Protein AF-A0A978SK29-F1 (afdb_monomer_lite)

Sequence (725 aa):
MRLIASSNAENIRRWRQSWFFEWLSTNAAQYSYYQNTAIDKPWHWEYRGQATPSEQFEQFAADSMADRDRTLTEAFPIADERFDTQPTEFLSLQEDLPVHTVLDANARIRSGSPEWRSTGRRIPRHTRVRIQAVEGNYANVTGVDGTAYGWTARSNLGTFYKDSEVFAAMPLVPLLPLSIASEWSTLKRALVQTYNRLGGLMAAIATELGIELPAILAVWYVESAGRSHTPNQAIIRFENHLLYDKWGAENQTTYDQHFQHGSHNGIAGDRWENHKFREASTGSFQTSHGEQAREYQVLALASRLAGEEIALQCISIGGPQILIAGYRLLGYETPRDMYDAFQRDERPQVLGFFDFCQYKLGHGRNRGALLRHLAALNWESFTRGYNGAGQVATYSRKLREAYAAVRDLFPTGSSTAQSVESHPMNSSAAFRSFPAPIVPETAVITAGRDELANVPLLRGHRGTQPDLILRWNEMATSPTQIDVVIHLHGYSDDRDRMILSRTKEPNSGFLNPDNASDLSLGRNRPTLAVLPRGNYFGGKSGKGYNFPALITASGLQELINFSLQHFSNGFGLSNLQVDRLILTAHSGGGAPLMQILRHNNPHEVHVFDALYQDASSLIRWADRRIRQDITALQTSAIADPQAWMRAQGGALRVFYRGGTATQSYSVAVHRAIAPLMASLSGNSAIVSDWYRVQRSTVSHNDMPRRYGWQLLADVSTNLPGTFSP

Secondary structure (DSSP, 8-state):
------S-HHHHHHHHTSHHHHHHHHHGGGGTEEE-TTSS-TT-EEE--PPPTT--S------------------------------THHHHTTTTSPEEEE--TT-EEE--TTT--EEEEEPPTT-EEEEEEEETTEEEEEETTS-EEEEEEGGGEE--GGG-HHHHHS-SS-SSPPP--TTS-HHHHHHHHHHHHHHHHHHHHHHHHT--HHHHHHHHHHHHTTPPP-TT---EEE-HHHHIIIIITTSHHHHHHHEE-TTSTT--S-TTS--EE-SSTTSPPEES-S-HHHHHHHHHHHHHHH-HHHHHTTEEETTTTEEGGGGGGGT-SSHHHHHHHHHH-HHHHHHHHHHHHHHTT-SGGGTTHHHHHHHTT-HHHHHHHHT-STTHHHHHHHHHHHHHHHGGGS-SS----------------PPP-PPPP-PPP---B--EEEEES--GGGTTS-SPSPSEEEEE--BSS--SEEEEEEEE----TTGGG--IIIIIGGGTT-S-TT-TT--STT-SS-EEEEEEPPEEEETTTT-EEE-TTTSSTTHHHHHHHHHHHHHHHHHT--S-EEEEEEEEEEGGGHHHHHHHTTT---SEEEEES---S--HHHHHHHHHHHHHHHHHHHSTT-S-HHHHHHHT--EEEEEE-TTSTTHHHHHHHHHHHHHHHHT--GGGGGHHHHEEEEEE-S-TTTHHHHHHHHHHH-TTPPPTTEE--

Structure (mmCIF, N/CA/C/O backbone):
data_AF-A0A978SK29-F1
#
_entry.id   AF-A0A978SK29-F1
#
loop_
_atom_site.group_PDB
_atom_site.id
_atom_site.type_symbol
_atom_site.label_atom_id
_atom_site.label_alt_id
_atom_site.label_comp_id
_atom_site.label_asym_id
_atom_site.label_entity_id
_atom_site.label_seq_id
_atom_site.pdbx_PDB_ins_code
_atom_site.Cartn_x
_atom_site.Cartn_y
_atom_site.Cartn_z
_atom_site.occupancy
_atom_site.B_iso_or_equiv
_atom_site.auth_seq_id
_atom_site.auth_comp_id
_atom_site.auth_asym_id
_atom_site.auth_atom_id
_atom_site.pdbx_PDB_model_num
ATOM 1 N N . MET A 1 1 ? 13.725 42.165 2.593 1.00 54.47 1 MET A N 1
ATOM 2 C CA . MET A 1 1 ? 15.138 42.044 2.163 1.00 54.47 1 MET A CA 1
ATOM 3 C C . MET A 1 1 ? 15.518 40.565 2.185 1.00 54.47 1 MET A C 1
ATOM 5 O O . MET A 1 1 ? 15.238 39.914 3.182 1.00 54.47 1 MET A O 1
ATOM 9 N N . ARG A 1 2 ? 16.031 39.995 1.086 1.00 63.31 2 ARG A N 1
ATOM 10 C CA . ARG A 1 2 ? 16.306 38.548 0.975 1.00 63.31 2 ARG A CA 1
ATOM 11 C C . ARG A 1 2 ? 17.748 38.282 1.422 1.00 63.31 2 ARG A C 1
ATOM 13 O O . ARG A 1 2 ? 18.671 38.732 0.752 1.00 63.31 2 ARG A O 1
ATOM 20 N N . LEU A 1 3 ? 17.933 37.609 2.557 1.00 70.12 3 LEU A N 1
ATOM 21 C CA . LEU A 1 3 ? 19.254 37.206 3.047 1.00 70.12 3 LEU A CA 1
ATOM 22 C C . LEU A 1 3 ? 19.658 35.900 2.358 1.00 70.12 3 LEU A C 1
ATOM 24 O O . LEU A 1 3 ? 18.929 34.913 2.428 1.00 70.12 3 LEU A O 1
ATOM 28 N N . ILE A 1 4 ? 20.792 35.908 1.661 1.00 75.88 4 ILE A N 1
ATOM 29 C CA . ILE A 1 4 ? 21.309 34.756 0.914 1.00 75.88 4 ILE A CA 1
ATOM 30 C C . ILE A 1 4 ? 22.659 34.377 1.521 1.00 75.88 4 ILE A C 1
ATOM 32 O O . ILE A 1 4 ? 23.551 35.218 1.607 1.00 75.88 4 ILE A O 1
ATOM 36 N N . ALA A 1 5 ? 22.817 33.115 1.926 1.00 78.31 5 ALA A N 1
ATOM 37 C CA . ALA A 1 5 ? 24.093 32.581 2.395 1.00 78.31 5 ALA A CA 1
ATOM 38 C C . ALA A 1 5 ? 25.026 32.357 1.193 1.00 78.31 5 ALA A C 1
ATOM 40 O O . ALA A 1 5 ? 24.944 31.347 0.498 1.00 78.31 5 ALA A O 1
ATOM 41 N N . SER A 1 6 ? 25.872 33.344 0.906 1.00 83.00 6 SER A N 1
ATOM 42 C CA . SER A 1 6 ? 26.752 33.384 -0.264 1.00 83.00 6 SER A CA 1
ATOM 43 C C . SER A 1 6 ? 28.025 34.149 0.076 1.00 83.00 6 SER A C 1
ATOM 45 O O . SER A 1 6 ? 27.949 35.217 0.672 1.00 83.00 6 SER A O 1
ATOM 47 N N . SER A 1 7 ? 29.185 33.650 -0.357 1.00 80.62 7 SER A N 1
ATOM 48 C CA . SER A 1 7 ? 30.502 34.277 -0.151 1.00 80.62 7 SER A CA 1
ATOM 49 C C . SER A 1 7 ? 30.726 35.581 -0.935 1.00 80.62 7 SER A C 1
ATOM 51 O O . SER A 1 7 ? 31.835 36.104 -0.956 1.00 80.62 7 SER A O 1
ATOM 53 N N . ASN A 1 8 ? 29.700 36.118 -1.601 1.00 88.44 8 ASN A N 1
ATOM 54 C CA . ASN A 1 8 ? 29.768 37.417 -2.263 1.00 88.44 8 ASN A CA 1
ATOM 55 C C . ASN A 1 8 ? 29.853 38.550 -1.216 1.00 88.44 8 ASN A C 1
ATOM 57 O O . ASN A 1 8 ? 29.015 38.624 -0.317 1.00 88.44 8 ASN A O 1
ATOM 61 N N . ALA A 1 9 ? 30.817 39.464 -1.370 1.00 85.12 9 ALA A N 1
ATOM 62 C CA . ALA A 1 9 ? 31.080 40.561 -0.431 1.00 85.12 9 ALA A CA 1
ATOM 63 C C . ALA A 1 9 ? 29.861 41.464 -0.158 1.00 85.12 9 ALA A C 1
ATOM 65 O O . ALA A 1 9 ? 29.655 41.906 0.971 1.00 85.12 9 ALA A O 1
ATOM 66 N N . GLU A 1 10 ? 29.016 41.709 -1.162 1.00 83.25 10 GLU A N 1
ATOM 67 C CA . GLU A 1 10 ? 27.788 42.493 -1.002 1.00 83.25 10 GLU A CA 1
ATOM 68 C C . GLU A 1 10 ? 26.734 41.736 -0.182 1.00 83.25 10 GLU A C 1
ATOM 70 O O . GLU A 1 10 ? 26.058 42.322 0.663 1.00 83.25 10 GLU A O 1
ATOM 75 N N . ASN A 1 11 ? 26.638 40.414 -0.353 1.00 83.06 11 ASN A N 1
ATOM 76 C CA . ASN A 1 11 ? 25.754 39.578 0.462 1.00 83.06 11 ASN A CA 1
ATOM 77 C C . ASN A 1 11 ? 26.250 39.479 1.909 1.00 83.06 11 ASN A C 1
ATOM 79 O O . ASN A 1 11 ? 25.432 39.534 2.823 1.00 83.06 11 ASN A O 1
ATOM 83 N N . ILE A 1 12 ? 27.567 39.407 2.127 1.00 86.88 12 ILE A N 1
ATOM 84 C CA . ILE A 1 12 ? 28.179 39.432 3.465 1.00 86.88 12 ILE A CA 1
ATOM 85 C C . ILE A 1 12 ? 27.878 40.761 4.171 1.00 86.88 12 ILE A C 1
ATOM 87 O O . ILE A 1 12 ? 27.422 40.742 5.316 1.00 86.88 12 ILE A O 1
ATOM 91 N N . ARG A 1 13 ? 28.047 41.906 3.491 1.00 88.12 13 ARG A N 1
ATOM 92 C CA . ARG A 1 13 ? 27.688 43.229 4.038 1.00 88.12 13 ARG A CA 1
ATOM 93 C C . ARG A 1 13 ? 26.209 43.314 4.411 1.00 88.12 13 ARG A C 1
ATOM 95 O O . ARG A 1 13 ? 25.890 43.691 5.535 1.00 88.12 13 ARG A O 1
ATOM 102 N N . ARG A 1 14 ? 25.313 42.886 3.516 1.00 87.75 14 ARG A N 1
ATOM 103 C CA . ARG A 1 14 ? 23.861 42.861 3.776 1.00 87.75 14 ARG A CA 1
ATOM 104 C C . ARG A 1 14 ? 23.482 41.944 4.931 1.00 87.75 14 ARG A C 1
ATOM 106 O O . ARG A 1 14 ? 22.546 42.250 5.660 1.00 87.75 14 ARG A O 1
ATOM 113 N N . TRP A 1 15 ? 24.195 40.833 5.106 1.00 90.31 15 TRP A N 1
ATOM 114 C CA . TRP A 1 15 ? 23.982 39.942 6.242 1.00 90.31 15 TRP A CA 1
ATOM 115 C C . TRP A 1 15 ? 24.398 40.608 7.552 1.00 90.31 15 TRP A C 1
ATOM 117 O O . TRP A 1 15 ? 23.609 40.618 8.491 1.00 90.31 15 TRP A O 1
ATOM 127 N N . ARG A 1 16 ? 25.584 41.234 7.591 1.00 90.62 16 ARG A N 1
ATOM 128 C CA . ARG A 1 16 ? 26.103 41.949 8.771 1.00 90.62 16 ARG A CA 1
ATOM 129 C C . ARG A 1 16 ? 25.267 43.177 9.159 1.00 90.62 16 ARG A C 1
ATOM 131 O O . ARG A 1 16 ? 25.258 43.553 10.320 1.00 90.62 16 ARG A O 1
ATOM 138 N N . GLN A 1 17 ? 24.553 43.780 8.212 1.00 91.00 17 GLN A N 1
ATOM 139 C CA . GLN A 1 17 ? 23.632 44.903 8.450 1.00 91.00 17 GLN A CA 1
ATOM 140 C C . GLN A 1 17 ? 22.180 44.459 8.692 1.00 91.00 17 GLN A C 1
ATOM 142 O O . GLN A 1 17 ? 21.279 45.292 8.769 1.00 91.00 17 GLN A O 1
ATOM 147 N N . SER A 1 18 ? 21.914 43.151 8.744 1.00 90.75 18 SER A N 1
ATOM 148 C CA . SER A 1 18 ? 20.555 42.649 8.921 1.00 90.75 18 SER A CA 1
ATOM 149 C C . SER A 1 18 ? 20.140 42.641 10.387 1.00 90.75 18 SER A C 1
ATOM 151 O O . SER A 1 18 ? 20.934 42.294 11.261 1.00 90.75 18 SER A O 1
ATOM 153 N N . TRP A 1 19 ? 18.852 42.899 10.633 1.00 91.19 19 TRP A N 1
ATOM 154 C CA . TRP A 1 19 ? 18.255 42.784 11.968 1.00 91.19 19 TRP A CA 1
ATOM 155 C C . TRP A 1 19 ? 18.519 41.410 12.607 1.00 91.19 19 TRP A C 1
ATOM 157 O O . TRP A 1 19 ? 18.639 41.297 13.819 1.00 91.19 19 TRP A O 1
ATOM 167 N N . PHE A 1 20 ? 18.617 40.349 11.796 1.00 88.25 20 PHE A N 1
ATOM 168 C CA . PHE A 1 20 ? 18.836 38.991 12.285 1.00 88.25 20 PHE A CA 1
ATOM 169 C C . PHE A 1 20 ? 20.275 38.777 12.766 1.00 88.25 20 PHE A C 1
ATOM 171 O O . PHE A 1 20 ? 20.486 38.099 13.767 1.00 88.25 20 PHE A O 1
ATOM 178 N N . PHE A 1 21 ? 21.264 39.380 12.098 1.00 92.56 21 PHE A N 1
ATOM 179 C CA . PHE A 1 21 ? 22.653 39.358 12.566 1.00 92.56 21 PHE A CA 1
ATOM 180 C C . PHE A 1 21 ? 22.846 40.188 13.831 1.00 92.56 21 PHE A C 1
ATOM 182 O O . PHE A 1 21 ? 23.552 39.752 14.737 1.00 92.56 21 PHE A O 1
ATOM 189 N N . GLU A 1 22 ? 22.195 41.349 13.911 1.00 91.19 22 GLU A N 1
ATOM 190 C CA . GLU A 1 22 ? 22.163 42.171 15.123 1.00 91.19 22 GLU A CA 1
ATOM 191 C C . GLU A 1 22 ? 21.531 41.390 16.281 1.00 91.19 22 GLU A C 1
ATOM 193 O O . GLU A 1 22 ? 22.142 41.232 17.336 1.00 91.19 22 GLU A O 1
ATOM 198 N N . TRP A 1 23 ? 20.369 40.774 16.042 1.00 92.12 23 TRP A N 1
ATOM 199 C CA . TRP A 1 23 ? 19.702 39.936 17.031 1.00 92.12 23 TRP A CA 1
ATOM 200 C C . TRP A 1 23 ? 20.583 38.766 17.486 1.00 92.12 23 TRP A C 1
ATOM 202 O O . TRP A 1 23 ? 20.717 38.546 18.687 1.00 92.12 23 TRP A O 1
ATOM 212 N N . LEU A 1 24 ? 21.228 38.037 16.568 1.00 91.50 24 LEU A N 1
ATOM 213 C CA . LEU A 1 24 ? 22.140 36.947 16.930 1.00 91.50 24 LEU A CA 1
ATOM 214 C C . LEU A 1 24 ? 23.344 37.455 17.730 1.00 91.50 24 LEU A C 1
ATOM 216 O O . LEU A 1 24 ? 23.679 36.864 18.750 1.00 91.50 24 LEU A O 1
ATOM 220 N N . SER A 1 25 ? 23.944 38.576 17.336 1.00 90.81 25 SER A N 1
ATOM 221 C CA . SER A 1 25 ? 25.093 39.155 18.046 1.00 90.81 25 SER A CA 1
ATOM 222 C C . SER A 1 25 ? 24.758 39.566 19.477 1.00 90.81 25 SER A C 1
ATOM 224 O O . SER A 1 25 ? 25.596 39.418 20.361 1.00 90.81 25 SER A O 1
ATOM 226 N N . THR A 1 26 ? 23.528 40.015 19.727 1.00 91.12 26 THR A N 1
ATOM 227 C CA . THR A 1 26 ? 23.074 40.388 21.072 1.00 91.12 26 THR A CA 1
ATOM 228 C C . THR A 1 26 ? 22.587 39.193 21.898 1.00 91.12 26 THR A C 1
ATOM 230 O O . THR A 1 26 ? 22.768 39.183 23.113 1.00 91.12 26 THR A O 1
ATOM 233 N N . ASN A 1 27 ? 21.966 38.185 21.276 1.00 88.50 27 ASN A N 1
ATOM 234 C CA . ASN A 1 27 ? 21.194 37.169 22.004 1.00 88.50 27 ASN A CA 1
ATOM 235 C C . ASN A 1 27 ? 21.806 35.761 21.970 1.00 88.50 27 ASN A C 1
ATOM 237 O O . ASN A 1 27 ? 21.525 34.968 22.863 1.00 88.50 27 ASN A O 1
ATOM 241 N N . ALA A 1 28 ? 22.638 35.415 20.981 1.00 89.62 28 ALA A N 1
ATOM 242 C CA . ALA A 1 28 ? 23.081 34.033 20.752 1.00 89.62 28 ALA A CA 1
ATOM 243 C C . ALA A 1 28 ? 23.824 33.420 21.952 1.00 89.62 28 ALA A C 1
ATOM 245 O O . ALA A 1 28 ? 23.611 32.246 22.263 1.00 89.62 28 ALA A O 1
ATOM 246 N N . ALA A 1 29 ? 24.612 34.220 22.677 1.00 87.19 29 ALA A N 1
ATOM 247 C CA . ALA A 1 29 ? 25.347 33.761 23.854 1.00 87.19 29 ALA A CA 1
ATOM 248 C C . ALA A 1 29 ? 24.420 33.256 24.977 1.00 87.19 29 ALA A C 1
ATOM 250 O O . ALA A 1 29 ? 24.765 32.300 25.667 1.00 87.19 29 ALA A O 1
ATOM 251 N N . GLN A 1 30 ? 23.211 33.817 25.117 1.00 86.56 30 GLN A N 1
ATOM 252 C CA . GLN A 1 30 ? 22.211 33.349 26.093 1.00 86.56 30 GLN A CA 1
ATOM 253 C C . GLN A 1 30 ? 21.702 31.934 25.781 1.00 86.56 30 GLN A C 1
ATOM 255 O O . GLN A 1 30 ? 21.194 31.241 26.658 1.00 86.56 30 GLN A O 1
ATOM 260 N N . TYR A 1 31 ? 21.865 31.496 24.533 1.00 83.50 31 TYR A N 1
ATOM 261 C CA . TYR A 1 31 ? 21.488 30.172 24.050 1.00 83.50 31 TYR A CA 1
ATOM 262 C C . TYR A 1 31 ? 22.713 29.285 23.781 1.00 83.50 31 TYR A C 1
ATOM 264 O O . TYR A 1 31 ? 22.595 28.287 23.073 1.00 83.50 31 TYR A O 1
ATOM 272 N N . SER A 1 32 ? 23.884 29.641 24.324 1.00 91.38 32 SER A N 1
ATOM 273 C CA . SER A 1 32 ? 25.160 28.937 24.126 1.00 91.38 32 SER A CA 1
ATOM 274 C C . SER A 1 32 ? 25.647 28.882 22.673 1.00 91.38 32 SER A C 1
ATOM 276 O O . SER A 1 32 ? 26.383 27.966 22.303 1.00 91.38 32 SER A O 1
ATOM 278 N N . TYR A 1 33 ? 25.261 29.856 21.844 1.00 89.00 33 TYR A N 1
ATOM 279 C CA . TYR A 1 33 ? 25.764 30.020 20.481 1.00 89.00 33 TYR A CA 1
ATOM 280 C C . TYR A 1 33 ? 26.753 31.188 20.382 1.00 89.00 33 TYR A C 1
ATOM 282 O O . TYR A 1 33 ? 26.515 32.262 20.929 1.00 89.00 33 TYR A O 1
ATOM 290 N N . TYR A 1 34 ? 27.835 31.003 19.625 1.00 89.75 34 TYR A N 1
ATOM 291 C CA . TYR A 1 34 ? 28.891 32.000 19.429 1.00 89.75 34 TYR A CA 1
ATOM 292 C C . TYR A 1 34 ? 29.254 32.120 17.951 1.00 89.75 34 TYR A C 1
ATOM 294 O O . TYR A 1 34 ? 29.280 31.125 17.228 1.00 89.75 34 TYR A O 1
ATOM 302 N N . GLN A 1 35 ? 29.549 33.333 17.485 1.00 91.12 35 GLN A N 1
ATOM 303 C CA . GLN A 1 35 ? 30.008 33.522 16.113 1.00 91.12 35 GLN A CA 1
ATOM 304 C C . GLN A 1 35 ? 31.443 33.006 15.972 1.00 91.12 35 GLN A C 1
ATOM 306 O O . GLN A 1 35 ? 32.337 33.466 16.683 1.00 91.12 35 GLN A O 1
ATOM 311 N N . ASN A 1 36 ? 31.687 32.104 15.017 1.00 82.75 36 ASN A N 1
ATOM 312 C CA . ASN A 1 36 ? 33.055 31.741 14.658 1.00 82.75 36 ASN A CA 1
ATOM 313 C C . ASN A 1 36 ? 33.635 32.813 13.725 1.00 82.75 36 ASN A C 1
ATOM 315 O O . ASN A 1 36 ? 33.378 32.813 12.522 1.00 82.75 36 ASN A O 1
ATOM 319 N N . THR A 1 37 ? 34.417 33.735 14.284 1.00 81.56 37 THR A N 1
ATOM 320 C CA . THR A 1 37 ? 35.045 34.834 13.535 1.00 81.56 37 THR A CA 1
ATOM 321 C C . THR A 1 37 ? 36.245 34.398 12.690 1.00 81.56 37 THR A C 1
ATOM 323 O O . THR A 1 37 ? 36.675 35.170 11.836 1.00 81.56 37 THR A O 1
ATOM 326 N N . ALA A 1 38 ? 36.746 33.166 12.857 1.00 78.69 38 ALA A N 1
ATOM 327 C CA . ALA A 1 38 ? 37.787 32.595 11.998 1.00 78.69 38 ALA A CA 1
ATOM 328 C C . ALA A 1 38 ? 37.251 32.184 10.614 1.00 78.69 38 ALA A C 1
ATOM 330 O O . ALA A 1 38 ? 38.023 31.944 9.687 1.00 78.69 38 ALA A O 1
ATOM 331 N N . ILE A 1 39 ? 35.925 32.125 10.450 1.00 77.94 39 ILE A N 1
ATOM 332 C CA . ILE A 1 39 ? 35.260 31.890 9.170 1.00 77.94 39 ILE A CA 1
ATOM 333 C C . ILE A 1 39 ? 34.545 33.187 8.777 1.00 77.94 39 ILE A C 1
ATOM 335 O O . ILE A 1 39 ? 33.586 33.586 9.435 1.00 77.94 39 ILE A O 1
ATOM 339 N N . ASP A 1 40 ? 34.946 33.836 7.674 1.00 81.00 40 ASP A N 1
ATOM 340 C CA . ASP A 1 40 ? 34.284 35.061 7.178 1.00 81.00 40 ASP A CA 1
ATOM 341 C C . ASP A 1 40 ? 32.943 34.756 6.483 1.00 81.00 40 ASP A C 1
ATOM 343 O O . ASP A 1 40 ? 32.731 34.948 5.284 1.00 81.00 40 ASP A O 1
ATOM 347 N N . LYS A 1 41 ? 32.026 34.179 7.259 1.00 86.94 41 LYS A N 1
ATOM 348 C CA . LYS A 1 41 ? 30.657 33.836 6.885 1.00 86.94 41 LYS A CA 1
ATOM 349 C C . LYS A 1 41 ? 29.762 34.247 8.053 1.00 86.94 41 LYS A C 1
ATOM 351 O O . LYS A 1 41 ? 29.643 33.492 9.014 1.00 86.94 41 LYS A O 1
ATOM 356 N N . PRO A 1 42 ? 29.114 35.423 8.007 1.00 85.25 42 PRO A N 1
ATOM 357 C CA . PRO A 1 42 ? 28.420 35.997 9.165 1.00 85.25 42 PRO A CA 1
ATOM 358 C C . PRO A 1 42 ? 27.219 35.169 9.665 1.00 85.25 42 PRO A C 1
ATOM 360 O O . PRO A 1 42 ? 26.763 35.368 10.785 1.00 85.25 42 PRO A O 1
ATOM 363 N N . TRP A 1 43 ? 26.753 34.199 8.873 1.00 88.31 43 TRP A N 1
ATOM 364 C CA . TRP A 1 43 ? 25.739 33.205 9.244 1.00 88.31 43 TRP A CA 1
ATOM 365 C C . TRP A 1 43 ? 26.288 31.947 9.933 1.00 88.31 43 TRP A C 1
ATOM 367 O O . TRP A 1 43 ? 25.505 31.049 10.239 1.00 88.31 43 TRP A O 1
ATOM 377 N N . HIS A 1 44 ? 27.599 31.838 10.160 1.00 90.44 44 HIS A N 1
ATOM 378 C CA . HIS A 1 44 ? 28.206 30.688 10.831 1.00 90.44 44 HIS A CA 1
ATOM 379 C C . HIS A 1 44 ? 28.288 30.922 12.348 1.00 90.44 44 HIS A C 1
ATOM 381 O O . HIS A 1 44 ? 29.067 31.752 12.818 1.00 90.44 44 HIS A O 1
ATOM 387 N N . TRP A 1 45 ? 27.476 30.179 13.100 1.00 91.12 45 TRP A N 1
ATOM 388 C CA . TRP A 1 45 ? 27.384 30.244 14.559 1.00 91.12 45 TRP A CA 1
ATOM 389 C C . TRP A 1 45 ? 27.530 28.837 15.135 1.00 91.12 45 TRP A C 1
ATOM 391 O O . TRP A 1 45 ? 26.931 27.891 14.626 1.00 91.12 45 TRP A O 1
ATOM 401 N N . GLU A 1 46 ? 28.331 28.704 16.183 1.00 92.12 46 GLU A N 1
ATOM 402 C CA . GLU A 1 46 ? 28.680 27.438 16.822 1.00 92.12 46 GLU A CA 1
ATOM 403 C C . GLU A 1 46 ? 27.980 27.308 18.164 1.00 92.12 46 GLU A C 1
ATOM 405 O O . GLU A 1 46 ? 28.002 28.240 18.965 1.00 92.12 46 GLU A O 1
ATOM 410 N N . TYR A 1 47 ? 27.409 26.139 18.432 1.00 87.81 47 TYR A N 1
ATOM 411 C CA . TYR A 1 47 ? 26.889 25.801 19.749 1.00 87.81 47 TYR A CA 1
ATOM 412 C C . TYR A 1 47 ? 28.017 25.262 20.631 1.00 87.81 47 TYR A C 1
ATOM 414 O O . TYR A 1 47 ? 28.691 24.310 20.238 1.00 87.81 47 TYR A O 1
ATOM 422 N N . ARG A 1 48 ? 28.215 25.845 21.816 1.00 83.81 48 ARG A N 1
ATOM 423 C CA . ARG A 1 48 ? 29.277 25.451 22.763 1.00 83.81 48 ARG A CA 1
ATOM 424 C C . ARG A 1 48 ? 28.765 24.786 24.048 1.00 83.81 48 ARG A C 1
ATOM 426 O O . ARG A 1 48 ? 29.559 24.523 24.939 1.00 83.81 48 ARG A O 1
ATOM 433 N N . GLY A 1 49 ? 27.469 24.461 24.133 1.00 74.69 49 GLY A N 1
ATOM 434 C CA . GLY A 1 49 ? 26.871 23.820 25.315 1.00 74.69 49 GLY A CA 1
ATOM 435 C C . GLY A 1 49 ? 26.656 24.774 26.499 1.00 74.69 49 GLY A C 1
ATOM 436 O O . GLY A 1 49 ? 27.166 25.895 26.518 1.00 74.69 49 GLY A O 1
ATOM 437 N N . GLN A 1 50 ? 25.844 24.367 27.479 1.00 54.09 50 GLN A N 1
ATOM 438 C CA . GLN A 1 50 ? 25.758 25.061 28.770 1.00 54.09 50 GLN A CA 1
ATOM 439 C C . GLN A 1 50 ? 26.790 24.460 29.721 1.00 54.09 50 GLN A C 1
ATOM 441 O O . GLN A 1 50 ? 26.782 23.251 29.943 1.00 54.09 50 GLN A O 1
ATOM 446 N N . ALA A 1 51 ? 27.667 25.302 30.269 1.00 43.75 51 ALA A N 1
ATOM 447 C CA . ALA A 1 51 ? 28.581 24.887 31.321 1.00 43.75 51 ALA A CA 1
ATOM 448 C C . ALA A 1 51 ? 27.774 24.453 32.554 1.00 43.75 51 ALA A C 1
ATOM 450 O O . ALA A 1 51 ? 26.928 25.197 33.056 1.00 43.75 51 ALA A O 1
ATOM 451 N N . THR A 1 52 ? 28.027 23.241 33.036 1.00 38.31 52 THR A N 1
ATOM 452 C CA . THR A 1 52 ? 27.586 22.786 34.355 1.00 38.31 52 THR A CA 1
ATOM 453 C C . THR A 1 52 ? 28.289 23.599 35.457 1.00 38.31 52 THR A C 1
ATOM 455 O O . THR A 1 52 ? 29.457 23.946 35.279 1.00 38.31 52 THR A O 1
ATOM 458 N N . PRO A 1 53 ? 27.644 23.899 36.606 1.00 36.47 53 PRO A N 1
ATOM 459 C CA . PRO A 1 53 ? 28.223 24.710 37.693 1.00 36.47 53 PRO A CA 1
ATOM 460 C C . PRO A 1 53 ? 29.384 24.072 38.488 1.00 36.47 53 PRO A C 1
ATOM 462 O O . PRO A 1 53 ? 29.446 24.229 39.704 1.00 36.47 53 PRO A O 1
ATOM 465 N N . SER A 1 54 ? 30.305 23.349 37.850 1.00 37.81 54 SER A N 1
ATOM 466 C CA . SER A 1 54 ? 31.430 22.687 38.530 1.00 37.81 54 SER A CA 1
ATOM 467 C C . SER A 1 54 ? 32.800 22.908 37.883 1.00 37.81 54 SER A C 1
ATOM 469 O O . SER A 1 54 ? 33.740 22.207 38.227 1.00 37.81 54 SER A O 1
ATOM 471 N N . GLU A 1 55 ? 32.954 23.900 37.003 1.00 37.62 55 GLU A N 1
ATOM 472 C CA . GLU A 1 55 ? 34.261 24.280 36.429 1.00 37.62 55 GLU A CA 1
ATOM 473 C C . GLU A 1 55 ? 34.608 25.755 36.699 1.00 37.62 55 GLU A C 1
ATOM 475 O O . GLU A 1 55 ? 35.182 26.462 35.877 1.00 37.62 55 GLU A O 1
ATOM 480 N N . GLN A 1 56 ? 34.266 26.240 37.894 1.00 34.59 56 GLN A N 1
ATOM 481 C CA . GLN A 1 56 ? 34.943 27.383 38.507 1.00 34.59 56 GLN A CA 1
ATOM 482 C C . GLN A 1 56 ? 35.884 26.849 39.583 1.00 34.59 56 GLN A C 1
ATOM 484 O O . GLN A 1 56 ? 35.538 26.928 40.746 1.00 34.59 56 GLN A O 1
ATOM 489 N N . PHE A 1 57 ? 37.008 26.243 39.203 1.00 34.16 57 PHE A N 1
ATOM 490 C CA . PHE A 1 57 ? 38.252 26.149 39.986 1.00 34.16 57 PHE A CA 1
ATOM 491 C C . PHE A 1 57 ? 39.226 25.273 39.193 1.00 34.16 57 PHE A C 1
ATOM 493 O O . PHE A 1 57 ? 39.193 24.059 39.314 1.00 34.16 57 PHE A O 1
ATOM 500 N N . GLU A 1 58 ? 40.011 25.914 38.327 1.00 33.69 58 GLU A N 1
ATOM 501 C CA . GLU A 1 58 ? 41.400 25.586 37.947 1.00 33.69 58 GLU A CA 1
ATOM 502 C C . GLU A 1 58 ? 41.706 26.170 36.565 1.00 33.69 58 GLU A C 1
ATOM 504 O O . GLU A 1 58 ? 41.820 25.490 35.552 1.00 33.69 58 GLU A O 1
ATOM 509 N N . GLN A 1 59 ? 41.868 27.492 36.529 1.00 28.20 59 GLN A N 1
ATOM 510 C CA . GLN A 1 59 ? 42.711 28.110 35.512 1.00 28.20 59 GLN A CA 1
ATOM 511 C C . GLN A 1 59 ? 43.537 29.225 36.155 1.00 28.20 59 GLN A C 1
ATOM 513 O O . GLN A 1 59 ? 43.467 30.396 35.804 1.00 28.20 59 GLN A O 1
ATOM 518 N N . PHE A 1 60 ? 44.313 28.812 37.159 1.00 25.94 60 PHE A N 1
ATOM 519 C CA . PHE A 1 60 ? 45.549 29.462 37.575 1.00 25.94 60 PHE A CA 1
ATOM 520 C C . PHE A 1 60 ? 46.689 28.527 37.174 1.00 25.94 60 PHE A C 1
ATOM 522 O O . PHE A 1 60 ? 47.013 27.613 37.918 1.00 25.94 60 PHE A O 1
ATOM 529 N N . ALA A 1 61 ? 47.230 28.725 35.974 1.00 26.92 61 ALA A N 1
ATOM 530 C CA . ALA A 1 61 ? 48.645 28.551 35.635 1.00 26.92 61 ALA A CA 1
ATOM 531 C C . ALA A 1 61 ? 48.780 28.573 34.112 1.00 26.92 61 ALA A C 1
ATOM 533 O O . ALA A 1 61 ? 48.429 27.632 33.403 1.00 26.92 61 ALA A O 1
ATOM 534 N N . ALA A 1 62 ? 49.263 29.712 33.637 1.00 27.47 62 ALA A N 1
ATOM 535 C CA . ALA A 1 62 ? 49.854 29.867 32.329 1.00 27.47 62 ALA A CA 1
ATOM 536 C C . ALA A 1 62 ? 51.178 29.081 32.222 1.00 27.47 62 ALA A C 1
ATOM 538 O O . ALA A 1 62 ? 51.768 28.694 33.229 1.00 27.47 62 ALA A O 1
ATOM 539 N N . ASP A 1 63 ? 51.642 28.981 30.977 1.00 24.28 63 ASP A N 1
ATOM 540 C CA . ASP A 1 63 ? 53.029 28.775 30.552 1.00 24.28 63 ASP A CA 1
ATOM 541 C C . ASP A 1 63 ? 53.626 27.359 30.656 1.00 24.28 63 ASP A C 1
ATOM 543 O O . ASP A 1 63 ? 54.073 26.901 31.701 1.00 24.28 63 ASP A O 1
ATOM 547 N N . SER A 1 64 ? 53.826 26.705 29.504 1.00 25.64 64 SER A N 1
ATOM 548 C CA . SER A 1 64 ? 55.149 26.722 28.849 1.00 25.64 64 SER A CA 1
ATOM 549 C C . SER A 1 64 ? 55.298 25.693 27.708 1.00 25.64 64 SER A C 1
ATOM 551 O O . SER A 1 64 ? 54.849 24.557 27.784 1.00 25.64 64 SER A O 1
ATOM 553 N N . MET A 1 65 ? 56.025 26.139 26.675 1.00 26.47 65 MET A N 1
ATOM 554 C CA . MET A 1 65 ? 56.932 25.371 25.802 1.00 26.47 65 MET A CA 1
ATOM 555 C C . MET A 1 65 ? 56.412 24.558 24.597 1.00 26.47 65 MET A C 1
ATOM 557 O O . MET A 1 65 ? 56.160 23.362 24.630 1.00 26.47 65 MET A O 1
ATOM 561 N N . ALA A 1 66 ? 56.367 25.293 23.484 1.00 25.83 66 ALA A N 1
ATOM 562 C CA . ALA A 1 66 ? 57.013 25.074 22.182 1.00 25.83 66 ALA A CA 1
ATOM 563 C C . ALA A 1 66 ? 57.897 23.824 21.898 1.00 25.83 66 ALA A C 1
ATOM 565 O O . ALA A 1 66 ? 58.792 23.483 22.663 1.00 25.83 66 ALA A O 1
ATOM 566 N N . ASP A 1 67 ? 57.754 23.379 20.637 1.00 26.28 67 ASP A N 1
ATOM 567 C CA . ASP A 1 67 ? 58.788 22.916 19.681 1.00 26.28 67 ASP A CA 1
ATOM 568 C C . ASP A 1 67 ? 59.278 21.443 19.729 1.00 26.28 67 ASP A C 1
ATOM 570 O O . ASP A 1 67 ? 59.980 21.037 20.650 1.00 26.28 67 ASP A O 1
ATOM 574 N N . ARG A 1 68 ? 58.985 20.679 18.650 1.00 27.73 68 ARG A N 1
ATOM 575 C CA . ARG A 1 68 ? 59.941 20.016 17.711 1.00 27.73 68 ARG A CA 1
ATOM 576 C C . ARG A 1 68 ? 59.473 18.679 17.101 1.00 27.73 68 ARG A C 1
ATOM 578 O O . ARG A 1 68 ? 59.323 17.677 17.781 1.00 27.73 68 ARG A O 1
ATOM 585 N N . ASP A 1 69 ? 59.311 18.729 15.777 1.00 26.56 69 ASP A N 1
ATOM 586 C CA . ASP A 1 69 ? 60.017 17.997 14.701 1.00 26.56 69 ASP A CA 1
ATOM 587 C C . ASP A 1 69 ? 60.182 16.448 14.649 1.00 26.56 69 ASP A C 1
ATOM 589 O O . ASP A 1 69 ? 60.591 15.791 15.599 1.00 26.56 69 ASP A O 1
ATOM 593 N N . ARG A 1 70 ? 60.048 15.962 13.396 1.00 26.69 70 ARG A N 1
ATOM 594 C CA . ARG A 1 70 ? 60.620 14.764 12.719 1.00 26.69 70 ARG A CA 1
ATOM 595 C C . ARG A 1 70 ? 60.098 13.332 12.957 1.00 26.69 70 ARG A C 1
ATOM 597 O O . ARG A 1 70 ? 60.458 12.633 13.892 1.00 26.69 70 ARG A O 1
ATOM 604 N N . THR A 1 71 ? 59.368 12.878 11.929 1.00 28.84 71 THR A N 1
ATOM 605 C CA . THR A 1 71 ? 59.550 11.654 11.103 1.00 28.84 71 THR A CA 1
ATOM 606 C C . THR A 1 71 ? 60.564 10.591 11.547 1.00 28.84 71 THR A C 1
ATOM 608 O O . THR A 1 71 ? 61.725 10.946 11.707 1.00 28.84 71 THR A O 1
ATOM 611 N N . LEU A 1 72 ? 60.179 9.301 11.490 1.00 26.41 72 LEU A N 1
ATOM 612 C CA . LEU A 1 72 ? 61.001 8.160 11.018 1.00 26.41 72 LEU A CA 1
ATOM 613 C C . LEU A 1 72 ? 60.129 6.904 10.709 1.00 26.41 72 LEU A C 1
ATOM 615 O O . LEU A 1 72 ? 59.403 6.410 11.563 1.00 26.41 72 LEU A O 1
ATOM 619 N N . THR A 1 73 ? 60.183 6.479 9.440 1.00 24.52 73 THR A N 1
ATOM 620 C CA . THR A 1 73 ? 60.270 5.116 8.842 1.00 24.52 73 THR A CA 1
ATOM 621 C C . THR A 1 73 ? 59.707 3.838 9.512 1.00 24.52 73 THR A C 1
ATOM 623 O O . THR A 1 73 ? 60.176 3.414 10.558 1.00 24.52 73 THR A O 1
ATOM 626 N N . GLU A 1 74 ? 58.815 3.185 8.747 1.00 25.23 74 GLU A N 1
ATOM 627 C CA . GLU A 1 74 ? 58.752 1.773 8.271 1.00 25.23 74 GLU A CA 1
ATOM 628 C C . GLU A 1 74 ? 58.874 0.509 9.176 1.00 25.23 74 GLU A C 1
ATOM 630 O O . GLU A 1 74 ? 59.861 0.291 9.866 1.00 25.23 74 GLU A O 1
ATOM 635 N N . ALA A 1 75 ? 57.912 -0.405 8.906 1.00 22.58 75 ALA A N 1
ATOM 636 C CA . ALA A 1 75 ? 57.957 -1.887 8.818 1.00 22.58 75 ALA A CA 1
ATOM 637 C C . ALA A 1 75 ? 57.599 -2.801 10.033 1.00 22.58 75 ALA A C 1
ATOM 639 O O . ALA A 1 75 ? 58.389 -2.949 10.951 1.00 22.58 75 ALA A O 1
ATOM 640 N N . PHE A 1 76 ? 56.412 -3.452 9.908 1.00 24.30 76 PHE A N 1
ATOM 641 C CA . PHE A 1 76 ? 55.915 -4.831 10.237 1.00 24.30 76 PHE A CA 1
ATOM 642 C C . PHE A 1 76 ? 56.482 -5.665 11.430 1.00 24.30 76 PHE A C 1
ATOM 644 O O . PHE A 1 76 ? 57.602 -5.449 11.861 1.00 24.30 76 PHE A O 1
ATOM 651 N N . PRO A 1 77 ? 55.891 -6.833 11.791 1.00 39.81 77 PRO A N 1
ATOM 652 C CA . PRO A 1 77 ? 54.529 -7.184 12.237 1.00 39.81 77 PRO A CA 1
ATOM 653 C C . PRO A 1 77 ? 54.552 -7.909 13.615 1.00 39.81 77 PRO A C 1
ATOM 655 O O . PRO A 1 77 ? 55.475 -8.673 13.869 1.00 39.81 77 PRO A O 1
ATOM 658 N N . ILE A 1 78 ? 53.531 -7.800 14.478 1.00 26.14 78 ILE A N 1
ATOM 659 C CA . ILE A 1 78 ? 53.318 -8.784 15.568 1.00 26.14 78 ILE A CA 1
ATOM 660 C C . ILE A 1 78 ? 51.818 -9.039 15.752 1.00 26.14 78 ILE A C 1
ATOM 662 O O . ILE A 1 78 ? 51.030 -8.111 15.923 1.00 26.14 78 ILE A O 1
ATOM 666 N N . ALA A 1 79 ? 51.456 -10.319 15.671 1.00 26.94 79 ALA A N 1
ATOM 667 C CA . ALA A 1 79 ? 50.153 -10.869 16.004 1.00 26.94 79 ALA A CA 1
ATOM 668 C C . ALA A 1 79 ? 49.877 -10.747 17.512 1.00 26.94 79 ALA A C 1
ATOM 670 O O . ALA A 1 79 ? 50.742 -11.070 18.321 1.00 26.94 79 ALA A O 1
ATOM 671 N N . ASP A 1 80 ? 48.662 -10.342 17.881 1.00 26.11 80 ASP A N 1
ATOM 672 C CA . ASP A 1 80 ? 48.114 -10.572 19.221 1.00 26.11 80 ASP A CA 1
ATOM 673 C C . ASP A 1 80 ? 46.800 -11.345 19.054 1.00 26.11 80 ASP A C 1
ATOM 675 O O . ASP A 1 80 ? 45.792 -10.839 18.549 1.00 26.11 80 ASP A O 1
ATOM 679 N N . GLU A 1 81 ? 46.887 -12.628 19.388 1.00 32.19 81 GLU A N 1
ATOM 680 C CA . GLU A 1 81 ? 45.823 -13.620 19.438 1.00 32.19 81 GLU A CA 1
ATOM 681 C C . GLU A 1 81 ? 44.837 -13.298 20.560 1.00 32.19 81 GLU A C 1
ATOM 683 O O . GLU A 1 81 ? 44.924 -13.867 21.643 1.00 32.19 81 GLU A O 1
ATOM 688 N N . ARG A 1 82 ? 43.852 -12.429 20.322 1.00 28.98 82 ARG A N 1
ATOM 689 C CA . ARG A 1 82 ? 42.701 -12.302 21.231 1.00 28.98 82 ARG A CA 1
ATOM 690 C C . ARG A 1 82 ? 41.411 -12.007 20.482 1.00 28.98 82 ARG A C 1
ATOM 692 O O . ARG A 1 82 ? 40.894 -10.902 20.556 1.00 28.98 82 ARG A O 1
ATOM 699 N N . PHE A 1 83 ? 40.863 -13.017 19.813 1.00 29.22 83 PHE A N 1
ATOM 700 C CA . PHE A 1 83 ? 39.412 -13.180 19.758 1.00 29.22 83 PHE A CA 1
ATOM 701 C C . PHE A 1 83 ? 39.065 -14.650 19.947 1.00 29.22 83 PHE A C 1
ATOM 703 O O . PHE A 1 83 ? 39.268 -15.498 19.082 1.00 29.22 83 PHE A O 1
ATOM 710 N N . ASP A 1 84 ? 38.595 -14.875 21.164 1.00 28.48 84 ASP A N 1
ATOM 711 C CA . ASP A 1 84 ? 37.916 -16.038 21.692 1.00 28.48 84 ASP A CA 1
ATOM 712 C C . ASP A 1 84 ? 36.951 -16.656 20.670 1.00 28.48 84 ASP A C 1
ATOM 714 O O . ASP A 1 84 ? 36.203 -15.965 19.968 1.00 28.48 84 ASP A O 1
ATOM 718 N N . THR A 1 85 ? 37.010 -17.977 20.585 1.00 31.91 85 THR A N 1
ATOM 719 C CA . THR A 1 85 ? 36.188 -18.824 19.731 1.00 31.91 85 THR A CA 1
ATOM 720 C C . THR A 1 85 ? 34.711 -18.602 20.043 1.00 31.91 85 THR A C 1
ATOM 722 O O . THR A 1 85 ? 34.214 -19.035 21.081 1.00 31.91 85 THR A O 1
ATOM 725 N N . GLN A 1 86 ? 33.992 -17.941 19.135 1.00 31.20 86 GLN A N 1
ATOM 726 C CA . GLN A 1 86 ? 32.530 -17.910 19.162 1.00 31.20 86 GLN A CA 1
ATOM 727 C C . GLN A 1 86 ? 32.006 -19.353 19.047 1.00 31.20 86 GLN A C 1
ATOM 729 O O . GLN A 1 86 ? 32.453 -20.084 18.157 1.00 31.20 86 GLN A O 1
ATOM 734 N N . PRO A 1 87 ? 31.087 -19.789 19.925 1.00 30.97 87 PRO A N 1
ATOM 735 C CA . PRO A 1 87 ? 30.562 -21.143 19.884 1.00 30.97 87 PRO A CA 1
ATOM 736 C C . PRO A 1 87 ? 29.799 -21.372 18.576 1.00 30.97 87 PRO A C 1
ATOM 738 O O . PRO A 1 87 ? 29.062 -20.511 18.093 1.00 30.97 87 PRO A O 1
ATOM 741 N N . THR A 1 88 ? 29.966 -22.570 18.026 1.00 34.88 88 THR A N 1
ATOM 742 C CA . THR A 1 88 ? 29.419 -23.064 16.754 1.00 34.88 88 THR A CA 1
ATOM 743 C C . THR A 1 88 ? 27.891 -22.938 16.627 1.00 34.88 88 THR A C 1
ATOM 745 O O . THR A 1 88 ? 27.366 -23.036 15.522 1.00 34.88 88 THR A O 1
ATOM 748 N N . GLU A 1 89 ? 27.172 -22.655 17.718 1.00 34.69 89 GLU A N 1
ATOM 749 C CA . GLU A 1 89 ? 25.731 -22.371 17.717 1.00 34.69 89 GLU A CA 1
ATOM 750 C C . GLU A 1 89 ? 25.375 -20.993 17.114 1.00 34.69 89 GLU A C 1
ATOM 752 O O . GLU A 1 89 ? 24.321 -20.863 16.492 1.00 34.69 89 GLU A O 1
ATOM 757 N N . PHE A 1 90 ? 26.253 -19.978 17.181 1.00 33.78 90 PHE A N 1
ATOM 758 C CA . PHE A 1 90 ? 25.969 -18.627 16.649 1.00 33.78 90 PHE A CA 1
ATOM 759 C C . PHE A 1 90 ? 25.997 -18.538 15.112 1.00 33.78 90 PHE A C 1
ATOM 761 O O . PHE A 1 90 ? 25.321 -17.689 14.531 1.00 33.78 90 PHE A O 1
ATOM 768 N N . LEU A 1 91 ? 26.742 -19.426 14.444 1.00 37.31 91 LEU A N 1
ATOM 769 C CA . LEU A 1 91 ? 26.763 -19.516 12.978 1.00 37.31 91 LEU A CA 1
ATOM 770 C C . LEU A 1 91 ? 25.469 -20.132 12.427 1.00 37.31 91 LEU A C 1
ATOM 772 O O . LEU A 1 91 ? 25.022 -19.731 11.356 1.00 37.31 91 LEU A O 1
ATOM 776 N N . SER A 1 92 ? 24.825 -21.028 13.184 1.00 39.88 92 SER A N 1
ATOM 777 C CA . SER A 1 92 ? 23.570 -21.668 12.763 1.00 39.88 92 SER A CA 1
ATOM 778 C C . SER A 1 92 ? 22.362 -20.719 12.770 1.00 39.88 92 SER A C 1
ATOM 780 O O . SER A 1 92 ? 21.459 -20.880 11.962 1.00 39.88 92 SER A O 1
ATOM 782 N N . LEU A 1 93 ? 22.380 -19.665 13.600 1.00 42.62 93 LEU A N 1
ATOM 783 C CA . LEU A 1 93 ? 21.325 -18.637 13.657 1.00 42.62 93 LEU A CA 1
ATOM 784 C C . LEU A 1 93 ? 21.494 -17.512 12.617 1.00 42.62 93 LEU A C 1
ATOM 786 O O . LEU A 1 93 ? 20.574 -16.724 12.401 1.00 42.62 93 LEU A O 1
ATOM 790 N N . GLN A 1 94 ? 22.665 -17.398 11.976 1.00 45.84 94 GLN A N 1
ATOM 791 C CA . GLN A 1 94 ? 22.912 -16.399 10.928 1.00 45.84 94 GLN A CA 1
ATOM 792 C C . GLN A 1 94 ? 22.437 -16.847 9.540 1.00 45.84 94 GLN A C 1
ATOM 794 O O . GLN A 1 94 ? 22.267 -15.992 8.664 1.00 45.84 94 GLN A O 1
ATOM 799 N N . GLU A 1 95 ? 22.229 -18.147 9.315 1.00 50.50 95 GLU A N 1
ATOM 800 C CA . GLU A 1 95 ? 21.787 -18.661 8.013 1.00 50.50 95 GLU A CA 1
ATOM 801 C C . GLU A 1 95 ? 20.339 -18.267 7.683 1.00 50.50 95 GLU A C 1
ATOM 803 O O . GLU A 1 95 ? 20.060 -18.001 6.511 1.00 50.50 95 GLU A O 1
ATOM 808 N N . ASP A 1 96 ? 19.502 -18.064 8.707 1.00 56.62 96 ASP A N 1
ATOM 809 C CA . ASP A 1 96 ? 18.068 -17.744 8.598 1.00 56.62 96 ASP A CA 1
ATOM 810 C C . ASP A 1 96 ? 17.754 -16.246 8.403 1.00 56.62 96 ASP A C 1
ATOM 812 O O . ASP A 1 96 ? 16.596 -15.852 8.249 1.00 56.62 96 ASP A O 1
ATOM 816 N N . LEU A 1 97 ? 18.760 -15.361 8.405 1.00 67.50 97 LEU A N 1
ATOM 817 C CA . LEU A 1 97 ? 18.512 -13.934 8.169 1.00 67.50 97 LEU A CA 1
ATOM 818 C C . LEU A 1 97 ? 18.215 -13.660 6.682 1.00 67.50 97 LEU A C 1
ATOM 820 O O . LEU A 1 97 ? 19.007 -14.069 5.822 1.00 67.50 97 LEU A O 1
ATOM 824 N N . PRO A 1 98 ? 17.161 -12.877 6.360 1.00 77.25 98 PRO A N 1
ATOM 825 C CA . PRO A 1 98 ? 16.817 -12.537 4.985 1.00 77.25 98 PRO A CA 1
ATOM 826 C C . PRO A 1 98 ? 17.989 -11.934 4.209 1.00 77.25 98 PRO A C 1
ATOM 828 O O . PRO A 1 98 ? 18.698 -11.035 4.683 1.00 77.25 98 PRO A O 1
ATOM 831 N N . VAL A 1 99 ? 18.168 -12.400 2.974 1.00 86.88 99 VAL A N 1
ATOM 832 C CA . VAL A 1 99 ? 19.207 -11.884 2.083 1.00 86.88 99 VAL A CA 1
ATOM 833 C C . VAL A 1 99 ? 18.749 -10.570 1.454 1.00 86.88 99 VAL A C 1
ATOM 835 O O . VAL A 1 99 ? 17.720 -10.480 0.787 1.00 86.88 99 VAL A O 1
ATOM 838 N N . HIS A 1 100 ? 19.570 -9.542 1.625 1.00 90.94 100 HIS A N 1
ATOM 839 C CA . HIS A 1 100 ? 19.434 -8.248 0.977 1.00 90.94 100 HIS A CA 1
ATOM 840 C C . HIS A 1 100 ? 20.439 -8.098 -0.160 1.00 90.94 100 HIS A C 1
ATOM 842 O O . HIS A 1 100 ? 21.489 -8.733 -0.184 1.00 90.94 100 HIS A O 1
ATOM 848 N N . THR A 1 101 ? 20.151 -7.191 -1.087 1.00 91.56 101 THR A N 1
ATOM 849 C CA . THR A 1 101 ? 21.073 -6.823 -2.165 1.00 91.56 101 THR A CA 1
ATOM 850 C C . THR A 1 101 ? 21.404 -5.344 -2.113 1.00 91.56 101 THR A C 1
ATOM 852 O O . THR A 1 101 ? 20.528 -4.501 -1.919 1.00 91.56 101 THR A O 1
ATOM 855 N N . VAL A 1 102 ? 22.676 -5.010 -2.313 1.00 92.44 102 VAL A N 1
ATOM 856 C CA . VAL A 1 102 ? 23.131 -3.622 -2.424 1.00 92.44 102 VAL A CA 1
ATOM 857 C C . VAL A 1 102 ? 22.735 -3.062 -3.788 1.00 92.44 102 VAL A C 1
ATOM 859 O O . VAL A 1 102 ? 23.240 -3.486 -4.819 1.00 92.44 102 VAL A O 1
ATOM 862 N N . LEU A 1 103 ? 21.841 -2.083 -3.826 1.00 89.31 103 LEU A N 1
ATOM 863 C CA . LEU A 1 103 ? 21.290 -1.543 -5.071 1.00 89.31 103 LEU A CA 1
ATOM 864 C C . LEU A 1 103 ? 21.915 -0.214 -5.497 1.00 89.31 103 LEU A C 1
ATOM 866 O O . LEU A 1 103 ? 21.848 0.127 -6.681 1.00 89.31 103 LEU A O 1
ATOM 870 N N . ASP A 1 104 ? 22.535 0.517 -4.568 1.00 88.19 104 ASP A N 1
ATOM 871 C CA . ASP A 1 104 ? 23.206 1.788 -4.850 1.00 88.19 104 ASP A CA 1
ATOM 872 C C . ASP A 1 104 ? 24.706 1.577 -5.114 1.00 88.19 104 ASP A C 1
ATOM 874 O O . ASP A 1 104 ? 25.437 1.079 -4.261 1.00 88.19 104 ASP A O 1
ATOM 878 N N . ALA A 1 105 ? 25.199 2.028 -6.272 1.00 88.06 105 ALA A N 1
ATOM 879 C CA . ALA A 1 105 ? 26.635 2.039 -6.583 1.00 88.06 105 ALA A CA 1
ATOM 880 C C . ALA A 1 105 ? 27.458 2.957 -5.650 1.00 88.06 105 ALA A C 1
ATOM 882 O O . ALA A 1 105 ? 28.689 2.890 -5.602 1.00 88.06 105 ALA A O 1
ATOM 883 N N . ASN A 1 106 ? 26.792 3.841 -4.907 1.00 88.81 106 ASN A N 1
ATOM 884 C CA . ASN A 1 106 ? 27.364 4.717 -3.893 1.00 88.81 106 ASN A CA 1
ATOM 885 C C . ASN A 1 106 ? 27.105 4.218 -2.465 1.00 88.81 106 ASN A C 1
ATOM 887 O O . ASN A 1 106 ? 27.115 5.031 -1.538 1.00 88.81 106 ASN A O 1
ATOM 891 N N . ALA A 1 107 ? 26.900 2.912 -2.264 1.00 93.19 107 ALA A N 1
ATOM 892 C CA . ALA A 1 107 ? 26.705 2.323 -0.944 1.00 93.19 107 ALA A CA 1
ATOM 893 C C . ALA A 1 107 ? 27.953 2.449 -0.053 1.00 93.19 107 ALA A C 1
ATOM 895 O O . ALA A 1 107 ? 28.770 1.539 0.053 1.00 93.19 107 ALA A O 1
ATOM 896 N N . ARG A 1 108 ? 28.131 3.616 0.574 1.00 96.12 108 ARG A N 1
ATOM 897 C CA . ARG A 1 108 ? 29.285 3.927 1.429 1.00 96.12 108 ARG A CA 1
ATOM 898 C C . ARG A 1 108 ? 29.247 3.118 2.719 1.00 96.12 108 ARG A C 1
ATOM 900 O O . ARG A 1 108 ? 28.190 3.011 3.346 1.00 96.12 108 ARG A O 1
ATOM 907 N N . ILE A 1 109 ? 30.420 2.635 3.114 1.00 96.69 109 ILE A N 1
ATOM 908 C CA . ILE A 1 109 ? 30.673 2.062 4.434 1.00 96.69 109 ILE A CA 1
ATOM 909 C C . ILE A 1 109 ? 30.888 3.213 5.426 1.00 96.69 109 ILE A C 1
ATOM 911 O O . ILE A 1 109 ? 31.454 4.256 5.072 1.00 96.69 109 ILE A O 1
ATOM 915 N N . ARG A 1 110 ? 30.396 3.058 6.656 1.00 95.44 110 ARG A N 1
ATOM 916 C CA . ARG A 1 110 ? 30.384 4.092 7.695 1.00 95.44 110 ARG A CA 1
ATOM 917 C C . ARG A 1 110 ? 30.958 3.594 9.016 1.00 95.44 110 ARG A C 1
ATOM 919 O O . ARG A 1 110 ? 30.892 2.407 9.311 1.00 95.44 110 ARG A O 1
ATOM 926 N N . SER A 1 111 ? 31.488 4.530 9.802 1.00 89.62 111 SER A N 1
ATOM 927 C CA . SER A 1 111 ? 32.157 4.283 11.087 1.00 89.62 111 SER A CA 1
ATOM 928 C C . SER A 1 111 ? 31.248 3.745 12.199 1.00 89.62 111 SER A C 1
ATOM 930 O O . SER A 1 111 ? 31.762 3.268 13.201 1.00 89.62 111 SER A O 1
ATOM 932 N N . GLY A 1 112 ? 29.921 3.814 12.040 1.00 86.94 112 GLY A N 1
ATOM 933 C CA . GLY A 1 112 ? 28.960 3.494 13.101 1.00 86.94 112 GLY A CA 1
ATOM 934 C C . GLY A 1 112 ? 28.596 4.702 13.972 1.00 86.94 112 GLY A C 1
ATOM 935 O O . GLY A 1 112 ? 29.023 5.832 13.704 1.00 86.94 112 GLY A O 1
ATOM 936 N N . SER A 1 113 ? 27.769 4.455 14.984 1.00 82.38 113 SER A N 1
ATOM 937 C CA . SER A 1 113 ? 27.288 5.453 15.943 1.00 82.38 113 SER A CA 1
ATOM 938 C C . SER A 1 113 ? 28.414 6.027 16.814 1.00 82.38 113 SER A C 1
ATOM 940 O O . SER A 1 113 ? 29.358 5.301 17.128 1.00 82.38 113 SER A O 1
ATOM 942 N N . PRO A 1 114 ? 28.342 7.311 17.218 1.00 83.62 114 PRO A N 1
ATOM 943 C CA . PRO A 1 114 ? 27.311 8.295 16.861 1.00 83.62 114 PRO A CA 1
ATOM 944 C C . PRO A 1 114 ? 27.603 9.060 15.559 1.00 83.62 114 PRO A C 1
ATOM 946 O O . PRO A 1 114 ? 26.742 9.781 15.056 1.00 83.62 114 PRO A O 1
ATOM 949 N N . GLU A 1 115 ? 28.813 8.951 15.009 1.00 85.81 115 GLU A N 1
ATOM 950 C CA . GLU A 1 115 ? 29.298 9.913 14.012 1.00 85.81 115 GLU A CA 1
ATOM 951 C C . GLU A 1 115 ? 28.938 9.577 12.558 1.00 85.81 115 GLU A C 1
ATOM 953 O O . GLU A 1 115 ? 28.898 10.467 11.707 1.00 85.81 115 GLU A O 1
ATOM 958 N N . TRP A 1 116 ? 28.701 8.300 12.241 1.00 90.38 116 TRP A N 1
ATOM 959 C CA . TRP A 1 116 ? 28.298 7.816 10.911 1.00 90.38 116 TRP A CA 1
ATOM 960 C C . TRP A 1 116 ? 29.168 8.318 9.745 1.00 90.38 116 TRP A C 1
ATOM 962 O O . TRP A 1 116 ? 28.690 8.433 8.604 1.00 90.38 116 TRP A O 1
ATOM 972 N N . ARG A 1 117 ? 30.447 8.622 9.996 1.00 90.88 117 ARG A N 1
ATOM 973 C CA . ARG A 1 117 ? 31.363 9.161 8.985 1.00 90.88 117 ARG A CA 1
ATOM 974 C C . ARG A 1 117 ? 31.601 8.115 7.905 1.00 90.88 117 ARG A C 1
ATOM 976 O O . ARG A 1 117 ? 31.742 6.930 8.185 1.00 90.88 117 ARG A O 1
ATOM 983 N N . SER A 1 118 ? 31.639 8.554 6.649 1.00 92.56 118 SER A N 1
ATOM 984 C CA . SER A 1 118 ? 32.020 7.692 5.524 1.00 92.56 118 SER A CA 1
ATOM 985 C C . SER A 1 118 ? 33.474 7.255 5.689 1.00 92.56 118 SER A C 1
ATOM 987 O O . SER A 1 118 ? 34.342 8.113 5.807 1.00 92.56 118 SER A O 1
ATOM 989 N N . THR A 1 119 ? 33.757 5.958 5.575 1.00 92.38 119 THR A N 1
ATOM 990 C CA . THR A 1 119 ? 35.135 5.425 5.598 1.00 92.38 119 THR A CA 1
ATOM 991 C C . THR A 1 119 ? 35.867 5.609 4.264 1.00 92.38 119 THR A C 1
ATOM 993 O O . THR A 1 119 ? 37.022 5.231 4.120 1.00 92.38 119 THR A O 1
ATOM 996 N N . GLY A 1 120 ? 35.177 6.134 3.244 1.00 91.94 120 GLY A N 1
ATOM 997 C CA . GLY A 1 120 ? 35.695 6.271 1.878 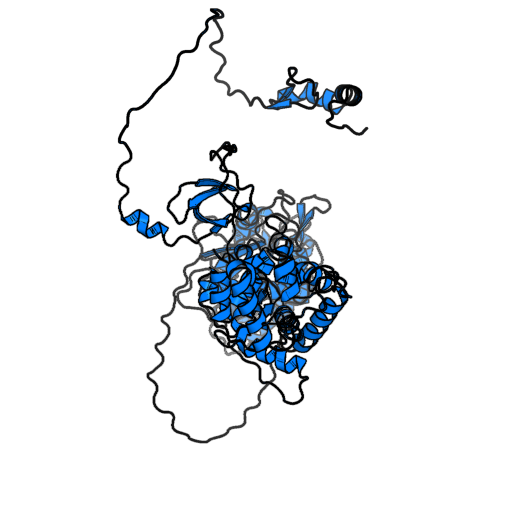1.00 91.94 120 GLY A CA 1
ATOM 998 C C . GLY A 1 120 ? 35.517 5.004 1.039 1.00 91.94 120 GLY A C 1
ATOM 999 O O . GLY A 1 120 ? 35.452 5.090 -0.186 1.00 91.94 120 GLY A O 1
ATOM 1000 N N . ARG A 1 121 ? 35.324 3.850 1.687 1.00 94.81 121 ARG A N 1
ATOM 1001 C CA . ARG A 1 121 ? 35.037 2.564 1.043 1.00 94.81 121 ARG A CA 1
ATOM 1002 C C . ARG A 1 121 ? 33.550 2.414 0.713 1.00 94.81 121 ARG A C 1
ATOM 1004 O O . ARG A 1 121 ? 32.686 3.097 1.275 1.00 94.81 121 ARG A O 1
ATOM 1011 N N . ARG A 1 122 ? 33.249 1.507 -0.217 1.00 96.31 122 ARG A N 1
ATOM 1012 C CA . ARG A 1 122 ? 31.891 1.198 -0.681 1.00 96.31 122 ARG A CA 1
ATOM 1013 C C . ARG A 1 122 ? 31.673 -0.302 -0.722 1.00 96.31 122 ARG A C 1
ATOM 1015 O O . ARG A 1 122 ? 32.613 -1.045 -0.987 1.00 96.31 122 ARG A O 1
ATOM 1022 N N . ILE A 1 123 ? 30.430 -0.709 -0.514 1.00 95.94 123 ILE A N 1
ATOM 1023 C CA . ILE A 1 123 ? 29.989 -2.068 -0.803 1.00 95.94 123 ILE A CA 1
ATOM 1024 C C . ILE A 1 123 ? 29.658 -2.129 -2.300 1.00 95.94 123 ILE A C 1
ATOM 1026 O O . ILE A 1 123 ? 28.936 -1.246 -2.781 1.00 95.94 123 ILE A O 1
ATOM 1030 N N . PRO A 1 124 ? 30.189 -3.103 -3.061 1.00 94.00 124 PRO A N 1
ATOM 1031 C CA . PRO A 1 124 ? 29.894 -3.211 -4.483 1.00 94.00 124 PRO A CA 1
ATOM 1032 C C . PRO A 1 124 ? 28.389 -3.341 -4.742 1.00 94.00 124 PRO A C 1
ATOM 1034 O O . PRO A 1 124 ? 27.658 -4.000 -3.997 1.00 94.00 124 PRO A O 1
ATOM 1037 N N . ARG A 1 125 ? 27.908 -2.715 -5.818 1.00 91.12 125 ARG A N 1
ATOM 1038 C CA . ARG A 1 125 ? 26.517 -2.879 -6.252 1.00 91.12 125 ARG A CA 1
ATOM 1039 C C . ARG A 1 125 ? 26.266 -4.347 -6.607 1.00 91.12 125 ARG A C 1
ATOM 1041 O O . ARG A 1 125 ? 27.116 -4.983 -7.215 1.00 91.12 125 ARG A O 1
ATOM 1048 N N . HIS A 1 126 ? 25.083 -4.835 -6.269 1.00 88.12 126 HIS A N 1
ATOM 1049 C CA . HIS A 1 126 ? 24.611 -6.214 -6.388 1.00 88.12 126 HIS A CA 1
ATOM 1050 C C . HIS A 1 126 ? 25.253 -7.220 -5.427 1.00 88.12 126 HIS A C 1
ATOM 1052 O O . HIS A 1 126 ? 24.948 -8.403 -5.507 1.00 88.12 126 HIS A O 1
ATOM 1058 N N . THR A 1 127 ? 26.060 -6.760 -4.465 1.00 91.88 127 THR A N 1
ATOM 1059 C CA . THR A 1 127 ? 26.522 -7.620 -3.368 1.00 91.88 127 THR A CA 1
ATOM 1060 C C . THR A 1 127 ? 25.326 -8.120 -2.564 1.00 91.88 127 THR A C 1
ATOM 1062 O O . THR A 1 127 ? 24.484 -7.311 -2.152 1.00 91.88 127 THR A O 1
ATOM 1065 N N . ARG A 1 128 ? 25.270 -9.434 -2.323 1.00 90.00 128 ARG A N 1
ATOM 1066 C CA . ARG A 1 128 ? 24.288 -10.057 -1.432 1.00 90.00 128 ARG A CA 1
ATOM 1067 C C . ARG A 1 128 ? 24.792 -10.007 0.006 1.00 90.00 128 ARG A C 1
ATOM 1069 O O . ARG A 1 128 ? 25.926 -10.395 0.282 1.00 90.00 128 ARG A O 1
ATOM 1076 N N . VAL A 1 129 ? 23.964 -9.506 0.913 1.00 93.69 129 VAL A N 1
ATOM 1077 C CA . VAL A 1 129 ? 24.332 -9.248 2.308 1.00 93.69 129 VAL A CA 1
ATOM 1078 C C . VAL A 1 129 ? 23.216 -9.653 3.268 1.00 93.69 129 VAL A C 1
ATOM 1080 O O . VAL A 1 129 ? 22.042 -9.597 2.916 1.00 93.69 129 VAL A O 1
ATOM 1083 N N . ARG A 1 130 ? 23.576 -9.994 4.503 1.00 93.12 130 ARG A N 1
ATOM 1084 C CA . ARG A 1 130 ? 22.675 -10.163 5.648 1.00 93.12 130 ARG A CA 1
ATOM 1085 C C . ARG A 1 130 ? 22.827 -8.977 6.595 1.00 93.12 130 ARG A C 1
ATOM 1087 O O . ARG A 1 130 ? 23.944 -8.502 6.827 1.00 93.12 130 ARG A O 1
ATOM 1094 N N . ILE A 1 131 ? 21.709 -8.481 7.121 1.00 92.94 131 ILE A N 1
ATOM 1095 C CA . ILE A 1 131 ? 21.699 -7.384 8.096 1.00 92.94 131 ILE A CA 1
ATOM 1096 C C . ILE A 1 131 ? 21.938 -7.964 9.488 1.00 92.94 131 ILE A C 1
ATOM 1098 O O . ILE A 1 131 ? 21.124 -8.734 9.974 1.00 92.94 131 ILE A O 1
ATOM 1102 N N . GLN A 1 132 ? 23.033 -7.558 10.126 1.00 93.19 132 GLN A N 1
ATOM 1103 C CA . GLN A 1 132 ? 23.417 -8.003 11.469 1.00 93.19 132 GLN A CA 1
ATOM 1104 C C . GLN A 1 132 ? 22.838 -7.105 12.566 1.00 93.19 132 GLN A C 1
ATOM 1106 O O . GLN A 1 132 ? 22.483 -7.567 13.642 1.00 93.19 132 GLN A O 1
ATOM 1111 N N . ALA A 1 133 ? 22.744 -5.801 12.298 1.00 91.06 133 ALA A N 1
ATOM 1112 C CA . ALA A 1 133 ? 22.199 -4.828 13.237 1.00 91.06 133 ALA A CA 1
ATOM 1113 C C . ALA A 1 133 ? 21.599 -3.633 12.495 1.00 91.06 133 ALA A C 1
ATOM 1115 O O . ALA A 1 133 ? 22.028 -3.293 11.388 1.00 91.06 133 ALA A O 1
ATOM 1116 N N . VAL A 1 134 ? 20.633 -2.964 13.123 1.00 90.31 134 VAL A N 1
ATOM 1117 C CA . VAL A 1 134 ? 20.000 -1.745 12.607 1.00 90.31 134 VAL A CA 1
ATOM 1118 C C . VAL A 1 134 ? 20.058 -0.654 13.662 1.00 90.31 134 VAL A C 1
ATOM 1120 O O . VAL A 1 134 ? 19.667 -0.865 14.803 1.00 90.31 134 VAL A O 1
ATOM 1123 N N . GLU A 1 135 ? 20.479 0.538 13.249 1.00 88.75 135 GLU A N 1
ATOM 1124 C CA . GLU A 1 135 ? 20.465 1.728 14.091 1.00 88.75 135 GLU A CA 1
ATOM 1125 C C . GLU A 1 135 ? 20.052 2.937 13.245 1.00 88.75 135 GLU A C 1
ATOM 1127 O O . GLU A 1 135 ? 20.735 3.358 12.304 1.00 88.75 135 GLU A O 1
ATOM 1132 N N . GLY A 1 136 ? 18.861 3.466 13.536 1.00 86.25 136 GLY A N 1
ATOM 1133 C CA . GLY A 1 136 ? 18.241 4.533 12.755 1.00 86.25 136 GLY A CA 1
ATOM 1134 C C . GLY A 1 136 ? 18.148 4.198 11.258 1.00 86.25 136 GLY A C 1
ATOM 1135 O O . GLY A 1 136 ? 17.481 3.247 10.842 1.00 86.25 136 GLY A O 1
ATOM 1136 N N . ASN A 1 137 ? 18.825 5.005 10.435 1.00 88.38 137 ASN A N 1
ATOM 1137 C CA . ASN A 1 137 ? 18.837 4.873 8.973 1.00 88.38 137 ASN A CA 1
ATOM 1138 C C . ASN A 1 137 ? 19.959 3.968 8.443 1.00 88.38 137 ASN A C 1
ATOM 1140 O O . ASN A 1 137 ? 20.131 3.870 7.224 1.00 88.38 137 ASN A O 1
ATOM 1144 N N . TYR A 1 138 ? 20.731 3.330 9.320 1.00 93.88 138 TYR A N 1
ATOM 1145 C CA . TYR A 1 138 ? 21.889 2.524 8.955 1.00 93.88 138 TYR A CA 1
ATOM 1146 C C . TYR A 1 138 ? 21.696 1.060 9.348 1.00 93.88 138 TYR A C 1
ATOM 1148 O O . TYR A 1 138 ? 20.958 0.738 10.277 1.00 93.88 138 TYR A O 1
ATOM 1156 N N . ALA A 1 139 ? 22.337 0.175 8.594 1.00 95.56 139 ALA A N 1
ATOM 1157 C CA . ALA A 1 139 ? 22.394 -1.253 8.857 1.00 95.56 139 ALA A CA 1
ATOM 1158 C C . ALA A 1 139 ? 23.849 -1.712 8.816 1.00 95.56 139 ALA A C 1
ATOM 1160 O O . ALA A 1 139 ? 24.577 -1.350 7.887 1.00 95.56 139 ALA A O 1
ATOM 1161 N N . ASN A 1 140 ? 24.262 -2.489 9.812 1.00 96.38 140 ASN A N 1
ATOM 1162 C CA . ASN A 1 140 ? 25.511 -3.228 9.770 1.00 96.38 140 ASN A CA 1
ATOM 1163 C C . ASN A 1 140 ? 25.278 -4.490 8.947 1.00 96.38 140 ASN A C 1
ATOM 1165 O O . ASN A 1 140 ? 24.325 -5.224 9.217 1.00 96.38 140 ASN A O 1
ATOM 1169 N N . VAL A 1 141 ? 26.094 -4.710 7.919 1.00 96.69 141 VAL A N 1
ATOM 1170 C CA . VAL A 1 141 ? 25.887 -5.811 6.983 1.00 96.69 141 VAL A CA 1
ATOM 1171 C C . VAL A 1 141 ? 27.132 -6.669 6.822 1.00 96.69 141 VAL A C 1
ATOM 1173 O O . VAL A 1 141 ? 28.264 -6.181 6.800 1.00 96.69 141 VAL A O 1
ATOM 1176 N N . THR A 1 142 ? 26.889 -7.965 6.670 1.00 96.12 142 THR A N 1
ATOM 1177 C CA . THR A 1 142 ? 27.895 -8.976 6.330 1.00 96.12 142 THR A CA 1
ATOM 1178 C C . THR A 1 142 ? 27.494 -9.605 5.006 1.00 96.12 142 THR A C 1
ATOM 1180 O O . THR A 1 142 ? 26.309 -9.825 4.768 1.00 96.12 142 THR A O 1
ATOM 1183 N N . GLY A 1 143 ? 28.446 -9.841 4.112 1.00 93.81 143 GLY A N 1
ATOM 1184 C CA . GLY A 1 143 ? 28.204 -10.570 2.878 1.00 93.81 143 GLY A CA 1
ATOM 1185 C C . GLY A 1 143 ? 27.697 -11.978 3.165 1.00 93.81 143 GLY A C 1
ATOM 1186 O O . GLY A 1 143 ? 27.961 -12.547 4.223 1.00 93.81 143 GLY A O 1
ATOM 1187 N N . VAL A 1 144 ? 26.949 -12.551 2.225 1.00 88.94 144 VAL A N 1
ATOM 1188 C CA . VAL A 1 144 ? 26.538 -13.964 2.327 1.00 88.94 144 VAL A CA 1
ATOM 1189 C C . VAL A 1 144 ? 27.736 -14.926 2.334 1.00 88.94 144 VAL A C 1
ATOM 1191 O O . VAL A 1 144 ? 27.598 -16.051 2.793 1.00 88.94 144 VAL A O 1
ATOM 1194 N N . ASP A 1 145 ? 28.897 -14.455 1.873 1.00 89.06 145 ASP A N 1
ATOM 1195 C CA . ASP A 1 145 ? 30.216 -15.097 1.906 1.00 89.06 145 ASP A CA 1
ATOM 1196 C C . ASP A 1 145 ? 30.959 -14.928 3.249 1.00 89.06 145 ASP A C 1
ATOM 1198 O O . ASP A 1 145 ? 32.104 -15.353 3.377 1.00 89.06 145 ASP A O 1
ATOM 1202 N N . GLY A 1 146 ? 30.345 -14.269 4.238 1.00 89.12 146 GLY A N 1
ATOM 1203 C CA . GLY A 1 146 ? 30.960 -13.965 5.533 1.00 89.12 146 GLY A CA 1
ATOM 1204 C C . GLY A 1 146 ? 31.775 -12.667 5.567 1.00 89.12 146 GLY A C 1
ATOM 1205 O O . GLY A 1 146 ? 32.269 -12.286 6.628 1.00 89.12 146 GLY A O 1
ATOM 1206 N N . THR A 1 147 ? 31.895 -11.931 4.455 1.00 93.31 147 THR A N 1
ATOM 1207 C CA . THR A 1 147 ? 32.673 -10.683 4.417 1.00 93.31 147 THR A CA 1
ATOM 1208 C C . THR A 1 147 ? 32.014 -9.591 5.269 1.00 93.31 147 THR A C 1
ATOM 1210 O O . THR A 1 147 ? 30.954 -9.068 4.924 1.00 93.31 147 THR A O 1
ATOM 1213 N N . ALA A 1 148 ? 32.648 -9.168 6.364 1.00 93.81 148 ALA A N 1
ATOM 1214 C CA . ALA A 1 148 ? 32.145 -8.072 7.195 1.00 93.81 148 ALA A CA 1
ATOM 1215 C C . ALA A 1 148 ? 32.340 -6.707 6.503 1.00 93.81 148 ALA A C 1
ATOM 1217 O O . ALA A 1 148 ? 33.444 -6.161 6.450 1.00 93.81 148 ALA A O 1
ATOM 1218 N N . TYR A 1 149 ? 31.257 -6.126 5.976 1.00 94.38 149 TYR A N 1
ATOM 1219 C CA . TYR A 1 149 ? 31.303 -4.823 5.300 1.00 94.38 149 TYR A CA 1
ATOM 1220 C C . TYR A 1 149 ? 31.112 -3.643 6.260 1.00 94.38 149 TYR A C 1
ATOM 1222 O O . TYR A 1 149 ? 31.595 -2.544 5.981 1.00 94.38 149 TYR A O 1
ATOM 1230 N N . GLY A 1 150 ? 30.417 -3.848 7.381 1.00 93.75 150 GLY A N 1
ATOM 1231 C CA . GLY A 1 150 ? 30.126 -2.809 8.370 1.00 93.75 150 GLY A CA 1
ATOM 1232 C C . GLY A 1 150 ? 28.868 -2.000 8.040 1.00 93.75 150 GLY A C 1
ATOM 1233 O O . GLY A 1 150 ? 27.949 -2.483 7.381 1.00 93.75 150 GLY A O 1
ATOM 1234 N N . TRP A 1 151 ? 28.787 -0.762 8.533 1.00 97.25 151 TRP A N 1
ATOM 1235 C CA . TRP A 1 151 ? 27.561 0.038 8.454 1.00 97.25 151 TRP A CA 1
ATOM 1236 C C . TRP A 1 151 ? 27.353 0.691 7.085 1.00 97.25 151 TRP A C 1
ATOM 1238 O O . TRP A 1 151 ? 28.227 1.393 6.583 1.00 97.25 151 TRP A O 1
ATOM 1248 N N . THR A 1 152 ? 26.161 0.564 6.506 1.00 96.75 152 THR A N 1
ATOM 1249 C CA . THR A 1 152 ? 25.734 1.321 5.320 1.00 96.75 152 THR A CA 1
ATOM 1250 C C . THR A 1 152 ? 24.321 1.877 5.491 1.00 96.75 152 THR A C 1
ATOM 1252 O O . THR A 1 152 ? 23.588 1.470 6.388 1.00 96.75 152 THR A O 1
ATOM 1255 N N . ALA A 1 153 ? 23.919 2.849 4.666 1.00 92.88 153 ALA A N 1
ATOM 1256 C CA . ALA A 1 153 ? 22.555 3.376 4.728 1.00 92.88 153 ALA A CA 1
ATOM 1257 C C . ALA A 1 153 ? 21.554 2.302 4.285 1.00 92.88 153 ALA A C 1
ATOM 1259 O O . ALA A 1 153 ? 21.735 1.683 3.239 1.00 92.88 153 ALA A O 1
ATOM 1260 N N . ARG A 1 154 ? 20.459 2.126 5.030 1.00 91.62 154 ARG A N 1
ATOM 1261 C CA . ARG A 1 154 ? 19.398 1.158 4.703 1.00 91.62 154 ARG A CA 1
ATOM 1262 C C . ARG A 1 154 ? 18.777 1.405 3.330 1.00 91.62 154 ARG A C 1
ATOM 1264 O O . ARG A 1 154 ? 18.371 0.463 2.666 1.00 91.62 154 ARG A O 1
ATOM 1271 N N . SER A 1 155 ? 18.767 2.655 2.864 1.00 87.88 155 SER A N 1
ATOM 1272 C CA . SER A 1 155 ? 18.316 3.023 1.515 1.00 87.88 155 SER A CA 1
ATOM 1273 C C . SER A 1 155 ? 19.157 2.419 0.385 1.00 87.88 155 SER A C 1
ATOM 1275 O O . SER A 1 155 ? 18.710 2.420 -0.760 1.00 87.88 155 SER A O 1
ATOM 1277 N N . ASN A 1 156 ? 20.366 1.933 0.688 1.00 90.81 156 ASN A N 1
ATOM 1278 C CA . ASN A 1 156 ? 21.229 1.250 -0.272 1.00 90.81 156 ASN A CA 1
ATOM 1279 C C . ASN A 1 156 ? 20.829 -0.216 -0.467 1.00 90.81 156 ASN A C 1
ATOM 1281 O O . ASN A 1 156 ? 21.307 -0.834 -1.413 1.00 90.81 156 ASN A O 1
ATOM 1285 N N . LEU A 1 157 ? 20.001 -0.771 0.421 1.00 91.38 157 LEU A N 1
ATOM 1286 C CA . LEU A 1 157 ? 19.650 -2.186 0.458 1.00 91.38 157 LEU A CA 1
ATOM 1287 C C . LEU A 1 157 ? 18.248 -2.413 -0.121 1.00 91.38 157 LEU A C 1
ATOM 1289 O O . LEU A 1 157 ? 17.324 -1.618 0.078 1.00 91.38 157 LEU A O 1
ATOM 1293 N N . GLY A 1 158 ? 18.084 -3.519 -0.837 1.00 88.81 158 GLY A N 1
ATOM 1294 C CA . GLY A 1 158 ? 16.809 -3.992 -1.363 1.00 88.81 158 GLY A CA 1
ATOM 1295 C C . GLY A 1 158 ? 16.589 -5.475 -1.112 1.00 88.81 158 GLY A C 1
ATOM 1296 O O . GLY A 1 158 ? 17.500 -6.179 -0.687 1.00 88.81 158 GLY A O 1
ATOM 1297 N N . THR A 1 159 ? 15.367 -5.911 -1.373 1.00 89.50 159 THR A N 1
ATOM 1298 C CA . THR A 1 159 ? 14.902 -7.300 -1.314 1.00 89.50 159 THR A CA 1
ATOM 1299 C C . THR A 1 159 ? 14.136 -7.578 -2.596 1.00 89.50 159 THR A C 1
ATOM 1301 O O . THR A 1 159 ? 13.625 -6.637 -3.212 1.00 89.50 159 THR A O 1
ATOM 1304 N N . PHE A 1 160 ? 14.051 -8.843 -2.987 1.00 91.38 160 PHE A N 1
ATOM 1305 C CA . PHE A 1 160 ? 13.355 -9.245 -4.200 1.00 91.38 160 PHE A CA 1
ATOM 1306 C C . PHE A 1 160 ? 12.172 -10.154 -3.874 1.00 91.38 160 PHE A C 1
ATOM 1308 O O . PHE A 1 160 ? 12.266 -10.995 -2.981 1.00 91.38 160 PHE A O 1
ATOM 1315 N N . TYR A 1 161 ? 11.072 -10.010 -4.611 1.00 92.62 161 TYR A N 1
ATOM 1316 C CA . TYR A 1 161 ? 9.906 -10.886 -4.509 1.00 92.62 161 TYR A CA 1
ATOM 1317 C C . TYR A 1 161 ? 10.284 -12.331 -4.831 1.00 92.62 161 TYR A C 1
ATOM 1319 O O . TYR A 1 161 ? 9.753 -13.239 -4.197 1.00 92.62 161 TYR A O 1
ATOM 1327 N N . LYS A 1 162 ? 11.239 -12.558 -5.749 1.00 91.56 162 LYS A N 1
ATOM 1328 C CA . LYS A 1 162 ? 11.742 -13.911 -6.045 1.00 91.56 162 LYS A CA 1
ATOM 1329 C C . LYS A 1 162 ? 12.396 -14.621 -4.854 1.00 91.56 162 LYS A C 1
ATOM 1331 O O . LYS A 1 162 ? 12.449 -15.845 -4.854 1.00 91.56 162 LYS A O 1
ATOM 1336 N N . ASP A 1 163 ? 12.888 -13.857 -3.878 1.00 87.62 163 ASP A N 1
ATOM 1337 C CA . ASP A 1 163 ? 13.577 -14.360 -2.684 1.00 87.62 163 ASP A CA 1
ATOM 1338 C C . ASP A 1 163 ? 12.647 -14.389 -1.457 1.00 87.62 163 ASP A C 1
ATOM 1340 O O . ASP A 1 163 ? 13.077 -14.723 -0.359 1.00 87.62 163 ASP A O 1
ATOM 1344 N N . SER A 1 164 ? 11.371 -14.022 -1.623 1.00 83.69 164 SER A N 1
ATOM 1345 C CA . SER A 1 164 ? 10.379 -14.074 -0.551 1.00 83.69 164 SER A CA 1
ATOM 1346 C C . SER A 1 164 ? 9.870 -15.498 -0.367 1.00 83.69 164 SER A C 1
ATOM 1348 O O . SER A 1 164 ? 9.206 -16.040 -1.251 1.00 83.69 164 SER A O 1
ATOM 1350 N N . GLU A 1 165 ? 10.105 -16.079 0.808 1.00 80.19 165 GLU A N 1
ATOM 1351 C CA . GLU A 1 165 ? 9.569 -17.396 1.178 1.00 80.19 165 GLU A CA 1
ATOM 1352 C C . GLU A 1 165 ? 8.037 -17.416 1.155 1.00 80.19 165 GLU A C 1
ATOM 1354 O O . GLU A 1 165 ? 7.428 -18.373 0.674 1.00 80.19 165 GLU A O 1
ATOM 1359 N N . VAL A 1 166 ? 7.411 -16.311 1.573 1.00 79.62 166 VAL A N 1
ATOM 1360 C CA . VAL A 1 166 ? 5.954 -16.140 1.527 1.00 79.62 166 VAL A CA 1
ATOM 1361 C C . VAL A 1 166 ? 5.459 -16.296 0.092 1.00 79.62 166 VAL A C 1
ATOM 1363 O O . VAL A 1 166 ? 4.585 -17.117 -0.178 1.00 79.62 166 VAL A O 1
ATOM 1366 N N . PHE A 1 167 ? 6.043 -15.566 -0.862 1.00 84.81 167 PHE A N 1
ATOM 1367 C CA . PHE A 1 167 ? 5.609 -15.638 -2.261 1.00 84.81 167 PHE A CA 1
ATOM 1368 C C . PHE A 1 167 ? 6.092 -16.889 -2.991 1.00 84.81 167 PHE A C 1
ATOM 1370 O O . PHE A 1 167 ? 5.465 -17.298 -3.971 1.00 84.81 167 PHE A O 1
ATOM 1377 N N . ALA A 1 168 ? 7.154 -17.536 -2.512 1.00 82.31 168 ALA A N 1
ATOM 1378 C CA . ALA A 1 168 ? 7.558 -18.851 -2.985 1.00 82.31 168 ALA A CA 1
ATOM 1379 C C . ALA A 1 168 ? 6.491 -19.911 -2.657 1.00 82.31 168 ALA A C 1
ATOM 1381 O O . ALA A 1 168 ? 6.177 -20.735 -3.517 1.00 82.31 168 ALA A O 1
ATOM 1382 N N . ALA A 1 169 ? 5.882 -19.836 -1.468 1.00 79.81 169 ALA A N 1
ATOM 1383 C CA . ALA A 1 169 ? 4.858 -20.773 -1.006 1.00 79.81 169 ALA A CA 1
ATOM 1384 C C . ALA A 1 169 ? 3.445 -20.507 -1.568 1.00 79.81 169 ALA A C 1
ATOM 1386 O O . ALA A 1 169 ? 2.627 -21.424 -1.636 1.00 79.81 169 ALA A O 1
ATOM 1387 N N . MET A 1 170 ? 3.134 -19.277 -1.998 1.00 79.44 170 MET A N 1
ATOM 1388 C CA . MET A 1 170 ? 1.789 -18.920 -2.486 1.00 79.44 170 MET A CA 1
ATOM 1389 C C . MET A 1 170 ? 1.381 -19.706 -3.743 1.00 79.44 170 MET A C 1
ATOM 1391 O O . MET A 1 170 ? 2.148 -19.719 -4.703 1.00 79.44 170 MET A O 1
ATOM 1395 N N . PRO A 1 171 ? 0.180 -20.301 -3.842 1.00 87.62 171 PRO A N 1
ATOM 1396 C CA . PRO A 1 171 ? -0.267 -20.983 -5.062 1.00 87.62 171 PRO A CA 1
ATOM 1397 C C . PRO A 1 171 ? -0.273 -20.068 -6.299 1.00 87.62 171 PRO A C 1
ATOM 1399 O O . PRO A 1 171 ? -0.654 -18.903 -6.216 1.00 87.62 171 PRO A O 1
ATOM 1402 N N . LEU A 1 172 ? 0.124 -20.596 -7.466 1.00 88.81 172 LEU A N 1
ATOM 1403 C CA . LEU A 1 172 ? 0.004 -19.867 -8.740 1.00 88.81 172 LEU A CA 1
ATOM 1404 C C . LEU A 1 172 ? -1.464 -19.658 -9.121 1.00 88.81 172 LEU A C 1
ATOM 1406 O O . LEU A 1 172 ? -1.884 -18.547 -9.441 1.00 88.81 172 LEU A O 1
ATOM 1410 N N . VAL A 1 173 ? -2.249 -20.727 -9.041 1.00 89.56 173 VAL A N 1
ATOM 1411 C CA . VAL A 1 173 ? -3.677 -20.718 -9.358 1.00 89.56 173 VAL A CA 1
ATOM 1412 C C . VAL A 1 173 ? -4.486 -20.043 -8.242 1.00 89.56 173 VAL A C 1
ATOM 1414 O O . VAL A 1 173 ? -4.127 -20.159 -7.068 1.00 89.56 173 VAL A O 1
ATOM 1417 N N . PRO A 1 174 ? -5.574 -19.327 -8.570 1.00 84.31 174 PRO A N 1
ATOM 1418 C CA . PRO A 1 174 ? -6.448 -18.730 -7.571 1.00 84.31 174 PRO A CA 1
ATOM 1419 C C . PRO A 1 174 ? -7.268 -19.803 -6.848 1.00 84.31 174 PRO A C 1
ATOM 1421 O O . PRO A 1 174 ? -7.607 -20.833 -7.428 1.00 84.31 174 PRO A O 1
ATOM 1424 N N . LEU A 1 175 ? -7.659 -19.519 -5.601 1.00 74.69 175 LEU A N 1
ATOM 1425 C CA . LEU A 1 175 ? -8.565 -20.385 -4.833 1.00 74.69 175 LEU A CA 1
ATOM 1426 C C . LEU A 1 175 ? -9.933 -20.553 -5.510 1.00 74.69 175 LEU A C 1
ATOM 1428 O O . LEU A 1 175 ? -10.549 -21.608 -5.400 1.00 74.69 175 LEU A O 1
ATOM 1432 N N . LEU A 1 176 ? -10.395 -19.518 -6.216 1.00 78.50 176 LEU A N 1
ATOM 1433 C CA . LEU A 1 176 ? -11.655 -19.515 -6.955 1.00 78.50 176 LEU A CA 1
ATOM 1434 C C . LEU A 1 176 ? -11.392 -19.183 -8.431 1.00 78.50 176 LEU A C 1
ATOM 1436 O O . LEU A 1 176 ? -11.459 -18.016 -8.819 1.00 78.50 176 LEU A O 1
ATOM 1440 N N . PRO A 1 177 ? -11.075 -20.184 -9.271 1.00 86.62 177 PRO A N 1
ATOM 1441 C CA . PRO A 1 177 ? -11.019 -19.993 -10.713 1.00 86.62 177 PRO A CA 1
ATOM 1442 C C . PRO A 1 177 ? -12.376 -19.533 -11.259 1.00 86.62 177 PRO A C 1
ATOM 1444 O O . PRO A 1 177 ? -13.432 -20.001 -10.832 1.00 86.62 177 PRO A O 1
ATOM 1447 N N . LEU A 1 178 ? -12.357 -18.637 -12.241 1.00 87.75 178 LEU A N 1
ATOM 1448 C CA . LEU A 1 178 ? -13.563 -18.155 -12.907 1.00 87.75 178 LEU A CA 1
ATOM 1449 C C . LEU A 1 178 ? -13.946 -19.083 -14.063 1.00 87.75 178 LEU A C 1
ATOM 1451 O O . LEU A 1 178 ? -13.104 -19.486 -14.869 1.00 87.75 178 LEU A O 1
ATOM 1455 N N . SER A 1 179 ? -15.240 -19.370 -14.193 1.00 92.19 179 SER A N 1
ATOM 1456 C CA . SER A 1 179 ? -15.768 -20.057 -15.376 1.00 92.19 179 SER A CA 1
ATOM 1457 C C . SER A 1 179 ? -15.667 -19.155 -16.607 1.00 92.19 179 SER A C 1
ATOM 1459 O O . SER A 1 179 ? -15.907 -17.951 -16.526 1.00 92.19 179 SER A O 1
ATOM 1461 N N . ILE A 1 180 ? -15.312 -19.734 -17.756 1.00 92.44 180 ILE A N 1
ATOM 1462 C CA . ILE A 1 180 ? -15.160 -18.996 -19.013 1.00 92.44 180 ILE A CA 1
ATOM 1463 C C . ILE A 1 180 ? -16.407 -19.206 -19.859 1.00 92.44 180 ILE A C 1
ATOM 1465 O O . ILE A 1 180 ? -16.663 -20.315 -20.326 1.00 92.44 180 ILE A O 1
ATOM 1469 N N . ALA A 1 181 ? -17.152 -18.130 -20.092 1.00 90.81 181 ALA A N 1
ATOM 1470 C CA . ALA A 1 181 ? -18.334 -18.184 -20.935 1.00 90.81 181 ALA A CA 1
ATOM 1471 C C . ALA A 1 181 ? -17.961 -18.135 -22.429 1.00 90.81 181 ALA A C 1
ATOM 1473 O O . ALA A 1 181 ? -17.041 -17.419 -22.846 1.00 90.81 181 ALA A O 1
ATOM 1474 N N . SER A 1 182 ? -18.660 -18.927 -23.244 1.00 90.69 182 SER A N 1
ATOM 1475 C CA . SER A 1 182 ? -18.343 -19.110 -24.669 1.00 90.69 182 SER A CA 1
ATOM 1476 C C . SER A 1 182 ? -18.520 -17.830 -25.496 1.00 90.69 182 SER A C 1
ATOM 1478 O O . SER A 1 182 ? -17.773 -17.595 -26.445 1.00 90.69 182 SER A O 1
ATOM 1480 N N . GLU A 1 183 ? -19.446 -16.968 -25.088 1.00 93.88 183 GLU A N 1
ATOM 1481 C CA . GLU A 1 183 ? -19.817 -15.708 -25.727 1.00 93.88 183 GLU A CA 1
ATOM 1482 C C . GLU A 1 183 ? -18.861 -14.549 -25.413 1.00 93.88 183 GLU A C 1
ATOM 1484 O O . GLU A 1 183 ? -18.922 -13.498 -26.052 1.00 93.88 183 GLU A O 1
ATOM 1489 N N . TRP A 1 184 ? -17.958 -14.713 -24.441 1.00 94.94 184 TRP A N 1
ATOM 1490 C CA . TRP A 1 184 ? -16.980 -13.678 -24.109 1.00 94.94 184 TRP A CA 1
ATOM 1491 C C . TRP A 1 184 ? -16.023 -13.410 -25.269 1.00 94.94 184 TRP A C 1
ATOM 1493 O O . TRP A 1 184 ? -15.650 -14.308 -26.018 1.00 94.94 184 TRP A O 1
ATOM 1503 N N . SER A 1 185 ? -15.554 -12.169 -25.396 1.00 94.88 185 SER A N 1
ATOM 1504 C CA . SER A 1 185 ? -14.545 -11.828 -26.402 1.00 94.88 185 SER A CA 1
ATOM 1505 C C . SER A 1 185 ? -13.249 -12.624 -26.195 1.00 94.88 185 SER A C 1
ATOM 1507 O O . SER A 1 185 ? -12.905 -12.998 -25.071 1.00 94.88 185 SER A O 1
ATOM 1509 N N . THR A 1 186 ? -12.480 -12.843 -27.268 1.00 93.44 186 THR A N 1
ATOM 1510 C CA . THR A 1 186 ? -11.171 -13.524 -27.193 1.00 93.44 186 THR A CA 1
ATOM 1511 C C . THR A 1 186 ? -10.246 -12.881 -26.158 1.00 93.44 186 THR A C 1
ATOM 1513 O O . THR A 1 186 ? -9.618 -13.598 -25.385 1.00 93.44 186 THR A O 1
ATOM 1516 N N . LEU A 1 187 ? -10.238 -11.545 -26.084 1.00 94.88 187 LEU A N 1
ATOM 1517 C CA . LEU A 1 187 ? -9.512 -10.774 -25.073 1.00 94.88 187 LEU A CA 1
ATOM 1518 C C . LEU A 1 187 ? -9.922 -11.168 -23.646 1.00 94.88 187 LEU A C 1
ATOM 1520 O O . LEU A 1 187 ? -9.073 -11.522 -22.831 1.00 94.88 187 LEU A O 1
ATOM 1524 N N . LYS A 1 188 ? -11.226 -11.133 -23.344 1.00 96.06 188 LYS A N 1
ATOM 1525 C CA . LYS A 1 188 ? -11.740 -11.423 -22.000 1.00 96.06 188 LYS A CA 1
ATOM 1526 C C . LYS A 1 188 ? -11.473 -12.875 -21.600 1.00 96.06 188 LYS A C 1
ATOM 1528 O O . LYS A 1 188 ? -11.042 -13.124 -20.478 1.00 96.06 188 LYS A O 1
ATOM 1533 N N . ARG A 1 189 ? -11.646 -13.824 -22.529 1.00 94.94 189 ARG A N 1
ATOM 1534 C CA . ARG A 1 189 ? -11.310 -15.238 -22.296 1.00 94.94 189 ARG A CA 1
ATOM 1535 C C . ARG A 1 189 ? -9.827 -15.422 -21.978 1.00 94.94 189 ARG A C 1
ATOM 1537 O O . ARG A 1 189 ? -9.518 -16.077 -20.993 1.00 94.94 189 ARG A O 1
ATOM 1544 N N . ALA A 1 190 ? -8.925 -14.811 -22.745 1.00 94.88 190 ALA A N 1
ATOM 1545 C CA . ALA A 1 190 ? -7.482 -14.923 -22.518 1.00 94.88 190 ALA A CA 1
ATOM 1546 C C . ALA A 1 190 ? -7.037 -14.315 -21.173 1.00 94.88 190 ALA A C 1
ATOM 1548 O O . ALA A 1 190 ? -6.218 -14.899 -20.459 1.00 94.88 190 ALA A O 1
ATOM 1549 N N . LEU A 1 191 ? -7.611 -13.173 -20.784 1.00 97.00 191 LEU A N 1
ATOM 1550 C CA . LEU A 1 191 ? -7.363 -12.566 -19.472 1.00 97.00 191 LEU A CA 1
ATOM 1551 C C . LEU A 1 191 ? -7.838 -13.471 -18.327 1.00 97.00 191 LEU A C 1
ATOM 1553 O O . LEU A 1 191 ? -7.109 -13.660 -17.356 1.00 97.00 191 LEU A O 1
ATOM 1557 N N . VAL A 1 192 ? -9.020 -14.082 -18.450 1.00 96.12 192 VAL A N 1
ATOM 1558 C CA . VAL A 1 192 ? -9.534 -15.007 -17.428 1.00 96.12 192 VAL A CA 1
ATOM 1559 C C . VAL A 1 192 ? -8.767 -16.333 -17.409 1.00 96.12 192 VAL A C 1
ATOM 1561 O O . VAL A 1 192 ? -8.523 -16.874 -16.337 1.00 96.12 192 VAL A O 1
ATOM 1564 N N . GLN A 1 193 ? -8.293 -16.831 -18.552 1.00 96.56 193 GLN A N 1
ATOM 1565 C CA . GLN A 1 193 ? -7.371 -17.975 -18.597 1.00 96.56 193 GLN A CA 1
ATOM 1566 C C . GLN A 1 193 ? -6.060 -17.664 -17.870 1.00 96.56 193 GLN A C 1
ATOM 1568 O O . GLN A 1 193 ? -5.567 -18.494 -17.110 1.00 96.56 193 GLN A O 1
ATOM 1573 N N . THR A 1 194 ? -5.528 -16.452 -18.056 1.00 96.88 194 THR A N 1
ATOM 1574 C CA . THR A 1 194 ? -4.344 -15.977 -17.326 1.00 96.88 194 THR A CA 1
ATOM 1575 C C . THR A 1 194 ? -4.627 -15.916 -15.826 1.00 96.88 194 THR A C 1
ATOM 1577 O O . THR A 1 194 ? -3.838 -16.432 -15.039 1.00 96.88 194 THR A O 1
ATOM 1580 N N . TYR A 1 195 ? -5.777 -15.367 -15.421 1.00 96.88 195 TYR A N 1
ATOM 1581 C CA . TYR A 1 195 ? -6.209 -15.361 -14.022 1.00 96.88 195 TYR A CA 1
ATOM 1582 C C . TYR A 1 195 ? -6.319 -16.775 -13.442 1.00 96.88 195 TYR A C 1
ATOM 1584 O O . TYR A 1 195 ? -5.762 -17.043 -12.388 1.00 96.88 195 TYR A O 1
ATOM 1592 N N . ASN A 1 196 ? -6.960 -17.713 -14.134 1.00 95.00 196 ASN A N 1
ATOM 1593 C CA . ASN A 1 196 ? -7.118 -19.082 -13.636 1.00 95.00 196 ASN A CA 1
ATOM 1594 C C . ASN A 1 196 ? -5.783 -19.826 -13.487 1.00 95.00 196 ASN A C 1
ATOM 1596 O O . ASN A 1 196 ? -5.709 -20.800 -12.744 1.00 95.00 196 ASN A O 1
ATOM 1600 N N . ARG A 1 197 ? -4.733 -19.373 -14.179 1.00 95.75 197 ARG A N 1
ATOM 1601 C CA . ARG A 1 197 ? -3.397 -19.970 -14.139 1.00 95.75 197 ARG A CA 1
ATOM 1602 C C . ARG A 1 197 ? -2.467 -19.300 -13.124 1.00 95.75 197 ARG A C 1
ATOM 1604 O O . ARG A 1 197 ? -1.743 -20.003 -12.431 1.00 95.75 197 ARG A O 1
ATOM 1611 N N . LEU A 1 198 ? -2.488 -17.967 -13.034 1.00 97.31 198 LEU A N 1
ATOM 1612 C CA . LEU A 1 198 ? -1.515 -17.158 -12.274 1.00 97.31 198 LEU A CA 1
ATOM 1613 C C . LEU A 1 198 ? -2.143 -16.223 -11.233 1.00 97.31 198 LEU A C 1
ATOM 1615 O O . LEU A 1 198 ? -1.439 -15.546 -10.481 1.00 97.31 198 LEU A O 1
ATOM 1619 N N . GLY A 1 199 ? -3.469 -16.144 -11.214 1.00 90.56 199 GLY A N 1
ATOM 1620 C CA . GLY A 1 199 ? -4.232 -15.180 -10.438 1.00 90.56 199 GLY A CA 1
ATOM 1621 C C . GLY A 1 199 ? -4.092 -15.340 -8.933 1.00 90.56 199 GLY A C 1
ATOM 1622 O O . GLY A 1 199 ? -4.295 -14.356 -8.239 1.00 90.56 199 GLY A O 1
ATOM 1623 N N . GLY A 1 200 ? -3.712 -16.515 -8.421 1.00 88.19 200 GLY A N 1
ATOM 1624 C CA . GLY A 1 200 ? -3.455 -16.715 -6.993 1.00 88.19 200 GLY A CA 1
ATOM 1625 C C . GLY A 1 200 ? -2.251 -15.903 -6.532 1.00 88.19 200 GLY A C 1
ATOM 1626 O O . GLY A 1 200 ? -2.379 -15.005 -5.698 1.00 88.19 200 GLY A O 1
ATOM 1627 N N . LEU A 1 201 ? -1.099 -16.145 -7.159 1.00 94.69 201 LEU A N 1
ATOM 1628 C CA . LEU A 1 201 ? 0.135 -15.430 -6.845 1.00 94.69 201 LEU A CA 1
ATOM 1629 C C . LEU A 1 201 ? 0.033 -13.945 -7.211 1.00 94.69 201 LEU A C 1
ATOM 1631 O O . LEU A 1 201 ? 0.422 -13.086 -6.420 1.00 94.69 201 LEU A O 1
ATOM 1635 N N . MET A 1 202 ? -0.523 -13.629 -8.386 1.00 96.31 202 MET A N 1
ATOM 1636 C CA . MET A 1 202 ? -0.718 -12.238 -8.796 1.00 96.31 202 MET A CA 1
ATOM 1637 C C . MET A 1 202 ? -1.632 -11.492 -7.829 1.00 96.31 202 MET A C 1
ATOM 1639 O O . MET A 1 202 ? -1.304 -10.366 -7.482 1.00 96.31 202 MET A O 1
ATOM 1643 N N . ALA A 1 203 ? -2.740 -12.088 -7.371 1.00 86.44 203 ALA A N 1
ATOM 1644 C CA . ALA A 1 203 ? -3.646 -11.438 -6.426 1.00 86.44 203 ALA A CA 1
ATOM 1645 C C . ALA A 1 203 ? -2.986 -11.207 -5.066 1.00 86.44 203 ALA A C 1
ATOM 1647 O O . ALA A 1 203 ? -3.181 -10.140 -4.487 1.00 86.44 203 ALA A O 1
ATOM 1648 N N . ALA A 1 204 ? -2.188 -12.161 -4.574 1.00 79.31 204 ALA A N 1
ATOM 1649 C CA . ALA A 1 204 ? -1.472 -12.013 -3.308 1.00 79.31 204 ALA A CA 1
ATOM 1650 C C . ALA A 1 204 ? -0.554 -10.778 -3.330 1.00 79.31 204 ALA A C 1
ATOM 1652 O O . ALA A 1 204 ? -0.654 -9.912 -2.462 1.00 79.31 204 ALA A O 1
ATOM 1653 N N . ILE A 1 205 ? 0.260 -10.642 -4.381 1.00 86.06 205 ILE A N 1
ATOM 1654 C CA . ILE A 1 205 ? 1.192 -9.514 -4.527 1.00 86.06 205 ILE A CA 1
ATOM 1655 C C . ILE A 1 205 ? 0.444 -8.216 -4.877 1.00 86.06 205 ILE A C 1
ATOM 1657 O O . ILE A 1 205 ? 0.743 -7.151 -4.340 1.00 86.06 205 ILE A O 1
ATOM 1661 N N . ALA A 1 206 ? -0.571 -8.287 -5.748 1.00 83.38 206 ALA A N 1
ATOM 1662 C CA . ALA A 1 206 ? -1.431 -7.151 -6.091 1.00 83.38 206 ALA A CA 1
ATOM 1663 C C . ALA A 1 206 ? -2.035 -6.520 -4.836 1.00 83.38 206 ALA A C 1
ATOM 1665 O O . ALA A 1 206 ? -2.043 -5.298 -4.683 1.00 83.38 206 ALA A O 1
ATOM 1666 N N . THR A 1 207 ? -2.488 -7.374 -3.923 1.00 78.56 207 THR A N 1
ATOM 1667 C CA . THR A 1 207 ? -3.096 -6.941 -2.679 1.00 78.56 207 THR A CA 1
ATOM 1668 C C . THR A 1 207 ? -2.086 -6.268 -1.755 1.00 78.56 207 THR A C 1
ATOM 1670 O O . THR A 1 207 ? -2.353 -5.160 -1.292 1.00 78.56 207 THR A O 1
ATOM 1673 N N . GLU A 1 208 ? -0.910 -6.871 -1.545 1.00 75.56 208 GLU A N 1
ATOM 1674 C CA . GLU A 1 208 ? 0.168 -6.259 -0.751 1.00 75.56 208 GLU A CA 1
ATOM 1675 C C . GLU A 1 208 ? 0.510 -4.845 -1.260 1.00 75.56 208 GLU A C 1
ATOM 1677 O O . GLU A 1 208 ? 0.739 -3.912 -0.487 1.00 75.56 208 GLU A O 1
ATOM 1682 N N . LEU A 1 209 ? 0.483 -4.658 -2.580 1.00 77.06 209 LEU A N 1
ATOM 1683 C CA . LEU A 1 209 ? 0.874 -3.410 -3.230 1.00 77.06 209 LEU A CA 1
ATOM 1684 C C . LEU A 1 209 ? -0.254 -2.382 -3.385 1.00 77.06 209 LEU A C 1
ATOM 1686 O O . LEU A 1 209 ? 0.019 -1.221 -3.730 1.00 77.06 209 LEU A O 1
ATOM 1690 N N . GLY A 1 210 ? -1.504 -2.777 -3.131 1.00 76.31 210 GLY A N 1
ATOM 1691 C CA . GLY A 1 210 ? -2.686 -1.975 -3.446 1.00 76.31 210 GLY A CA 1
ATOM 1692 C C . GLY A 1 210 ? -2.805 -1.689 -4.944 1.00 76.31 210 GLY A C 1
ATOM 1693 O O . GLY A 1 210 ? -3.052 -0.550 -5.339 1.00 76.31 210 GLY A O 1
ATOM 1694 N N . ILE A 1 211 ? -2.548 -2.697 -5.776 1.00 86.38 211 ILE A N 1
ATOM 1695 C CA . ILE A 1 211 ? -2.725 -2.659 -7.228 1.00 86.38 211 ILE A CA 1
ATOM 1696 C C . ILE A 1 211 ? -3.950 -3.503 -7.565 1.00 86.38 211 ILE A C 1
ATOM 1698 O O . ILE A 1 211 ? -4.111 -4.610 -7.062 1.00 86.38 211 ILE A O 1
ATOM 1702 N N . GLU A 1 212 ? -4.811 -3.010 -8.448 1.00 89.19 212 GLU A N 1
ATOM 1703 C CA . GLU A 1 212 ? -5.926 -3.812 -8.939 1.00 89.19 212 GLU A CA 1
ATOM 1704 C C . GLU A 1 212 ? -5.403 -5.003 -9.757 1.00 89.19 212 GLU A C 1
ATOM 1706 O O . GLU A 1 212 ? -4.668 -4.824 -10.730 1.00 89.19 212 GLU A O 1
ATOM 1711 N N . LEU A 1 213 ? -5.812 -6.227 -9.404 1.00 93.44 213 LEU A N 1
ATOM 1712 C CA . LEU A 1 213 ? -5.460 -7.434 -10.160 1.00 93.44 213 LEU A CA 1
ATOM 1713 C C . LEU A 1 213 ? -5.767 -7.317 -11.670 1.00 93.44 213 LEU A C 1
ATOM 1715 O O . LEU A 1 213 ? -4.898 -7.681 -12.468 1.00 93.44 213 LEU A O 1
ATOM 1719 N N . PRO A 1 214 ? -6.915 -6.747 -12.102 1.00 96.69 214 PRO A N 1
ATOM 1720 C CA . PRO A 1 214 ? -7.160 -6.419 -13.508 1.00 96.69 214 PRO A CA 1
ATOM 1721 C C . PRO A 1 214 ? -6.035 -5.633 -14.191 1.00 96.69 214 PRO A C 1
ATOM 1723 O O . PRO A 1 214 ? -5.776 -5.846 -15.373 1.00 96.69 214 PRO A O 1
ATOM 1726 N N . ALA A 1 215 ? -5.350 -4.737 -13.472 1.00 96.75 215 ALA A N 1
ATOM 1727 C CA . ALA A 1 215 ? -4.254 -3.939 -14.015 1.00 96.75 215 ALA A CA 1
ATOM 1728 C C . ALA A 1 215 ? -3.028 -4.809 -14.328 1.00 96.75 215 ALA A C 1
ATOM 1730 O O . ALA A 1 215 ? -2.399 -4.640 -15.369 1.00 96.75 215 ALA A O 1
ATOM 1731 N N . ILE A 1 216 ? -2.718 -5.775 -13.460 1.00 97.00 216 ILE A N 1
ATOM 1732 C CA . ILE A 1 216 ? -1.614 -6.726 -13.660 1.00 97.00 216 ILE A CA 1
ATOM 1733 C C . ILE A 1 216 ? -1.941 -7.697 -14.798 1.00 97.00 216 ILE A C 1
ATOM 1735 O O . ILE A 1 216 ? -1.108 -7.910 -15.679 1.00 97.00 216 ILE A O 1
ATOM 1739 N N . LEU A 1 217 ? -3.171 -8.223 -14.836 1.00 97.50 217 LEU A N 1
ATOM 1740 C CA . LEU A 1 217 ? -3.642 -9.078 -15.930 1.00 97.50 217 LEU A CA 1
ATOM 1741 C C . LEU A 1 217 ? -3.589 -8.349 -17.279 1.00 97.50 217 LEU A C 1
ATOM 1743 O O . LEU A 1 217 ? -3.192 -8.941 -18.281 1.00 97.50 217 LEU A O 1
ATOM 1747 N N . ALA A 1 218 ? -3.939 -7.058 -17.303 1.00 97.38 218 ALA A N 1
ATOM 1748 C CA . ALA A 1 218 ? -3.846 -6.230 -18.499 1.00 97.38 218 ALA A CA 1
ATOM 1749 C C . ALA A 1 218 ? -2.408 -6.132 -19.017 1.00 97.38 218 ALA A C 1
ATOM 1751 O O . ALA A 1 218 ? -2.193 -6.313 -20.214 1.00 97.38 218 ALA A O 1
ATOM 1752 N N . VAL A 1 219 ? -1.426 -5.903 -18.136 1.00 96.81 219 VAL A N 1
ATOM 1753 C CA . VAL A 1 219 ? -0.007 -5.901 -18.528 1.00 96.81 219 VAL A CA 1
ATOM 1754 C C . VAL A 1 219 ? 0.392 -7.264 -19.076 1.00 96.81 219 VAL A C 1
ATOM 1756 O O . VAL A 1 219 ? 0.863 -7.348 -20.206 1.00 96.81 219 VAL A O 1
ATOM 1759 N N . TRP A 1 220 ? 0.115 -8.338 -18.337 1.00 95.88 220 TRP A N 1
ATOM 1760 C CA . TRP A 1 220 ? 0.476 -9.693 -18.753 1.00 95.88 220 TRP A CA 1
ATOM 1761 C C . TRP A 1 220 ? -0.085 -10.053 -20.135 1.00 95.88 220 TRP A C 1
ATOM 1763 O O . TRP A 1 220 ? 0.608 -10.629 -20.977 1.00 95.88 220 TRP A O 1
ATOM 1773 N N . TYR A 1 221 ? -1.337 -9.671 -20.397 1.00 95.75 221 TYR A N 1
ATOM 1774 C CA . TYR A 1 221 ? -1.964 -9.865 -21.696 1.00 95.75 221 TYR A CA 1
ATOM 1775 C C . TYR A 1 221 ? -1.346 -8.988 -22.788 1.00 95.75 221 TYR A C 1
ATOM 1777 O O . TYR A 1 221 ? -1.130 -9.466 -23.895 1.00 95.75 221 TYR A O 1
ATOM 1785 N N . VAL A 1 222 ? -1.061 -7.713 -22.525 1.00 94.75 222 VAL A N 1
ATOM 1786 C CA . VAL A 1 222 ? -0.479 -6.832 -23.548 1.00 94.75 222 VAL A CA 1
ATOM 1787 C C . VAL A 1 222 ? 0.918 -7.293 -23.966 1.00 94.75 222 VAL A C 1
ATOM 1789 O O . VAL A 1 222 ? 1.239 -7.190 -25.150 1.00 94.75 222 VAL A O 1
ATOM 1792 N N . GLU A 1 223 ? 1.698 -7.852 -23.040 1.00 91.94 223 GLU A N 1
ATOM 1793 C CA . GLU A 1 223 ? 3.059 -8.325 -23.314 1.00 91.94 223 GLU A CA 1
ATOM 1794 C C . GLU A 1 223 ? 3.099 -9.694 -24.016 1.00 91.94 223 GLU A C 1
ATOM 1796 O O . GLU A 1 223 ? 3.918 -9.908 -24.908 1.00 91.94 223 GLU A O 1
ATOM 1801 N N . SER A 1 224 ? 2.203 -10.628 -23.674 1.00 90.31 224 SER A N 1
ATOM 1802 C CA . SER A 1 224 ? 2.286 -12.022 -24.165 1.00 90.31 224 SER A CA 1
ATOM 1803 C C . SER A 1 224 ? 1.000 -12.594 -24.765 1.00 90.31 224 SER A C 1
ATOM 1805 O O . SER A 1 224 ? 0.938 -13.781 -25.093 1.00 90.31 224 SER A O 1
ATOM 1807 N N . ALA A 1 225 ? -0.051 -11.783 -24.891 1.00 88.38 225 ALA A N 1
ATOM 1808 C CA . ALA A 1 225 ? -1.419 -12.216 -25.191 1.00 88.38 225 ALA A CA 1
ATOM 1809 C C . ALA A 1 225 ? -1.982 -13.247 -24.189 1.00 88.38 225 ALA A C 1
ATOM 1811 O O . ALA A 1 225 ? -2.917 -13.977 -24.513 1.00 88.38 225 ALA A O 1
ATOM 1812 N N . GLY A 1 226 ? -1.411 -13.334 -22.979 1.00 86.00 226 GLY A N 1
ATOM 1813 C CA . GLY A 1 226 ? -1.828 -14.294 -21.950 1.00 86.00 226 GLY A CA 1
ATOM 1814 C C . GLY A 1 226 ? -1.451 -15.748 -22.255 1.00 86.00 226 GLY A C 1
ATOM 1815 O O . GLY A 1 226 ? -1.956 -16.666 -21.604 1.00 86.00 226 GLY A O 1
ATOM 1816 N N . ARG A 1 227 ? -0.580 -15.978 -23.246 1.00 88.44 227 ARG A N 1
ATOM 1817 C CA . ARG A 1 227 ? -0.133 -17.320 -23.638 1.00 88.44 227 ARG A CA 1
ATOM 1818 C C . ARG A 1 227 ? 0.457 -18.067 -22.440 1.00 88.44 227 ARG A C 1
ATOM 1820 O O . ARG A 1 227 ? 1.230 -17.510 -21.664 1.00 88.44 227 ARG A O 1
ATOM 1827 N N . SER A 1 228 ? 0.073 -19.332 -22.306 1.00 88.25 228 SER A N 1
ATOM 1828 C CA . SER A 1 228 ? 0.577 -20.210 -21.252 1.00 88.25 228 SER A CA 1
ATOM 1829 C C . SER A 1 228 ? 2.036 -20.571 -21.492 1.00 88.25 228 SER A C 1
ATOM 1831 O O . SER A 1 228 ? 2.441 -20.829 -22.627 1.00 88.25 228 SER A O 1
ATOM 1833 N N . HIS A 1 229 ? 2.811 -20.621 -20.419 1.00 92.38 229 HIS A N 1
ATOM 1834 C CA . HIS A 1 229 ? 4.169 -21.133 -20.460 1.00 92.38 229 HIS A CA 1
ATOM 1835 C C . HIS A 1 229 ? 4.193 -22.653 -20.633 1.00 92.38 229 HIS A C 1
ATOM 1837 O O . HIS A 1 229 ? 3.389 -23.380 -20.051 1.00 92.38 229 HIS A O 1
ATOM 1843 N N . THR A 1 230 ? 5.158 -23.123 -21.416 1.00 89.38 230 THR A N 1
ATOM 1844 C CA . THR A 1 230 ? 5.586 -24.520 -21.439 1.00 89.38 230 THR A CA 1
ATOM 1845 C C . THR A 1 230 ? 7.039 -24.555 -20.966 1.00 89.38 230 THR A C 1
ATOM 1847 O O . THR A 1 230 ? 7.838 -23.774 -21.496 1.00 89.38 230 THR A O 1
ATOM 1850 N N . PRO A 1 231 ? 7.398 -25.409 -19.989 1.00 90.00 231 PRO A N 1
ATOM 1851 C CA . PRO A 1 231 ? 8.770 -25.502 -19.507 1.00 90.00 231 PRO A CA 1
ATOM 1852 C C . PRO A 1 231 ? 9.775 -25.709 -20.646 1.00 90.00 231 PRO A C 1
ATOM 1854 O O . PRO A 1 231 ? 9.536 -26.488 -21.570 1.00 90.00 231 PRO A O 1
ATOM 1857 N N . ASN A 1 232 ? 10.899 -24.998 -20.579 1.00 90.75 232 ASN A N 1
ATOM 1858 C CA . ASN A 1 232 ? 11.956 -24.896 -21.594 1.00 90.75 232 ASN A CA 1
ATOM 1859 C C . ASN A 1 232 ? 11.538 -24.245 -22.926 1.00 90.75 232 ASN A C 1
ATOM 1861 O O . ASN A 1 232 ? 12.341 -24.177 -23.859 1.00 90.75 232 ASN A O 1
ATOM 1865 N N . GLN A 1 233 ? 10.310 -23.736 -23.010 1.00 93.19 233 GLN A N 1
ATOM 1866 C CA . GLN A 1 233 ? 9.740 -23.058 -24.175 1.00 93.19 233 GLN A CA 1
ATOM 1867 C C . GLN A 1 233 ? 9.046 -21.750 -23.760 1.00 93.19 233 GLN A C 1
ATOM 1869 O O . GLN A 1 233 ? 7.951 -21.421 -24.226 1.00 93.19 233 GLN A O 1
ATOM 1874 N N . ALA A 1 234 ? 9.653 -21.009 -22.831 1.00 95.88 234 ALA A N 1
ATOM 1875 C CA . ALA A 1 234 ? 9.223 -19.665 -22.484 1.00 95.88 234 ALA A CA 1
ATOM 1876 C C . ALA A 1 234 ? 9.147 -18.781 -23.731 1.00 95.88 234 ALA A C 1
ATOM 1878 O O . ALA A 1 234 ? 9.949 -18.879 -24.653 1.00 95.88 234 ALA A O 1
ATOM 1879 N N . ILE A 1 235 ? 8.171 -17.878 -23.748 1.00 95.38 235 ILE A N 1
ATOM 1880 C CA . ILE A 1 235 ? 8.020 -16.963 -24.874 1.00 95.38 235 ILE A CA 1
ATOM 1881 C C . ILE A 1 235 ? 9.221 -16.030 -24.885 1.00 95.38 235 ILE A C 1
ATOM 1883 O O . ILE A 1 235 ? 9.431 -15.306 -23.913 1.00 95.38 235 ILE A O 1
ATOM 1887 N N . ILE A 1 236 ? 9.974 -16.026 -25.975 1.00 97.25 236 ILE A N 1
ATOM 1888 C CA . ILE A 1 236 ? 11.088 -15.112 -26.178 1.00 97.25 236 ILE A CA 1
ATOM 1889 C C . ILE A 1 236 ? 10.862 -14.225 -27.396 1.00 97.25 236 ILE A C 1
ATOM 1891 O O . ILE A 1 236 ? 10.094 -14.555 -28.307 1.00 97.25 236 ILE A O 1
ATOM 1895 N N . ARG A 1 237 ? 11.557 -13.093 -27.394 1.00 97.19 237 ARG A N 1
ATOM 1896 C CA . ARG A 1 237 ? 11.707 -12.216 -28.549 1.00 97.19 237 ARG A CA 1
ATOM 1897 C C . ARG A 1 237 ? 13.144 -11.717 -28.600 1.00 97.19 237 ARG A C 1
ATOM 1899 O O . ARG A 1 237 ? 13.616 -11.109 -27.643 1.00 97.19 237 ARG A O 1
ATOM 1906 N N . PHE A 1 238 ? 13.832 -12.002 -29.699 1.00 98.31 238 PHE A N 1
ATOM 1907 C CA . PHE A 1 238 ? 15.226 -11.646 -29.916 1.00 98.31 238 PHE A CA 1
ATOM 1908 C C . PHE A 1 238 ? 15.355 -10.282 -30.587 1.00 98.31 238 PHE A C 1
ATOM 1910 O O . PHE A 1 238 ? 14.848 -10.063 -31.680 1.00 98.31 238 PHE A O 1
ATOM 1917 N N . GLU A 1 239 ? 16.081 -9.367 -29.961 1.00 97.69 239 GLU A N 1
ATOM 1918 C CA . GLU A 1 239 ? 16.250 -8.000 -30.438 1.00 97.69 239 GLU A CA 1
ATOM 1919 C C . GLU A 1 239 ? 17.587 -7.855 -31.183 1.00 97.69 239 GLU A C 1
ATOM 1921 O O . GLU A 1 239 ? 18.631 -7.578 -30.585 1.00 97.69 239 GLU A O 1
ATOM 1926 N N . ASN A 1 240 ? 17.566 -8.005 -32.513 1.00 98.56 240 ASN A N 1
ATOM 1927 C CA . ASN A 1 240 ? 18.772 -7.964 -33.357 1.00 98.56 240 ASN A CA 1
ATOM 1928 C C . ASN A 1 240 ? 19.635 -6.718 -33.110 1.00 98.56 240 ASN A C 1
ATOM 1930 O O . ASN A 1 240 ? 20.863 -6.792 -33.071 1.00 98.56 240 ASN A O 1
ATOM 1934 N N . HIS A 1 241 ? 19.000 -5.564 -32.937 1.00 97.94 241 HIS A N 1
ATOM 1935 C CA . HIS A 1 241 ? 19.691 -4.298 -32.711 1.00 97.94 241 HIS A CA 1
ATOM 1936 C C . HIS A 1 241 ? 20.422 -4.225 -31.362 1.00 97.94 241 HIS A C 1
ATOM 1938 O O . HIS A 1 241 ? 21.398 -3.489 -31.251 1.00 97.94 241 HIS A O 1
ATOM 1944 N N . LEU A 1 242 ? 19.989 -4.985 -30.348 1.00 98.19 242 LEU A N 1
ATOM 1945 C CA . LEU A 1 242 ? 20.721 -5.108 -29.083 1.00 98.19 242 LEU A CA 1
ATOM 1946 C C . LEU A 1 242 ? 21.944 -6.013 -29.242 1.00 98.19 242 LEU A C 1
ATOM 1948 O O . LEU A 1 242 ? 22.984 -5.740 -28.644 1.00 98.19 242 LEU A O 1
ATOM 1952 N N . LEU A 1 243 ? 21.846 -7.049 -30.083 1.00 98.69 243 LEU A N 1
ATOM 1953 C CA . LEU A 1 243 ? 23.003 -7.863 -30.461 1.00 98.69 243 LEU A CA 1
ATOM 1954 C C . LEU A 1 243 ? 24.037 -7.018 -31.215 1.00 98.69 243 LEU A C 1
ATOM 1956 O O . LEU A 1 243 ? 25.237 -7.167 -30.984 1.00 98.69 243 LEU A O 1
ATOM 1960 N N . TYR A 1 244 ? 23.583 -6.099 -32.073 1.00 98.62 244 TYR A N 1
ATOM 1961 C CA . TYR A 1 244 ? 24.477 -5.147 -32.725 1.00 98.62 244 TYR A CA 1
ATOM 1962 C C . TYR A 1 244 ? 25.209 -4.276 -31.698 1.00 98.62 244 TYR A C 1
ATOM 1964 O O . TYR A 1 244 ? 26.435 -4.235 -31.702 1.00 98.62 244 TYR A O 1
ATOM 1972 N N . ASP A 1 245 ? 24.477 -3.663 -30.763 1.00 97.94 245 ASP A N 1
ATOM 1973 C CA . ASP A 1 245 ? 25.068 -2.808 -29.724 1.00 97.94 245 ASP A CA 1
ATOM 1974 C C . ASP A 1 245 ? 26.097 -3.530 -28.851 1.00 97.94 245 ASP A C 1
ATOM 1976 O O . ASP A 1 245 ? 27.073 -2.923 -28.418 1.00 97.94 245 ASP A O 1
ATOM 1980 N N . LYS A 1 246 ? 25.861 -4.810 -28.549 1.00 97.69 246 LYS A N 1
ATOM 1981 C CA . LYS A 1 246 ? 26.704 -5.588 -27.632 1.00 97.69 246 LYS A CA 1
ATOM 1982 C C . LYS A 1 246 ? 27.877 -6.295 -28.307 1.00 97.69 246 LYS A C 1
ATOM 1984 O O . LYS A 1 246 ? 28.828 -6.635 -27.614 1.00 97.69 246 LYS A O 1
ATOM 1989 N N . TRP A 1 247 ? 27.789 -6.574 -29.605 1.00 98.50 247 TRP A N 1
ATOM 1990 C CA . TRP A 1 247 ? 28.774 -7.393 -30.322 1.00 98.50 247 TRP A CA 1
ATOM 1991 C C . TRP A 1 247 ? 28.932 -6.990 -31.789 1.00 98.50 247 TRP A C 1
ATOM 1993 O O . TRP A 1 247 ? 30.054 -6.884 -32.285 1.00 98.50 247 TRP A O 1
ATOM 2003 N N . GLY A 1 248 ? 27.823 -6.752 -32.493 1.00 98.12 248 GLY A N 1
ATOM 2004 C CA . GLY A 1 248 ? 27.848 -6.507 -33.936 1.00 98.12 248 GLY A CA 1
ATOM 2005 C C . GLY A 1 248 ? 28.598 -5.241 -34.351 1.00 98.12 248 GLY A C 1
ATOM 2006 O O . GLY A 1 248 ? 29.248 -5.260 -35.387 1.00 98.12 248 GLY A O 1
ATOM 2007 N N . ALA A 1 249 ? 28.607 -4.182 -33.538 1.00 97.50 249 ALA A N 1
ATOM 2008 C CA . ALA A 1 249 ? 29.342 -2.949 -33.836 1.00 97.50 249 ALA A CA 1
ATOM 2009 C C . ALA A 1 249 ? 30.862 -3.167 -33.972 1.00 97.50 249 ALA A C 1
ATOM 2011 O O . ALA A 1 249 ? 31.513 -2.496 -34.775 1.00 97.50 249 ALA A O 1
ATOM 2012 N N . GLU A 1 250 ? 31.409 -4.133 -33.230 1.00 98.00 250 GLU A N 1
ATOM 2013 C CA . GLU A 1 250 ? 32.818 -4.548 -33.289 1.00 98.00 250 GLU A CA 1
ATOM 2014 C C . GLU A 1 250 ? 33.047 -5.708 -34.278 1.00 98.00 250 GLU A C 1
ATOM 2016 O O . GLU A 1 250 ? 34.181 -5.991 -34.654 1.00 98.00 250 GLU A O 1
ATOM 2021 N N . ASN A 1 251 ? 31.973 -6.360 -34.739 1.00 98.00 251 ASN A N 1
ATOM 2022 C CA . ASN A 1 251 ? 31.995 -7.552 -35.594 1.00 98.00 251 ASN A CA 1
ATOM 2023 C C . ASN A 1 251 ? 31.116 -7.374 -36.844 1.00 98.00 251 ASN A C 1
ATOM 2025 O O . ASN A 1 251 ? 30.442 -8.311 -37.277 1.00 98.00 251 ASN A O 1
ATOM 2029 N N . GLN A 1 252 ? 31.110 -6.168 -37.421 1.00 97.75 252 GLN A N 1
ATOM 2030 C CA . GLN A 1 252 ? 30.107 -5.739 -38.409 1.00 97.75 252 GLN A CA 1
ATOM 2031 C C . GLN A 1 252 ? 30.013 -6.674 -39.610 1.00 97.75 252 GLN A C 1
ATOM 2033 O O . GLN A 1 252 ? 28.916 -7.066 -39.989 1.00 97.75 252 GLN A O 1
ATOM 2038 N N . THR A 1 253 ? 31.150 -7.104 -40.163 1.00 97.25 253 THR A N 1
ATOM 2039 C CA . THR A 1 253 ? 31.172 -8.027 -41.307 1.00 97.25 253 THR A CA 1
ATOM 2040 C C . THR A 1 253 ? 30.424 -9.325 -41.005 1.00 97.25 253 THR A C 1
ATOM 2042 O O . THR A 1 253 ? 29.616 -9.771 -41.815 1.00 97.25 253 THR A O 1
ATOM 2045 N N . THR A 1 254 ? 30.664 -9.930 -39.840 1.00 97.88 254 THR A N 1
ATOM 2046 C CA . THR A 1 254 ? 29.992 -11.170 -39.427 1.00 97.88 254 THR A CA 1
ATOM 2047 C C . THR A 1 254 ? 28.535 -10.908 -39.056 1.00 97.88 254 THR A C 1
ATOM 2049 O O . THR A 1 254 ? 27.659 -11.702 -39.388 1.00 97.88 254 THR A O 1
ATOM 2052 N N . TYR A 1 255 ? 28.246 -9.783 -38.401 1.00 98.38 255 TYR A N 1
ATOM 2053 C CA . TYR A 1 255 ? 26.881 -9.399 -38.061 1.00 98.38 255 TYR A CA 1
ATOM 2054 C C . TYR A 1 255 ? 26.020 -9.234 -39.320 1.00 98.38 255 TYR A C 1
ATOM 2056 O O . TYR A 1 255 ? 24.988 -9.888 -39.440 1.00 98.38 255 TYR A O 1
ATOM 2064 N N . ASP A 1 256 ? 26.481 -8.452 -40.295 1.00 97.88 256 ASP A N 1
ATOM 2065 C CA . ASP A 1 256 ? 25.763 -8.149 -41.540 1.00 97.88 256 ASP A CA 1
ATOM 2066 C C . ASP A 1 256 ? 25.594 -9.378 -42.440 1.00 97.88 256 ASP A C 1
ATOM 2068 O O . ASP A 1 256 ? 24.670 -9.453 -43.256 1.00 97.88 256 ASP A O 1
ATOM 2072 N N . GLN A 1 257 ? 26.457 -10.387 -42.283 1.00 97.81 257 GLN A N 1
ATOM 2073 C CA . GLN A 1 257 ? 26.267 -11.679 -42.933 1.00 97.81 257 GLN A CA 1
ATOM 2074 C C . GLN A 1 257 ? 25.034 -12.418 -42.414 1.00 97.81 257 GLN A C 1
ATOM 2076 O O . GLN A 1 257 ? 24.445 -13.165 -43.193 1.00 97.81 257 GLN A O 1
ATOM 2081 N N . HIS A 1 258 ? 24.622 -12.214 -41.161 1.00 98.56 258 HIS A N 1
ATOM 2082 C CA . HIS A 1 258 ? 23.624 -13.053 -40.493 1.00 98.56 258 HIS A CA 1
ATOM 2083 C C . HIS A 1 258 ? 22.392 -12.312 -39.982 1.00 98.56 258 HIS A C 1
ATOM 2085 O O . HIS A 1 258 ? 21.349 -12.946 -39.853 1.00 98.56 258 HIS A O 1
ATOM 2091 N N . PHE A 1 259 ? 22.467 -11.005 -39.733 1.00 98.50 259 PHE A N 1
ATOM 2092 C CA . PHE A 1 259 ? 21.406 -10.216 -39.112 1.00 98.50 259 PHE A CA 1
ATOM 2093 C C . PHE A 1 259 ? 21.171 -8.893 -39.845 1.00 98.50 259 PHE A C 1
ATOM 2095 O O . PHE A 1 259 ? 22.075 -8.300 -40.422 1.00 98.50 259 PHE A O 1
ATOM 2102 N N . GLN A 1 260 ? 19.928 -8.419 -39.796 1.00 98.31 260 GLN A N 1
ATOM 2103 C CA . GLN A 1 260 ? 19.522 -7.088 -40.248 1.00 98.31 260 GLN A CA 1
ATOM 2104 C C . GLN A 1 260 ? 18.565 -6.463 -39.233 1.00 98.31 260 GLN A C 1
ATOM 2106 O O . GLN A 1 260 ? 17.835 -7.182 -38.542 1.00 98.31 260 GLN A O 1
ATOM 2111 N N . HIS A 1 261 ? 18.548 -5.133 -39.173 1.00 98.44 261 HIS A N 1
ATOM 2112 C CA . HIS A 1 261 ? 17.534 -4.329 -38.493 1.00 98.44 261 HIS A CA 1
ATOM 2113 C C . HIS A 1 261 ? 17.461 -2.933 -39.121 1.00 98.44 261 HIS A C 1
ATOM 2115 O O . HIS A 1 261 ? 18.387 -2.528 -39.819 1.00 98.44 261 HIS A O 1
ATOM 2121 N N . GLY A 1 262 ? 16.379 -2.194 -38.871 1.00 97.50 262 GLY A N 1
ATOM 2122 C CA . GLY A 1 262 ? 16.194 -0.836 -39.383 1.00 97.50 262 GLY A CA 1
ATOM 2123 C C . GLY A 1 262 ? 17.297 0.126 -38.943 1.00 97.50 262 GLY A C 1
ATOM 2124 O O . GLY A 1 262 ? 17.984 -0.101 -37.946 1.00 97.50 262 GLY A O 1
ATOM 2125 N N . SER A 1 263 ? 17.491 1.203 -39.699 1.00 95.12 263 SER A N 1
ATOM 2126 C CA . SER A 1 263 ? 18.544 2.225 -39.551 1.00 95.12 263 SER A CA 1
ATOM 2127 C C . SER A 1 263 ? 19.996 1.730 -39.643 1.00 95.12 263 SER A C 1
ATOM 2129 O O . SER A 1 263 ? 20.914 2.548 -39.623 1.00 95.12 263 SER A O 1
ATOM 2131 N N . HIS A 1 264 ? 20.222 0.422 -39.781 1.00 97.19 264 HIS A N 1
ATOM 2132 C CA . HIS A 1 264 ? 21.545 -0.171 -39.944 1.00 97.19 264 HIS A CA 1
ATOM 2133 C C . HIS A 1 264 ? 21.742 -0.647 -41.377 1.00 97.19 264 HIS A C 1
ATOM 2135 O O . HIS A 1 264 ? 20.827 -1.199 -41.985 1.00 97.19 264 HIS A O 1
ATOM 2141 N N . ASN A 1 265 ? 22.931 -0.390 -41.921 1.00 95.69 265 ASN A N 1
ATOM 2142 C CA . ASN A 1 265 ? 23.343 -0.784 -43.269 1.00 95.69 265 ASN A CA 1
ATOM 2143 C C . ASN A 1 265 ? 22.269 -0.537 -44.363 1.00 95.69 265 ASN A C 1
ATOM 2145 O O . ASN A 1 265 ? 21.966 -1.395 -45.190 1.00 95.69 265 ASN A O 1
ATOM 2149 N N . GLY A 1 266 ? 21.635 0.643 -44.324 1.00 94.50 266 GLY A N 1
ATOM 2150 C CA . GLY A 1 266 ? 20.650 1.078 -45.324 1.00 94.50 266 GLY A CA 1
ATOM 2151 C C . GLY A 1 266 ? 19.258 0.435 -45.229 1.00 94.50 266 GLY A C 1
ATOM 2152 O O . GLY A 1 266 ? 18.413 0.708 -46.082 1.00 94.50 266 GLY A O 1
ATOM 2153 N N . ILE A 1 267 ? 18.978 -0.388 -44.213 1.00 97.56 267 ILE A N 1
ATOM 2154 C CA . ILE A 1 267 ? 17.645 -0.964 -43.999 1.00 97.56 267 ILE A CA 1
ATOM 2155 C C . ILE A 1 267 ? 16.694 0.116 -43.462 1.00 97.56 267 ILE A C 1
ATOM 2157 O O . ILE A 1 267 ? 16.982 0.787 -42.471 1.00 97.56 267 ILE A O 1
ATOM 2161 N N . ALA A 1 268 ? 15.543 0.286 -44.114 1.00 96.06 268 ALA A N 1
ATOM 2162 C CA . ALA A 1 268 ? 14.533 1.266 -43.714 1.00 96.06 268 ALA A CA 1
ATOM 2163 C C . ALA A 1 268 ? 13.942 0.974 -42.319 1.00 96.06 268 ALA A C 1
ATOM 2165 O O . ALA A 1 268 ? 13.982 -0.161 -41.843 1.00 96.06 268 ALA A O 1
ATOM 2166 N N . GLY A 1 269 ? 13.330 1.987 -41.703 1.00 94.88 269 GLY A N 1
ATOM 2167 C CA . GLY A 1 269 ? 12.681 1.890 -40.391 1.00 94.88 269 GLY A CA 1
ATOM 2168 C C . GLY A 1 269 ? 13.604 2.219 -39.221 1.00 94.88 269 GLY A C 1
ATOM 2169 O O . GLY A 1 269 ? 14.799 2.471 -39.395 1.00 94.88 269 GLY A O 1
ATOM 2170 N N . ASP A 1 270 ? 13.031 2.221 -38.023 1.00 92.81 270 ASP A N 1
ATOM 2171 C CA . ASP A 1 270 ? 13.770 2.479 -36.791 1.00 92.81 270 ASP A CA 1
ATOM 2172 C C . ASP A 1 270 ? 14.619 1.271 -36.379 1.00 92.81 270 ASP A C 1
ATOM 2174 O O . ASP A 1 270 ? 14.400 0.134 -36.798 1.00 92.81 270 ASP A O 1
ATOM 2178 N N . ARG A 1 271 ? 15.592 1.493 -35.491 1.00 94.12 271 ARG A N 1
ATOM 2179 C CA . ARG A 1 271 ? 16.516 0.438 -35.051 1.00 94.12 271 ARG A CA 1
ATOM 2180 C C . ARG A 1 271 ? 15.853 -0.807 -34.451 1.00 94.12 271 ARG A C 1
ATOM 2182 O O . ARG A 1 271 ? 16.388 -1.903 -34.568 1.00 94.12 271 ARG A O 1
ATOM 2189 N N . TRP A 1 272 ? 14.686 -0.669 -33.833 1.00 90.25 272 TRP A N 1
ATOM 2190 C CA . TRP A 1 272 ? 13.921 -1.788 -33.266 1.00 90.25 272 TRP A CA 1
ATOM 2191 C C . TRP A 1 272 ? 12.989 -2.472 -34.283 1.00 90.25 272 TRP A C 1
ATOM 2193 O O . TRP A 1 272 ? 12.230 -3.363 -33.913 1.00 90.25 272 TRP A O 1
ATOM 2203 N N . GLU A 1 273 ? 13.029 -2.076 -35.555 1.00 93.44 273 GLU A N 1
ATOM 2204 C CA . GLU A 1 273 ? 12.166 -2.595 -36.615 1.00 93.44 273 GLU A CA 1
ATOM 2205 C C . GLU A 1 273 ? 12.943 -3.450 -37.622 1.00 93.44 273 GLU A C 1
ATOM 2207 O O . GLU A 1 273 ? 14.174 -3.465 -37.651 1.00 93.44 273 GLU A O 1
ATOM 2212 N N . ASN A 1 274 ? 12.206 -4.161 -38.482 1.00 96.31 274 ASN A N 1
ATOM 2213 C CA . ASN A 1 274 ? 12.748 -4.913 -39.618 1.00 96.31 274 ASN A CA 1
ATOM 2214 C C . ASN A 1 274 ? 13.847 -5.925 -39.251 1.00 96.31 274 ASN A C 1
ATOM 2216 O O . ASN A 1 274 ? 14.783 -6.139 -40.021 1.00 96.31 274 ASN A O 1
ATOM 2220 N N . HIS A 1 275 ? 13.718 -6.576 -38.089 1.00 98.12 275 HIS A N 1
ATOM 2221 C CA . HIS A 1 275 ? 14.650 -7.618 -37.659 1.00 98.12 275 HIS A CA 1
ATOM 2222 C C . HIS A 1 275 ? 14.538 -8.846 -38.555 1.00 98.12 275 HIS A C 1
ATOM 2224 O O . HIS A 1 275 ? 13.468 -9.455 -38.680 1.00 98.12 275 HIS A O 1
ATOM 2230 N N . LYS A 1 276 ? 15.655 -9.199 -39.188 1.00 98.44 276 LYS A N 1
ATOM 2231 C CA . LYS A 1 276 ? 15.785 -10.391 -40.025 1.00 98.44 276 LYS A CA 1
ATOM 2232 C C . LYS A 1 276 ? 17.066 -11.137 -39.702 1.00 98.44 276 LYS A C 1
ATOM 2234 O O . LYS A 1 276 ? 18.039 -10.530 -39.260 1.00 98.44 276 LYS A O 1
ATOM 2239 N N . PHE A 1 277 ? 17.083 -12.431 -39.975 1.00 98.38 277 PHE A N 1
ATOM 2240 C CA . PHE A 1 277 ? 18.269 -13.262 -39.828 1.00 98.38 277 PHE A CA 1
ATOM 2241 C C . PHE A 1 277 ? 18.387 -14.298 -40.952 1.00 98.38 277 PHE A C 1
ATOM 2243 O O . PHE A 1 277 ? 17.437 -14.522 -41.707 1.00 98.38 277 PHE A O 1
ATOM 2250 N N . ARG A 1 278 ? 19.556 -14.931 -41.060 1.00 97.69 278 ARG A N 1
ATOM 2251 C CA . ARG A 1 278 ? 19.785 -16.147 -41.852 1.00 97.69 278 ARG A CA 1
ATOM 2252 C C . ARG A 1 278 ? 20.921 -16.970 -41.253 1.00 97.69 278 ARG A C 1
ATOM 2254 O O . ARG A 1 278 ? 21.928 -16.417 -40.816 1.00 97.69 278 ARG A O 1
ATOM 2261 N N . GLU A 1 279 ? 20.786 -18.293 -41.267 1.00 93.19 279 GLU A N 1
ATOM 2262 C CA . GLU A 1 279 ? 21.816 -19.175 -40.702 1.00 93.19 279 GLU A CA 1
ATOM 2263 C C . GLU A 1 279 ? 23.069 -19.279 -41.576 1.00 93.19 279 GLU A C 1
ATOM 2265 O O . GLU A 1 279 ? 24.177 -19.237 -41.055 1.00 93.19 279 GLU A O 1
ATOM 2270 N N . ALA A 1 280 ? 22.909 -19.380 -42.897 1.00 93.00 280 ALA A N 1
ATOM 2271 C CA . ALA A 1 280 ? 24.019 -19.411 -43.846 1.00 93.00 280 ALA A CA 1
ATOM 2272 C C . ALA A 1 280 ? 24.177 -18.051 -44.534 1.00 93.00 280 ALA A C 1
ATOM 2274 O O . ALA A 1 280 ? 23.187 -17.442 -44.942 1.00 93.00 280 ALA A O 1
ATOM 2275 N N . SER A 1 281 ? 25.418 -17.607 -44.745 1.00 89.31 281 SER A N 1
ATOM 2276 C CA . SER A 1 281 ? 25.733 -16.336 -45.418 1.00 89.31 281 SER A CA 1
ATOM 2277 C C . SER A 1 281 ? 25.263 -16.275 -46.881 1.00 89.31 281 SER A C 1
ATOM 2279 O O . SER A 1 281 ? 25.099 -15.190 -47.436 1.00 89.31 281 SER A O 1
ATOM 2281 N N . THR A 1 282 ? 24.993 -17.427 -47.499 1.00 90.88 282 THR A N 1
ATOM 2282 C CA . THR A 1 282 ? 24.419 -17.562 -48.849 1.00 90.88 282 THR A CA 1
ATOM 2283 C C . THR A 1 282 ? 22.895 -17.721 -48.851 1.00 90.88 282 THR A C 1
ATOM 2285 O O . THR A 1 282 ? 22.276 -17.714 -49.913 1.00 90.88 282 THR A O 1
ATOM 2288 N N . GLY A 1 283 ? 22.273 -17.862 -47.677 1.00 92.12 283 GLY A N 1
ATOM 2289 C CA . GLY A 1 283 ? 20.830 -18.019 -47.534 1.00 92.12 283 GLY A CA 1
ATOM 2290 C C . GLY A 1 283 ? 20.053 -16.720 -47.762 1.00 92.12 283 GLY A C 1
ATOM 2291 O O . GLY A 1 283 ? 20.604 -15.613 -47.761 1.00 92.12 283 GLY A O 1
ATOM 2292 N N . SER A 1 284 ? 18.736 -16.856 -47.915 1.00 95.88 284 SER A N 1
ATOM 2293 C CA . SER A 1 284 ? 17.815 -15.714 -47.930 1.00 95.88 284 SER A CA 1
ATOM 2294 C C . SER A 1 284 ? 17.509 -15.248 -46.508 1.00 95.88 284 SER A C 1
ATOM 2296 O O . SER A 1 284 ? 17.286 -16.072 -45.624 1.00 95.88 284 SER A O 1
ATOM 2298 N N . PHE A 1 285 ? 17.461 -13.932 -46.297 1.00 97.62 285 PHE A N 1
ATOM 2299 C CA . PHE A 1 285 ? 17.030 -13.357 -45.023 1.00 97.62 285 PHE A CA 1
ATOM 2300 C C . PHE A 1 285 ? 15.552 -13.641 -44.753 1.00 97.62 285 PHE A C 1
ATOM 2302 O O . PHE A 1 285 ? 14.700 -13.466 -45.625 1.00 97.62 285 PHE A O 1
ATOM 2309 N N . GLN A 1 286 ? 15.253 -14.011 -43.514 1.00 96.81 286 GLN A N 1
ATOM 2310 C CA . GLN A 1 286 ? 13.909 -14.268 -43.012 1.00 96.81 286 GLN A CA 1
ATOM 2311 C C . GLN A 1 286 ? 13.616 -13.345 -41.832 1.00 96.81 286 GLN A C 1
ATOM 2313 O O . GLN A 1 286 ? 14.522 -12.994 -41.082 1.00 96.81 286 GLN A O 1
ATOM 2318 N N . THR A 1 287 ? 12.358 -12.946 -41.643 1.00 96.81 287 THR A N 1
ATOM 2319 C CA . THR A 1 287 ? 11.951 -12.146 -40.477 1.00 96.81 287 THR A CA 1
ATOM 2320 C C . THR A 1 287 ? 12.225 -12.909 -39.187 1.00 96.81 287 THR A C 1
ATOM 2322 O O . THR A 1 287 ? 11.731 -14.026 -39.054 1.00 96.81 287 THR A O 1
ATOM 2325 N N . SER A 1 288 ? 12.942 -12.301 -38.235 1.00 95.38 288 SER A N 1
ATOM 2326 C CA . SER A 1 288 ? 13.271 -12.921 -36.940 1.00 95.38 288 SER A CA 1
ATOM 2327 C C . SER A 1 288 ? 12.015 -13.263 -36.128 1.00 95.38 288 SER A C 1
ATOM 2329 O O . SER A 1 288 ? 11.958 -14.293 -35.464 1.00 95.38 288 SER A O 1
ATOM 2331 N N . HIS A 1 289 ? 10.981 -12.425 -36.234 1.00 93.12 289 HIS A N 1
ATOM 2332 C CA . HIS A 1 289 ? 9.773 -12.503 -35.414 1.00 93.12 289 HIS A CA 1
ATOM 2333 C C . HIS A 1 289 ? 8.595 -13.225 -36.072 1.00 93.12 289 HIS A C 1
ATOM 2335 O O . HIS A 1 289 ? 8.488 -13.319 -37.296 1.00 93.12 289 HIS A O 1
ATOM 2341 N N . GLY A 1 290 ? 7.653 -13.646 -35.225 1.00 84.88 290 GLY A N 1
ATOM 2342 C CA . GLY A 1 290 ? 6.337 -14.175 -35.605 1.00 84.88 290 GLY A CA 1
ATOM 2343 C C . GLY A 1 290 ? 6.074 -15.582 -35.070 1.00 84.88 290 GLY A C 1
ATOM 2344 O O . GLY A 1 290 ? 4.939 -15.907 -34.730 1.00 84.88 290 GLY A O 1
ATOM 2345 N N . GLU A 1 291 ? 7.126 -16.384 -34.905 1.00 91.81 291 GLU A N 1
ATOM 2346 C CA . GLU A 1 291 ? 7.056 -17.779 -34.461 1.00 91.81 291 GLU A CA 1
ATOM 2347 C C . GLU A 1 291 ? 8.125 -18.061 -33.406 1.00 91.81 291 GLU A C 1
ATOM 2349 O O . GLU A 1 291 ? 9.286 -17.704 -33.582 1.00 91.81 291 GLU A O 1
ATOM 2354 N N . GLN A 1 292 ? 7.757 -18.753 -32.327 1.00 94.25 292 GLN A N 1
ATOM 2355 C CA . GLN A 1 292 ? 8.683 -19.016 -31.220 1.00 94.25 292 GLN A CA 1
ATOM 2356 C C . GLN A 1 292 ? 9.853 -19.918 -31.620 1.00 94.25 292 GLN A C 1
ATOM 2358 O O . GLN A 1 292 ? 10.987 -19.629 -31.259 1.00 94.25 292 GLN A O 1
ATOM 2363 N N . ALA A 1 293 ? 9.615 -20.953 -32.431 1.00 94.38 293 ALA A N 1
ATOM 2364 C CA . ALA A 1 293 ? 10.695 -21.798 -32.946 1.00 94.38 293 ALA A CA 1
ATOM 2365 C C . ALA A 1 293 ? 11.762 -20.976 -33.688 1.00 94.38 293 ALA A C 1
ATOM 2367 O O . ALA A 1 293 ? 12.953 -21.248 -33.566 1.00 94.38 293 ALA A O 1
ATOM 2368 N N . ARG A 1 294 ? 11.334 -19.930 -34.404 1.00 96.19 294 ARG A N 1
ATOM 2369 C CA . ARG A 1 294 ? 12.232 -19.022 -35.110 1.00 96.19 294 ARG A CA 1
ATOM 2370 C C . ARG A 1 294 ? 13.008 -18.128 -34.153 1.00 96.19 294 ARG A C 1
ATOM 2372 O O . ARG A 1 294 ? 14.217 -18.030 -34.294 1.00 96.19 294 ARG A O 1
ATOM 2379 N N . GLU A 1 295 ? 12.357 -17.556 -33.143 1.00 97.88 295 GLU A N 1
ATOM 2380 C CA . GLU A 1 295 ? 13.036 -16.770 -32.100 1.00 97.88 295 GLU A CA 1
ATOM 2381 C C . GLU A 1 295 ? 14.150 -17.591 -31.416 1.00 97.88 295 GLU A C 1
ATOM 2383 O O . GLU A 1 295 ? 15.260 -17.097 -31.214 1.00 97.88 295 GLU A O 1
ATOM 2388 N N . TYR A 1 296 ? 13.905 -18.882 -31.152 1.00 97.75 296 TYR A N 1
ATOM 2389 C CA . TYR A 1 296 ? 14.921 -19.798 -30.622 1.00 97.75 296 TYR A CA 1
ATOM 2390 C C . TYR A 1 296 ? 16.044 -20.119 -31.618 1.00 97.75 296 TYR A C 1
ATOM 2392 O O . TYR A 1 296 ? 17.192 -20.265 -31.200 1.00 97.75 296 TYR A O 1
ATOM 2400 N N . GLN A 1 297 ? 15.760 -20.192 -32.923 1.00 97.94 297 GLN A N 1
ATOM 2401 C CA . GLN A 1 297 ? 16.801 -20.313 -33.954 1.00 97.94 297 GLN A CA 1
ATOM 2402 C C . GLN A 1 297 ? 17.690 -19.067 -34.000 1.00 97.94 297 GLN A C 1
ATOM 2404 O O . GLN A 1 297 ? 18.914 -19.196 -34.049 1.00 97.94 297 GLN A O 1
ATOM 2409 N N . VAL A 1 298 ? 17.096 -17.868 -33.927 1.00 98.50 298 VAL A N 1
ATOM 2410 C CA . VAL A 1 298 ? 17.847 -16.603 -33.877 1.00 98.50 298 VAL A CA 1
ATOM 2411 C C . VAL A 1 298 ? 18.743 -16.568 -32.640 1.00 98.50 298 VAL A C 1
ATOM 2413 O O . VAL A 1 298 ? 19.935 -16.285 -32.762 1.00 98.50 298 VAL A O 1
ATOM 2416 N N . LEU A 1 299 ? 18.205 -16.930 -31.470 1.00 98.56 299 LEU A N 1
ATOM 2417 C CA . LEU A 1 299 ? 18.975 -17.027 -30.231 1.00 98.56 299 LEU A CA 1
ATOM 2418 C C . LEU A 1 299 ? 20.130 -18.027 -30.358 1.00 98.56 299 LEU A C 1
ATOM 2420 O O . LEU A 1 299 ? 21.261 -17.693 -30.020 1.00 98.56 299 LEU A O 1
ATOM 2424 N N . ALA A 1 300 ? 19.876 -19.232 -30.875 1.00 98.31 300 ALA A N 1
ATOM 2425 C CA . ALA A 1 300 ? 20.909 -20.250 -31.048 1.00 98.31 300 ALA A CA 1
ATOM 2426 C C . ALA A 1 300 ? 22.023 -19.786 -31.999 1.00 98.31 300 ALA A C 1
ATOM 2428 O O . ALA A 1 300 ? 23.203 -19.992 -3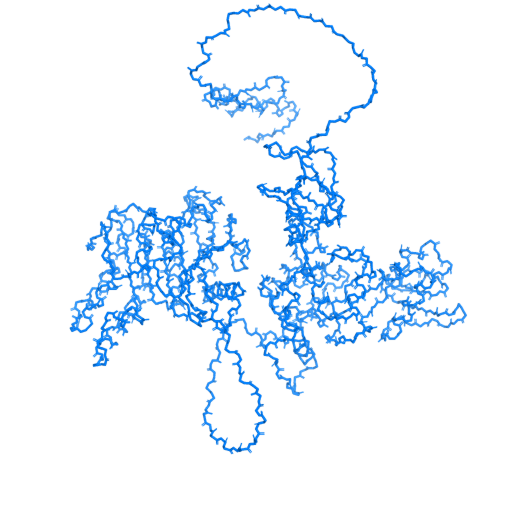1.711 1.00 98.31 300 ALA A O 1
ATOM 2429 N N . LEU A 1 301 ? 21.671 -19.130 -33.109 1.00 98.44 301 LEU A N 1
ATOM 2430 C CA . LEU A 1 301 ? 22.644 -18.546 -34.028 1.00 98.44 301 LEU A CA 1
ATOM 2431 C C . LEU A 1 301 ? 23.474 -17.454 -33.344 1.00 98.44 301 LEU A C 1
ATOM 2433 O O . LEU A 1 301 ? 24.700 -17.483 -33.424 1.00 98.44 301 LEU A O 1
ATOM 2437 N N . ALA A 1 302 ? 22.825 -16.526 -32.640 1.00 98.62 302 ALA A N 1
ATOM 2438 C CA . ALA A 1 302 ? 23.509 -15.463 -31.914 1.00 98.62 302 ALA A CA 1
ATOM 2439 C C . ALA A 1 302 ? 24.446 -16.018 -30.831 1.00 98.62 302 ALA A C 1
ATOM 2441 O O . ALA A 1 302 ? 25.581 -15.562 -30.732 1.00 98.62 302 ALA A O 1
ATOM 2442 N N . SER A 1 303 ? 24.028 -17.043 -30.082 1.00 98.44 303 SER A N 1
ATOM 2443 C CA . SER A 1 303 ? 24.871 -17.704 -29.078 1.00 98.44 303 SER A CA 1
ATOM 2444 C C . SER A 1 303 ? 26.121 -18.333 -29.692 1.00 98.44 303 SER A C 1
ATOM 2446 O O . SER A 1 303 ? 27.194 -18.244 -29.101 1.00 98.44 303 SER A O 1
ATOM 2448 N N . ARG A 1 304 ? 26.011 -18.936 -30.887 1.00 98.19 304 ARG A N 1
ATOM 2449 C CA . ARG A 1 304 ? 27.169 -19.495 -31.610 1.00 98.19 304 ARG A CA 1
ATOM 2450 C C . ARG A 1 304 ? 28.150 -18.417 -32.076 1.00 98.19 304 ARG A C 1
ATOM 2452 O O . ARG A 1 304 ? 29.347 -18.675 -32.093 1.00 98.19 304 ARG A O 1
ATOM 2459 N N . LEU A 1 305 ? 27.652 -17.247 -32.480 1.00 98.12 305 LEU A N 1
ATOM 2460 C CA . LEU A 1 305 ? 28.465 -16.183 -33.082 1.00 98.12 305 LEU A CA 1
ATOM 2461 C C . LEU A 1 305 ? 29.065 -15.217 -32.052 1.00 98.12 305 LEU A C 1
ATOM 2463 O O . LEU A 1 305 ? 30.244 -14.886 -32.129 1.00 98.12 305 LEU A O 1
ATOM 2467 N N . ALA A 1 306 ? 28.249 -14.757 -31.106 1.00 98.06 306 ALA A N 1
ATOM 2468 C CA . ALA A 1 306 ? 28.596 -13.718 -30.138 1.00 98.06 306 ALA A CA 1
ATOM 2469 C C . ALA A 1 306 ? 28.882 -14.270 -28.734 1.00 98.06 306 ALA A C 1
ATOM 2471 O O . ALA A 1 306 ? 29.274 -13.521 -27.842 1.00 98.06 306 ALA A O 1
ATOM 2472 N N . GLY A 1 307 ? 28.665 -15.567 -28.517 1.00 98.12 307 GLY A N 1
ATOM 2473 C CA . GLY A 1 307 ? 28.657 -16.159 -27.188 1.00 98.12 307 GLY A CA 1
ATOM 2474 C C . GLY A 1 307 ? 27.295 -16.025 -26.509 1.00 98.12 307 GLY A C 1
ATOM 2475 O O . GLY A 1 307 ? 26.534 -15.072 -26.698 1.00 98.12 307 GLY A O 1
ATOM 2476 N N . GLU A 1 308 ? 26.977 -17.020 -25.694 1.00 97.06 308 GLU A N 1
ATOM 2477 C CA . GLU A 1 308 ? 25.646 -17.182 -25.120 1.00 97.06 308 GLU A CA 1
ATOM 2478 C C . GLU A 1 308 ? 25.259 -16.081 -24.132 1.00 97.06 308 GLU A C 1
ATOM 2480 O O . GLU A 1 308 ? 24.124 -15.613 -24.155 1.00 97.06 308 GLU A O 1
ATOM 2485 N N . GLU A 1 309 ? 26.185 -15.625 -23.288 1.00 96.62 309 GLU A N 1
ATOM 2486 C CA . GLU A 1 309 ? 25.882 -14.583 -22.305 1.00 96.62 309 GLU A CA 1
ATOM 2487 C C . GLU A 1 309 ? 25.434 -13.276 -22.983 1.00 96.62 309 GLU A C 1
ATOM 2489 O O . GLU A 1 309 ? 24.494 -12.623 -22.522 1.00 96.62 309 GLU A O 1
ATOM 2494 N N . ILE A 1 310 ? 26.067 -12.915 -24.106 1.00 98.00 310 ILE A N 1
ATOM 2495 C CA . ILE A 1 310 ? 25.685 -11.751 -24.914 1.00 98.00 310 ILE A CA 1
ATOM 2496 C C . ILE A 1 310 ? 24.327 -11.993 -25.574 1.00 98.00 310 ILE A C 1
ATOM 2498 O O . ILE A 1 310 ? 23.442 -11.138 -25.486 1.00 98.00 310 ILE A O 1
ATOM 2502 N N . ALA A 1 311 ? 24.146 -13.157 -26.200 1.00 98.50 311 ALA A N 1
ATOM 2503 C CA . ALA A 1 311 ? 22.920 -13.503 -26.908 1.00 98.50 311 ALA A CA 1
ATOM 2504 C C . ALA A 1 311 ? 21.694 -13.525 -25.979 1.00 98.50 311 ALA A C 1
ATOM 2506 O O . ALA A 1 311 ? 20.662 -12.944 -26.314 1.00 98.50 311 ALA A O 1
ATOM 2507 N N . LEU A 1 312 ? 21.819 -14.100 -24.776 1.00 98.62 312 LEU A N 1
ATOM 2508 C CA . LEU A 1 312 ? 20.754 -14.107 -23.772 1.00 98.62 312 LEU A CA 1
ATOM 2509 C C . LEU A 1 312 ? 20.343 -12.689 -23.374 1.00 98.62 312 LEU A C 1
ATOM 2511 O O . LEU A 1 312 ? 19.160 -12.397 -23.277 1.00 98.62 312 LEU A O 1
ATOM 2515 N N . GLN A 1 313 ? 21.284 -11.760 -23.214 1.00 98.50 313 GLN A N 1
ATOM 2516 C CA . GLN A 1 313 ? 20.951 -10.369 -22.882 1.00 98.50 313 GLN A CA 1
ATOM 2517 C C . GLN A 1 313 ? 20.190 -9.623 -23.993 1.00 98.50 313 GLN A C 1
ATOM 2519 O O . GLN A 1 313 ? 19.720 -8.509 -23.753 1.00 98.50 313 GLN A O 1
ATOM 2524 N N . CYS A 1 314 ? 20.072 -10.210 -25.185 1.00 98.50 314 CYS A N 1
ATOM 2525 C CA . CYS A 1 314 ? 19.354 -9.646 -26.325 1.00 98.50 314 CYS A CA 1
ATOM 2526 C C . CYS A 1 314 ? 17.921 -10.179 -26.457 1.00 98.50 314 CYS A C 1
ATOM 2528 O O . CYS A 1 314 ? 17.247 -9.812 -27.415 1.00 98.50 314 CYS A O 1
ATOM 2530 N N . ILE A 1 315 ? 17.444 -11.016 -25.526 1.00 98.50 315 ILE A N 1
ATOM 2531 C CA . ILE A 1 315 ? 16.061 -11.507 -25.533 1.00 98.50 315 ILE A CA 1
ATOM 2532 C C . ILE A 1 315 ? 15.224 -10.913 -24.399 1.00 98.50 315 ILE A C 1
ATOM 2534 O O . ILE A 1 315 ? 15.680 -10.797 -23.256 1.00 98.50 315 ILE A O 1
ATOM 2538 N N . SER A 1 316 ? 13.973 -10.567 -24.702 1.00 97.81 316 SER A N 1
ATOM 2539 C CA . SER A 1 316 ? 12.909 -10.521 -23.695 1.00 97.81 316 SER A CA 1
ATOM 2540 C C . SER A 1 316 ? 12.328 -11.915 -23.499 1.00 97.81 316 SER A C 1
ATOM 2542 O O . SER A 1 316 ? 12.262 -12.689 -24.452 1.00 97.81 316 SER A O 1
ATOM 2544 N N . ILE A 1 317 ? 11.930 -12.254 -22.270 1.00 98.19 317 ILE A N 1
ATOM 2545 C CA . ILE A 1 317 ? 11.502 -13.614 -21.917 1.00 98.19 317 ILE A CA 1
ATOM 2546 C C . ILE A 1 317 ? 10.254 -13.642 -21.022 1.00 98.19 317 ILE A C 1
ATOM 2548 O O . ILE A 1 317 ? 10.038 -12.768 -20.177 1.00 98.19 317 ILE A O 1
ATOM 2552 N N . GLY A 1 318 ? 9.452 -14.694 -21.193 1.00 96.75 318 GLY A N 1
ATOM 2553 C CA . GLY A 1 318 ? 8.310 -15.051 -20.357 1.00 96.75 318 GLY A CA 1
ATOM 2554 C C . GLY A 1 318 ? 7.050 -14.232 -20.636 1.00 96.75 318 GLY A C 1
ATOM 2555 O O . GLY A 1 318 ? 7.015 -13.366 -21.511 1.00 96.75 318 GLY A O 1
ATOM 2556 N N . GLY A 1 319 ? 6.007 -14.494 -19.851 1.00 93.62 319 GLY A N 1
ATOM 2557 C CA . GLY A 1 319 ? 4.747 -13.752 -19.878 1.00 93.62 319 GLY A CA 1
ATOM 2558 C C . GLY A 1 319 ? 4.875 -12.223 -19.756 1.00 93.62 319 GLY A C 1
ATOM 2559 O O . GLY A 1 319 ? 4.151 -11.531 -20.470 1.00 93.62 319 GLY A O 1
ATOM 2560 N N . PRO A 1 320 ? 5.796 -11.665 -18.940 1.00 95.69 320 PRO A N 1
ATOM 2561 C CA . PRO A 1 320 ? 5.969 -10.218 -18.844 1.00 95.69 320 PRO A CA 1
ATOM 2562 C C . PRO A 1 320 ? 6.952 -9.638 -19.876 1.00 95.69 320 PRO A C 1
ATOM 2564 O O . PRO A 1 320 ? 7.168 -8.437 -19.873 1.00 95.69 320 PRO A O 1
ATOM 2567 N N . GLN A 1 321 ? 7.585 -10.451 -20.733 1.00 96.56 321 GLN A N 1
ATOM 2568 C CA . GLN A 1 321 ? 8.552 -9.981 -21.741 1.00 96.56 321 GLN A CA 1
ATOM 2569 C C . GLN A 1 321 ? 9.658 -9.063 -21.177 1.00 96.56 321 GLN A C 1
ATOM 2571 O O . GLN A 1 321 ? 9.982 -8.010 -21.726 1.00 96.56 321 GLN A O 1
ATOM 2576 N N . ILE A 1 322 ? 10.306 -9.481 -20.089 1.00 97.00 322 ILE A N 1
ATOM 2577 C CA . ILE A 1 322 ? 11.397 -8.704 -19.482 1.00 97.00 322 ILE A CA 1
ATOM 2578 C C . ILE A 1 322 ? 12.712 -9.030 -20.188 1.00 97.00 322 ILE A C 1
ATOM 2580 O O . ILE A 1 322 ? 13.057 -10.199 -20.349 1.00 97.00 322 ILE A O 1
ATOM 2584 N N . LEU A 1 323 ? 13.465 -7.998 -20.581 1.00 97.44 323 LEU A N 1
ATOM 2585 C CA . LEU A 1 323 ? 14.790 -8.145 -21.190 1.00 97.44 323 LEU A CA 1
ATOM 2586 C C . LEU A 1 323 ? 15.789 -8.756 -20.193 1.00 97.44 323 LEU A C 1
ATOM 2588 O O . LEU A 1 323 ? 16.032 -8.174 -19.130 1.00 97.44 323 LEU A O 1
ATOM 2592 N N . ILE A 1 324 ? 16.434 -9.867 -20.561 1.00 98.06 324 ILE A N 1
ATOM 2593 C CA . ILE A 1 324 ? 17.380 -10.586 -19.685 1.00 98.06 324 ILE A CA 1
ATOM 2594 C C . ILE A 1 324 ? 18.598 -9.738 -19.309 1.00 98.06 324 ILE A C 1
ATOM 2596 O O . ILE A 1 324 ? 19.166 -9.926 -18.237 1.00 98.06 324 ILE A O 1
ATOM 2600 N N . ALA A 1 325 ? 18.973 -8.726 -20.101 1.00 96.19 325 ALA A N 1
ATOM 2601 C CA . ALA A 1 325 ? 19.991 -7.749 -19.693 1.00 96.19 325 ALA A CA 1
ATOM 2602 C C . ALA A 1 325 ? 19.703 -7.098 -18.321 1.00 96.19 325 ALA A C 1
ATOM 2604 O O . ALA A 1 325 ? 20.613 -6.592 -17.668 1.00 96.19 325 ALA A O 1
ATOM 2605 N N . GLY A 1 326 ? 18.443 -7.117 -17.873 1.00 92.44 326 GLY A N 1
ATOM 2606 C CA . GLY A 1 326 ? 18.014 -6.678 -16.552 1.00 92.44 326 GLY A CA 1
ATOM 2607 C C . GLY A 1 326 ? 18.223 -7.681 -15.412 1.00 92.44 326 GLY A C 1
ATOM 2608 O O . GLY A 1 326 ? 17.786 -7.370 -14.313 1.00 92.44 326 GLY A O 1
ATOM 2609 N N . TYR A 1 327 ? 18.870 -8.835 -15.606 1.00 95.38 327 TYR A N 1
ATOM 2610 C CA . TYR A 1 327 ? 18.949 -9.923 -14.614 1.00 95.38 327 TYR A CA 1
ATOM 2611 C C . TYR A 1 327 ? 19.347 -9.464 -13.193 1.00 95.38 327 TYR A C 1
ATOM 2613 O O . TYR A 1 327 ? 18.694 -9.834 -12.216 1.00 95.38 327 TYR A O 1
ATOM 2621 N N . ARG A 1 328 ? 20.322 -8.550 -13.058 1.00 91.38 328 ARG A N 1
ATOM 2622 C CA . ARG A 1 328 ? 20.724 -7.997 -11.746 1.00 91.38 328 ARG A CA 1
ATOM 2623 C C . ARG A 1 328 ? 19.688 -7.076 -11.097 1.00 91.38 328 ARG A C 1
ATOM 2625 O O . ARG A 1 328 ? 19.714 -6.899 -9.880 1.00 91.38 328 ARG A O 1
ATOM 2632 N N . LEU A 1 329 ? 18.796 -6.458 -11.879 1.00 90.50 329 LEU A N 1
ATOM 2633 C CA . LEU A 1 329 ? 17.658 -5.682 -11.357 1.00 90.50 329 LEU A CA 1
ATOM 2634 C C . LEU A 1 329 ? 16.593 -6.582 -10.732 1.00 90.50 329 LEU A C 1
ATOM 2636 O O . LEU A 1 329 ? 15.794 -6.088 -9.946 1.00 90.50 329 LEU A O 1
ATOM 2640 N N . LEU A 1 330 ? 16.588 -7.865 -11.093 1.00 93.25 330 LEU A N 1
ATOM 2641 C CA . LEU A 1 330 ? 15.692 -8.885 -10.560 1.00 93.25 330 LEU A CA 1
ATOM 2642 C C . LEU A 1 330 ? 16.406 -9.787 -9.543 1.00 93.25 330 LEU A C 1
ATOM 2644 O O . LEU A 1 330 ? 15.820 -10.756 -9.086 1.00 93.25 330 LEU A O 1
ATOM 2648 N N . GLY A 1 331 ? 17.665 -9.494 -9.198 1.00 90.50 331 GLY A N 1
ATOM 2649 C CA . GLY A 1 331 ? 18.425 -10.226 -8.182 1.00 90.50 331 GLY A CA 1
ATOM 2650 C C . GLY A 1 331 ? 19.049 -11.545 -8.638 1.00 90.50 331 GLY A C 1
ATOM 2651 O O . GLY A 1 331 ? 19.394 -12.362 -7.786 1.00 90.50 331 GLY A O 1
ATOM 2652 N N . TYR A 1 332 ? 19.168 -11.781 -9.945 1.00 93.06 332 TYR A N 1
ATOM 2653 C CA . TYR A 1 332 ? 19.910 -12.922 -10.493 1.00 93.06 332 TYR A CA 1
ATOM 2654 C C . TYR A 1 332 ? 21.407 -12.600 -10.611 1.00 93.06 332 TYR A C 1
ATOM 2656 O O . TYR A 1 332 ? 21.780 -11.438 -10.811 1.00 93.06 332 TYR A O 1
ATOM 2664 N N . GLU A 1 333 ? 22.263 -13.618 -10.493 1.00 89.25 333 GLU A N 1
ATOM 2665 C CA . GLU A 1 333 ? 23.725 -13.457 -10.522 1.00 89.25 333 GLU A CA 1
ATOM 2666 C C . GLU A 1 333 ? 24.279 -13.389 -11.946 1.00 89.25 333 GLU A C 1
ATOM 2668 O O . GLU A 1 333 ? 25.217 -12.626 -12.199 1.00 89.25 333 GLU A O 1
ATOM 2673 N N . THR A 1 334 ? 23.654 -14.110 -12.881 1.00 94.06 334 THR A N 1
ATOM 2674 C CA . THR A 1 334 ? 24.009 -14.138 -14.303 1.00 94.06 334 THR A CA 1
ATOM 2675 C C . THR A 1 334 ? 22.771 -14.056 -15.216 1.00 94.06 334 THR A C 1
ATOM 2677 O O . THR A 1 334 ? 21.647 -14.341 -14.784 1.00 94.06 334 THR A O 1
ATOM 2680 N N . PRO A 1 335 ? 22.939 -13.696 -16.507 1.00 97.38 335 PRO A N 1
ATOM 2681 C CA . PRO A 1 335 ? 21.878 -13.818 -17.512 1.00 97.38 335 PRO A CA 1
ATOM 2682 C C . PRO A 1 335 ? 21.305 -15.235 -17.614 1.00 97.38 335 PRO A C 1
ATOM 2684 O O . PRO A 1 335 ? 20.104 -15.399 -17.837 1.00 97.38 335 PRO A O 1
ATOM 2687 N N . ARG A 1 336 ? 22.159 -16.252 -17.433 1.00 97.75 336 ARG A N 1
ATOM 2688 C CA . ARG A 1 336 ? 21.772 -17.663 -17.475 1.00 97.75 336 ARG A CA 1
ATOM 2689 C C . ARG A 1 336 ? 20.817 -18.017 -16.339 1.00 97.75 336 ARG A C 1
ATOM 2691 O O . ARG A 1 336 ? 19.788 -18.619 -16.614 1.00 97.75 336 ARG A O 1
ATOM 2698 N N . ASP A 1 337 ? 21.090 -17.577 -15.112 1.00 97.31 337 ASP A N 1
ATOM 2699 C CA . ASP A 1 337 ? 20.228 -17.898 -13.964 1.00 97.31 337 ASP A CA 1
ATOM 2700 C C . ASP A 1 337 ? 18.805 -17.364 -14.156 1.00 97.31 337 ASP A C 1
ATOM 2702 O O . ASP A 1 337 ? 17.824 -18.043 -13.850 1.00 97.31 337 ASP A O 1
ATOM 2706 N N . MET A 1 338 ? 18.683 -16.145 -14.694 1.00 98.19 338 MET A N 1
ATOM 2707 C CA . MET A 1 338 ? 17.378 -15.572 -15.027 1.00 98.19 338 MET A CA 1
ATOM 2708 C C . MET A 1 338 ? 16.697 -16.364 -16.148 1.00 98.19 338 MET A C 1
ATOM 2710 O O . MET A 1 338 ? 15.506 -16.660 -16.043 1.00 98.19 338 MET A O 1
ATOM 2714 N N . TYR A 1 339 ? 17.440 -16.700 -17.209 1.00 98.50 339 TYR A N 1
ATOM 2715 C CA . TYR A 1 339 ? 16.930 -17.488 -18.329 1.00 98.50 339 TYR A CA 1
ATOM 2716 C C . TYR A 1 339 ? 16.379 -18.836 -17.858 1.00 98.50 339 TYR A C 1
ATOM 2718 O O . TYR A 1 339 ? 15.225 -19.146 -18.140 1.00 98.50 339 TYR A O 1
ATOM 2726 N N . ASP A 1 340 ? 17.155 -19.598 -17.088 1.00 98.19 340 ASP A N 1
ATOM 2727 C CA . ASP A 1 340 ? 16.770 -20.923 -16.600 1.00 98.19 340 ASP A CA 1
ATOM 2728 C C . ASP A 1 340 ? 15.565 -20.844 -15.657 1.00 98.19 340 ASP A C 1
ATOM 2730 O O . ASP A 1 340 ? 14.629 -21.638 -15.765 1.00 98.19 340 ASP A O 1
ATOM 2734 N N . ALA A 1 341 ? 15.530 -19.844 -14.770 1.00 98.00 341 ALA A N 1
ATOM 2735 C CA . ALA A 1 341 ? 14.395 -19.642 -13.876 1.00 98.00 341 ALA A CA 1
ATOM 2736 C C . ALA A 1 341 ? 13.098 -19.362 -14.650 1.00 98.00 341 ALA A C 1
ATOM 2738 O O . ALA A 1 341 ? 12.062 -19.950 -14.339 1.00 98.00 341 ALA A O 1
ATOM 2739 N N . PHE A 1 342 ? 13.153 -18.495 -15.665 1.00 98.12 342 PHE A N 1
ATOM 2740 C CA . PHE A 1 342 ? 11.992 -18.152 -16.491 1.00 98.12 342 PHE A CA 1
ATOM 2741 C C . PHE A 1 342 ? 11.611 -19.279 -17.455 1.00 98.12 342 PHE A C 1
ATOM 2743 O O . PHE A 1 342 ? 10.440 -19.412 -17.801 1.00 98.12 342 PHE A O 1
ATOM 2750 N N . GLN A 1 343 ? 12.578 -20.091 -17.880 1.00 97.81 343 GLN A N 1
ATOM 2751 C CA . GLN A 1 343 ? 12.338 -21.285 -18.681 1.00 97.81 343 GLN A CA 1
ATOM 2752 C C . GLN A 1 343 ? 11.672 -22.402 -17.889 1.00 97.81 343 GLN A C 1
ATOM 2754 O O . GLN A 1 343 ? 10.949 -23.202 -18.470 1.00 97.81 343 GLN A O 1
ATOM 2759 N N . ARG A 1 344 ? 11.925 -22.487 -16.585 1.00 97.12 344 ARG A N 1
ATOM 2760 C CA . ARG A 1 344 ? 11.440 -23.588 -15.757 1.00 97.12 344 ARG A CA 1
ATOM 2761 C C . ARG A 1 344 ? 9.967 -23.453 -15.377 1.00 97.12 344 ARG A C 1
ATOM 2763 O O . ARG A 1 344 ? 9.268 -24.461 -15.362 1.00 97.12 344 ARG A O 1
ATOM 2770 N N . ASP A 1 345 ? 9.538 -22.255 -14.980 1.00 94.75 345 ASP A N 1
ATOM 2771 C CA . ASP A 1 345 ? 8.240 -22.050 -14.329 1.00 94.75 345 ASP A CA 1
ATOM 2772 C C . ASP A 1 345 ? 7.720 -20.608 -14.507 1.00 94.75 345 ASP A C 1
ATOM 2774 O O . ASP A 1 345 ? 8.480 -19.677 -14.781 1.00 94.75 345 ASP A O 1
ATOM 2778 N N . GLU A 1 346 ? 6.417 -20.396 -14.312 1.00 96.56 346 GLU A N 1
ATOM 2779 C CA . GLU A 1 346 ? 5.784 -19.073 -14.388 1.00 96.56 346 GLU A CA 1
ATOM 2780 C C . GLU A 1 346 ? 5.898 -18.260 -13.100 1.00 96.56 346 GLU A C 1
ATOM 2782 O O . GLU A 1 346 ? 5.852 -17.032 -13.153 1.00 96.56 346 GLU A O 1
ATOM 2787 N N . ARG A 1 347 ? 6.100 -18.893 -11.942 1.00 97.19 347 ARG A N 1
ATOM 2788 C CA . ARG A 1 347 ? 6.315 -18.198 -10.669 1.00 97.19 347 ARG A CA 1
ATOM 2789 C C . ARG A 1 347 ? 7.506 -17.239 -10.741 1.00 97.19 347 ARG A C 1
ATOM 2791 O O . ARG A 1 347 ? 7.300 -16.064 -10.440 1.00 97.19 347 ARG A O 1
ATOM 2798 N N . PRO A 1 348 ? 8.713 -17.645 -11.183 1.00 97.62 348 PRO A N 1
ATOM 2799 C CA . PRO A 1 348 ? 9.820 -16.711 -11.385 1.00 97.62 348 PRO A CA 1
ATOM 2800 C C . PRO A 1 348 ? 9.488 -15.573 -12.355 1.00 97.62 348 PRO A C 1
ATOM 2802 O O . PRO A 1 348 ? 9.949 -14.455 -12.148 1.00 97.62 348 PRO A O 1
ATOM 2805 N N . GLN A 1 349 ? 8.651 -15.821 -13.368 1.00 97.81 349 GLN A N 1
ATOM 2806 C CA . GLN A 1 349 ? 8.213 -14.779 -14.301 1.00 97.81 349 GLN A CA 1
ATOM 2807 C C . GLN A 1 349 ? 7.312 -13.749 -13.602 1.00 97.81 349 GLN A C 1
ATOM 2809 O O . GLN A 1 349 ? 7.504 -12.546 -13.774 1.00 97.81 349 GLN A O 1
ATOM 2814 N N . VAL A 1 350 ? 6.356 -14.203 -12.781 1.00 98.06 350 VAL A N 1
ATOM 2815 C CA . VAL A 1 350 ? 5.469 -13.325 -11.999 1.00 98.06 350 VAL A CA 1
ATOM 2816 C C . VAL A 1 350 ? 6.270 -12.524 -10.976 1.00 98.06 350 VAL A C 1
ATOM 2818 O O . VAL A 1 350 ? 6.143 -11.304 -10.924 1.00 98.06 350 VAL A O 1
ATOM 2821 N N . LEU A 1 351 ? 7.133 -13.174 -10.195 1.00 97.62 351 LEU A N 1
ATOM 2822 C CA . LEU A 1 351 ? 7.949 -12.497 -9.180 1.00 97.62 351 LEU A CA 1
ATOM 2823 C C . LEU A 1 351 ? 8.935 -11.515 -9.826 1.00 97.62 351 LEU A C 1
ATOM 2825 O O . LEU A 1 351 ? 9.009 -10.353 -9.426 1.00 97.62 351 LEU A O 1
ATOM 2829 N N . GLY A 1 352 ? 9.588 -11.938 -10.910 1.00 97.06 352 GLY A N 1
ATOM 2830 C CA . GLY A 1 352 ? 10.483 -11.101 -11.700 1.00 97.06 352 GLY A CA 1
ATOM 2831 C C . GLY A 1 352 ? 9.795 -9.876 -12.309 1.00 97.06 352 GLY A C 1
ATOM 2832 O O . GLY A 1 352 ? 10.417 -8.819 -12.408 1.00 97.06 352 GLY A O 1
ATOM 2833 N N . PHE A 1 353 ? 8.508 -9.963 -12.664 1.00 97.88 353 PHE A N 1
ATOM 2834 C CA . PHE A 1 353 ? 7.714 -8.801 -13.077 1.00 97.88 353 PHE A CA 1
ATOM 2835 C C . PHE A 1 353 ? 7.612 -7.745 -11.977 1.00 97.88 353 PHE A C 1
ATOM 2837 O O . PHE A 1 353 ? 7.899 -6.569 -12.227 1.00 97.88 353 PHE A O 1
ATOM 2844 N N . PHE A 1 354 ? 7.268 -8.148 -10.756 1.00 97.25 354 PHE A N 1
ATOM 2845 C CA . PHE A 1 354 ? 7.188 -7.210 -9.640 1.00 97.25 354 PHE A CA 1
ATOM 2846 C C . PHE A 1 354 ? 8.564 -6.659 -9.261 1.00 97.25 354 PHE A C 1
ATOM 2848 O O . PHE A 1 354 ? 8.681 -5.451 -9.056 1.00 97.25 354 PHE A O 1
ATOM 2855 N N . ASP A 1 355 ? 9.614 -7.484 -9.275 1.00 96.38 355 ASP A N 1
ATOM 2856 C CA . ASP A 1 355 ? 10.998 -7.047 -9.050 1.00 96.38 355 ASP A CA 1
ATOM 2857 C C . ASP A 1 355 ? 11.466 -6.027 -10.095 1.00 96.38 355 ASP A C 1
ATOM 2859 O O . ASP A 1 355 ? 12.024 -4.973 -9.765 1.00 96.38 355 ASP A O 1
ATOM 2863 N N . PHE A 1 356 ? 11.157 -6.267 -11.368 1.00 96.62 356 PHE A N 1
ATOM 2864 C CA . PHE A 1 356 ? 11.424 -5.304 -12.426 1.00 96.62 356 PHE A CA 1
ATOM 2865 C C . PHE A 1 356 ? 10.693 -3.984 -12.165 1.00 96.62 356 PHE A C 1
ATOM 2867 O O . PHE A 1 356 ? 11.313 -2.917 -12.154 1.00 96.62 356 PHE A O 1
ATOM 2874 N N . CYS A 1 357 ? 9.388 -4.026 -11.888 1.00 96.31 357 CYS A N 1
ATOM 2875 C CA . CYS A 1 357 ? 8.610 -2.825 -11.587 1.00 96.31 357 CYS A CA 1
ATOM 2876 C C . CYS A 1 357 ? 9.081 -2.105 -10.310 1.00 96.31 357 CYS A C 1
ATOM 2878 O O . CYS A 1 357 ? 8.969 -0.876 -10.201 1.00 96.31 357 CYS A O 1
ATOM 2880 N N . GLN A 1 358 ? 9.647 -2.846 -9.361 1.00 93.62 358 GLN A N 1
ATOM 2881 C CA . GLN A 1 358 ? 10.207 -2.329 -8.123 1.00 93.62 358 GLN A CA 1
ATOM 2882 C C . GLN A 1 358 ? 11.461 -1.478 -8.365 1.00 93.62 358 GLN A C 1
ATOM 2884 O O . GLN A 1 358 ? 11.655 -0.491 -7.647 1.00 93.62 358 GLN A O 1
ATOM 2889 N N . TYR A 1 359 ? 12.285 -1.811 -9.364 1.00 91.94 359 TYR A N 1
ATOM 2890 C CA . TYR A 1 359 ? 13.636 -1.247 -9.494 1.00 91.94 359 TYR A CA 1
ATOM 2891 C C . TYR A 1 359 ? 13.975 -0.592 -10.836 1.00 91.94 359 TYR A C 1
ATOM 2893 O O . TYR A 1 359 ? 14.936 0.177 -10.901 1.00 91.94 359 TYR A O 1
ATOM 2901 N N . LYS A 1 360 ? 13.187 -0.810 -11.895 1.00 93.25 360 LYS A N 1
ATOM 2902 C CA . LYS A 1 360 ? 13.471 -0.315 -13.257 1.00 93.25 360 LYS A CA 1
ATOM 2903 C C . LYS A 1 360 ? 13.724 1.192 -13.339 1.00 93.25 360 LYS A C 1
ATOM 2905 O O . LYS A 1 360 ? 14.601 1.621 -14.082 1.00 93.25 360 LYS A O 1
ATOM 2910 N N . LEU A 1 361 ? 12.978 1.998 -12.581 1.00 89.81 361 LEU A N 1
ATOM 2911 C CA . LEU A 1 361 ? 13.099 3.465 -12.593 1.00 89.81 361 LEU A CA 1
ATOM 2912 C C . LEU A 1 361 ? 14.066 4.015 -11.528 1.00 89.81 361 LEU A C 1
ATOM 2914 O O . LEU A 1 361 ? 14.163 5.229 -11.334 1.00 89.81 361 LEU A O 1
ATOM 2918 N N . GLY A 1 362 ? 14.810 3.132 -10.861 1.00 84.62 362 GLY A N 1
ATOM 2919 C CA . GLY A 1 362 ? 15.841 3.469 -9.887 1.00 84.62 362 GLY A CA 1
ATOM 2920 C C . GLY A 1 362 ? 15.499 3.047 -8.459 1.00 84.62 362 GLY A C 1
ATOM 2921 O O . GLY A 1 362 ? 14.471 2.434 -8.180 1.00 84.62 362 GLY A O 1
ATOM 2922 N N . HIS A 1 363 ? 16.397 3.389 -7.539 1.00 78.69 363 HIS A N 1
ATOM 2923 C CA . HIS A 1 363 ? 16.315 3.080 -6.111 1.00 78.69 363 HIS A CA 1
ATOM 2924 C C . HIS A 1 363 ? 15.972 4.327 -5.270 1.00 78.69 363 HIS A C 1
ATOM 2926 O O . HIS A 1 363 ? 15.641 5.393 -5.800 1.00 78.69 363 HIS A O 1
ATOM 2932 N N . GLY A 1 364 ? 15.987 4.198 -3.937 1.00 75.75 364 GLY A N 1
ATOM 2933 C CA . GLY A 1 364 ? 15.634 5.289 -3.020 1.00 75.75 364 GLY A CA 1
ATOM 2934 C C . GLY A 1 364 ? 14.207 5.798 -3.257 1.00 75.75 364 GLY A C 1
ATOM 2935 O O . GLY A 1 364 ? 13.267 5.011 -3.292 1.00 75.75 364 GLY A O 1
ATOM 2936 N N . ARG A 1 365 ? 14.033 7.108 -3.484 1.00 74.94 365 ARG A N 1
ATOM 2937 C CA . ARG A 1 365 ? 12.710 7.718 -3.749 1.00 74.94 365 ARG A CA 1
ATOM 2938 C C . ARG A 1 365 ? 12.029 7.217 -5.035 1.00 74.94 365 ARG A C 1
ATOM 2940 O O . ARG A 1 365 ? 10.806 7.277 -5.149 1.00 74.94 365 ARG A O 1
ATOM 2947 N N . ASN A 1 366 ? 12.808 6.735 -6.006 1.00 79.56 366 ASN A N 1
ATOM 2948 C CA . ASN A 1 366 ? 12.287 6.251 -7.288 1.00 79.56 366 ASN A CA 1
ATOM 2949 C C . ASN A 1 366 ? 11.922 4.758 -7.251 1.00 79.56 366 ASN A C 1
ATOM 2951 O O . ASN A 1 366 ? 11.204 4.291 -8.137 1.00 79.56 366 ASN A O 1
ATOM 2955 N N . ARG A 1 367 ? 12.350 4.030 -6.208 1.00 85.44 367 ARG A N 1
ATOM 2956 C CA . ARG A 1 367 ? 11.992 2.624 -5.984 1.00 85.44 367 ARG A CA 1
ATOM 2957 C C . ARG A 1 367 ? 10.469 2.470 -6.025 1.00 85.44 367 ARG A C 1
ATOM 2959 O O . ARG A 1 367 ? 9.753 3.228 -5.373 1.00 85.44 367 ARG A O 1
ATOM 2966 N N . GLY A 1 368 ? 9.972 1.507 -6.797 1.00 88.75 368 GLY A N 1
ATOM 2967 C CA . GLY A 1 368 ? 8.551 1.176 -6.936 1.00 88.75 368 GLY A CA 1
ATOM 2968 C C . GLY A 1 368 ? 7.736 2.160 -7.778 1.00 88.75 368 GLY A C 1
ATOM 2969 O O . GLY A 1 368 ? 6.512 2.155 -7.692 1.00 88.75 368 GLY A O 1
ATOM 2970 N N . ALA A 1 369 ? 8.369 3.036 -8.566 1.00 90.38 369 ALA A N 1
ATOM 2971 C CA . ALA A 1 369 ? 7.638 4.015 -9.373 1.00 90.38 369 ALA A CA 1
ATOM 2972 C C . ALA A 1 369 ? 6.679 3.370 -10.389 1.00 90.38 369 ALA A C 1
ATOM 2974 O O . ALA A 1 369 ? 5.549 3.835 -10.512 1.00 90.38 369 ALA A O 1
ATOM 2975 N N . LEU A 1 370 ? 7.069 2.272 -11.049 1.00 95.12 370 LEU A N 1
ATOM 2976 C CA . LEU A 1 370 ? 6.169 1.565 -11.971 1.00 95.12 370 LEU A CA 1
ATOM 2977 C C . LEU A 1 370 ? 4.978 0.938 -11.245 1.00 95.12 370 LEU A C 1
ATOM 2979 O O . LEU A 1 370 ? 3.850 1.081 -11.705 1.00 95.12 370 LEU A O 1
ATOM 2983 N N . LEU A 1 371 ? 5.208 0.335 -10.075 1.00 94.75 371 LEU A N 1
ATOM 2984 C CA . LEU A 1 371 ? 4.138 -0.199 -9.225 1.00 94.75 371 LEU A CA 1
ATOM 2985 C C . LEU A 1 371 ? 3.146 0.900 -8.819 1.00 94.75 371 LEU A C 1
ATOM 2987 O O . LEU A 1 371 ? 1.938 0.702 -8.879 1.00 94.75 371 LEU A O 1
ATOM 2991 N N . ARG A 1 372 ? 3.642 2.102 -8.489 1.00 92.19 372 ARG A N 1
ATOM 2992 C CA . ARG A 1 372 ? 2.782 3.265 -8.215 1.00 92.19 372 ARG A CA 1
ATOM 2993 C C . ARG A 1 372 ? 1.996 3.723 -9.441 1.00 92.19 372 ARG A C 1
ATOM 2995 O O . ARG A 1 372 ? 0.847 4.122 -9.288 1.00 92.19 372 ARG A O 1
ATOM 3002 N N . HIS A 1 373 ? 2.590 3.692 -10.634 1.00 91.44 373 HIS A N 1
ATOM 3003 C CA . HIS A 1 373 ? 1.868 4.023 -11.863 1.00 91.44 373 HIS A CA 1
ATOM 3004 C C . HIS A 1 373 ? 0.762 3.008 -12.162 1.00 91.44 373 HIS A C 1
ATOM 3006 O O . HIS A 1 373 ? -0.327 3.438 -12.527 1.00 91.44 373 HIS A O 1
ATOM 3012 N N . LEU A 1 374 ? 0.993 1.708 -11.937 1.00 91.56 374 LEU A N 1
ATOM 3013 C CA . LEU A 1 374 ? -0.058 0.688 -12.036 1.00 91.56 374 LEU A CA 1
ATOM 3014 C C . LEU A 1 374 ? -1.160 0.891 -11.000 1.00 91.56 374 LEU A C 1
ATOM 3016 O O . LEU A 1 374 ? -2.325 0.906 -11.374 1.00 91.56 374 LEU A O 1
ATOM 3020 N N . ALA A 1 375 ? -0.808 1.114 -9.730 1.00 86.38 375 ALA A N 1
ATOM 3021 C CA . ALA A 1 375 ? -1.788 1.364 -8.669 1.00 86.38 375 ALA A CA 1
ATOM 3022 C C . ALA A 1 375 ? -2.680 2.582 -8.970 1.00 86.38 375 ALA A C 1
ATOM 3024 O O . ALA A 1 375 ? -3.859 2.591 -8.646 1.00 86.38 375 ALA A O 1
ATOM 3025 N N . ALA A 1 376 ? -2.118 3.615 -9.603 1.00 86.56 376 ALA A N 1
ATOM 3026 C CA . ALA A 1 376 ? -2.848 4.817 -10.000 1.00 86.56 376 ALA A CA 1
ATOM 3027 C C . ALA A 1 376 ? -3.506 4.717 -11.391 1.00 86.56 376 ALA A C 1
ATOM 3029 O O . ALA A 1 376 ? -4.004 5.727 -11.886 1.00 86.56 376 ALA A O 1
ATOM 3030 N N . LEU A 1 377 ? -3.437 3.554 -12.056 1.00 92.56 377 LEU A N 1
ATOM 3031 C CA . LEU A 1 377 ? -3.869 3.339 -13.446 1.00 92.56 377 LEU A CA 1
ATOM 3032 C C . LEU A 1 377 ? -3.320 4.409 -14.415 1.00 92.56 377 LEU A C 1
ATOM 3034 O O . LEU A 1 377 ? -3.952 4.794 -15.400 1.00 92.56 377 LEU A O 1
ATOM 3038 N N . ASN A 1 378 ? -2.117 4.915 -14.136 1.00 94.69 378 ASN A N 1
ATOM 3039 C CA . ASN A 1 378 ? -1.428 5.907 -14.952 1.00 94.69 378 ASN A CA 1
ATOM 3040 C C . ASN A 1 378 ? -0.691 5.197 -16.094 1.00 94.69 378 ASN A C 1
ATOM 3042 O O . ASN A 1 378 ? 0.533 5.031 -16.076 1.00 94.69 378 ASN A O 1
ATOM 3046 N N . TRP A 1 379 ? -1.474 4.752 -17.076 1.00 95.06 379 TRP A N 1
ATOM 3047 C CA . TRP A 1 379 ? -1.025 3.901 -18.177 1.00 95.06 379 TRP A CA 1
ATOM 3048 C C . TRP A 1 379 ? 0.105 4.510 -18.999 1.00 95.06 379 TRP A C 1
ATOM 3050 O O . TRP A 1 379 ? 1.025 3.793 -19.381 1.00 95.06 379 TRP A O 1
ATOM 3060 N N . GLU A 1 380 ? 0.085 5.824 -19.222 1.00 94.88 380 GLU A N 1
ATOM 3061 C CA . GLU A 1 380 ? 1.126 6.508 -19.994 1.00 94.88 380 GLU A CA 1
ATOM 3062 C C . GLU A 1 380 ? 2.466 6.525 -19.266 1.00 94.88 380 GLU A C 1
ATOM 3064 O O . GLU A 1 380 ? 3.501 6.220 -19.863 1.00 94.88 380 GLU A O 1
ATOM 3069 N N . SER A 1 381 ? 2.458 6.838 -17.966 1.00 94.06 381 SER A N 1
ATOM 3070 C CA . SER A 1 381 ? 3.690 6.848 -17.169 1.00 94.06 381 SER A CA 1
ATOM 3071 C C . SER A 1 381 ? 4.222 5.434 -16.956 1.00 94.06 381 SER A C 1
ATOM 3073 O O . SER A 1 381 ? 5.434 5.225 -17.026 1.00 94.06 381 SER A O 1
ATOM 3075 N N . PHE A 1 382 ? 3.328 4.458 -16.756 1.00 96.25 382 PHE A N 1
ATOM 3076 C CA . PHE A 1 382 ? 3.707 3.050 -16.690 1.00 96.25 382 PHE A CA 1
ATOM 3077 C C . PHE A 1 382 ? 4.358 2.593 -17.998 1.00 96.25 382 PHE A C 1
ATOM 3079 O O . PHE A 1 382 ? 5.509 2.172 -17.981 1.00 96.25 382 PHE A O 1
ATOM 3086 N N . THR A 1 383 ? 3.675 2.767 -19.131 1.00 95.38 383 THR A N 1
ATOM 3087 C CA . THR A 1 383 ? 4.168 2.367 -20.457 1.00 95.38 383 THR A CA 1
ATOM 3088 C C . THR A 1 383 ? 5.507 3.021 -20.779 1.00 95.38 383 THR A C 1
ATOM 3090 O O . THR A 1 383 ? 6.438 2.358 -21.228 1.00 95.38 383 THR A O 1
ATOM 3093 N N . ARG A 1 384 ? 5.648 4.325 -20.506 1.00 94.25 384 ARG A N 1
ATOM 3094 C CA . ARG A 1 384 ? 6.901 5.047 -20.752 1.00 94.25 384 ARG A CA 1
ATOM 3095 C C . ARG A 1 384 ? 8.074 4.448 -19.979 1.00 94.25 384 ARG A C 1
ATOM 3097 O O . ARG A 1 384 ? 9.182 4.415 -20.505 1.00 94.25 384 ARG A O 1
ATOM 3104 N N . GLY A 1 385 ? 7.850 4.012 -18.741 1.00 92.31 385 GLY A N 1
ATOM 3105 C CA . GLY A 1 385 ? 8.902 3.420 -17.920 1.00 92.31 385 GLY A CA 1
ATOM 3106 C C . GLY A 1 385 ? 9.107 1.915 -18.137 1.00 92.31 385 GLY A C 1
ATOM 3107 O O . GLY A 1 385 ? 10.222 1.435 -17.938 1.00 92.31 385 GLY A O 1
ATOM 3108 N N . TYR A 1 386 ? 8.062 1.189 -18.543 1.00 94.75 386 TYR A N 1
ATOM 3109 C CA . TYR A 1 386 ? 8.087 -0.254 -18.779 1.00 94.75 386 TYR A CA 1
ATOM 3110 C C . TYR A 1 386 ? 8.573 -0.587 -20.200 1.00 94.75 386 TYR A C 1
ATOM 3112 O O . TYR A 1 386 ? 9.609 -1.232 -20.349 1.00 94.75 386 TYR A O 1
ATOM 3120 N N . ASN A 1 387 ? 7.896 -0.063 -21.230 1.00 88.56 387 ASN A N 1
ATOM 3121 C CA . ASN A 1 387 ? 8.163 -0.333 -22.651 1.00 88.56 387 ASN A CA 1
ATOM 3122 C C . ASN A 1 387 ? 9.069 0.722 -23.320 1.00 88.56 387 ASN A C 1
ATOM 3124 O O . ASN A 1 387 ? 9.639 0.468 -24.377 1.00 88.56 387 ASN A O 1
ATOM 3128 N N . GLY A 1 388 ? 9.199 1.916 -22.731 1.00 86.50 388 GLY A N 1
ATOM 3129 C CA . GLY A 1 388 ? 9.984 3.025 -23.285 1.00 86.50 388 GLY A CA 1
ATOM 3130 C C . GLY A 1 388 ? 9.143 4.105 -23.981 1.00 86.50 388 GLY A C 1
ATOM 3131 O O . GLY A 1 388 ? 7.916 4.052 -24.040 1.00 86.50 388 GLY A O 1
ATOM 3132 N N . ALA A 1 389 ? 9.809 5.144 -24.496 1.00 85.44 389 ALA A N 1
ATOM 3133 C CA . ALA A 1 389 ? 9.142 6.360 -24.976 1.00 85.44 389 ALA A CA 1
ATOM 3134 C C . ALA A 1 389 ? 8.517 6.257 -26.384 1.00 85.44 389 ALA A C 1
ATOM 3136 O O . ALA A 1 389 ? 7.700 7.109 -26.729 1.00 85.44 389 ALA A O 1
ATOM 3137 N N . GLY A 1 390 ? 8.878 5.248 -27.186 1.00 76.31 390 GLY A N 1
ATOM 3138 C CA . GLY A 1 390 ? 8.556 5.201 -28.620 1.00 76.31 390 GLY A CA 1
ATOM 3139 C C . GLY A 1 390 ? 7.094 4.897 -28.969 1.00 76.31 390 GLY A C 1
ATOM 3140 O O . GLY A 1 390 ? 6.620 5.332 -30.010 1.00 76.31 390 GLY A O 1
ATOM 3141 N N . GLN A 1 391 ? 6.354 4.177 -28.115 1.00 82.88 391 GLN A N 1
ATOM 3142 C CA . GLN A 1 391 ? 4.994 3.689 -28.425 1.00 82.88 391 GLN A CA 1
ATOM 3143 C C . GLN A 1 391 ? 3.992 3.907 -27.277 1.00 82.88 391 GLN A C 1
ATOM 3145 O O . GLN A 1 391 ? 3.040 3.142 -27.100 1.00 82.88 391 GLN A O 1
ATOM 3150 N N . VAL A 1 392 ? 4.185 4.972 -26.487 1.00 90.31 392 VAL A N 1
ATOM 3151 C CA . VAL A 1 392 ? 3.415 5.214 -25.253 1.00 90.31 392 VAL A CA 1
ATOM 3152 C C . VAL A 1 392 ? 1.905 5.211 -25.496 1.00 90.31 392 VAL A C 1
ATOM 3154 O O . VAL A 1 392 ? 1.181 4.507 -24.796 1.00 90.31 392 VAL A O 1
ATOM 3157 N N . ALA A 1 393 ? 1.420 5.940 -26.505 1.00 88.62 393 ALA A N 1
ATOM 3158 C CA . ALA A 1 393 ? -0.013 6.039 -26.788 1.00 88.62 393 ALA A CA 1
ATOM 3159 C C . ALA A 1 393 ? -0.632 4.679 -27.163 1.00 88.62 393 ALA A C 1
ATOM 3161 O O . ALA A 1 393 ? -1.690 4.310 -26.647 1.00 88.62 393 ALA A O 1
ATOM 3162 N N . THR A 1 394 ? 0.054 3.909 -28.014 1.00 90.56 394 THR A N 1
ATOM 3163 C CA . THR A 1 394 ? -0.397 2.595 -28.493 1.00 90.56 394 THR A CA 1
ATOM 3164 C C . THR A 1 394 ? -0.531 1.595 -27.349 1.00 90.56 394 THR A C 1
ATOM 3166 O O . THR A 1 394 ? -1.591 0.991 -27.181 1.00 90.56 394 THR A O 1
ATOM 3169 N N . TYR A 1 395 ? 0.516 1.433 -26.539 1.00 91.19 395 TYR A N 1
ATOM 3170 C CA . TYR A 1 395 ? 0.512 0.479 -25.425 1.00 91.19 395 TYR A CA 1
ATOM 3171 C C . TYR A 1 395 ? -0.418 0.928 -24.292 1.00 91.19 395 TYR A C 1
ATOM 3173 O O . TYR A 1 395 ? -1.195 0.120 -23.792 1.00 91.19 395 TYR A O 1
ATOM 3181 N N . SER A 1 396 ? -0.469 2.226 -23.974 1.00 92.81 396 SER A N 1
ATOM 3182 C CA . SER A 1 396 ? -1.401 2.754 -22.963 1.00 92.81 396 SER A CA 1
ATOM 3183 C C . SER A 1 396 ? -2.865 2.545 -23.350 1.00 92.81 396 SER A C 1
ATOM 3185 O O . SER A 1 396 ? -3.721 2.348 -22.489 1.00 92.81 396 SER A O 1
ATOM 3187 N N . ARG A 1 397 ? -3.190 2.604 -24.648 1.00 95.75 397 ARG A N 1
ATOM 3188 C CA . ARG A 1 397 ? -4.527 2.263 -25.148 1.00 95.75 397 ARG A CA 1
ATOM 3189 C C . ARG A 1 397 ? -4.819 0.771 -24.960 1.00 95.75 397 ARG A C 1
ATOM 3191 O O . ARG A 1 397 ? -5.852 0.445 -24.386 1.00 95.75 397 ARG A O 1
ATOM 3198 N N . LYS A 1 398 ? -3.904 -0.115 -25.371 1.00 95.31 398 LYS A N 1
ATOM 3199 C CA . LYS A 1 398 ? -4.065 -1.571 -25.203 1.00 95.31 398 LYS A CA 1
ATOM 3200 C C . LYS A 1 398 ? -4.239 -1.974 -23.733 1.00 95.31 398 LYS A C 1
ATOM 3202 O O . LYS A 1 398 ? -5.105 -2.787 -23.430 1.00 95.31 398 LYS A O 1
ATOM 3207 N N . LEU A 1 399 ? -3.464 -1.376 -22.823 1.00 97.38 399 LEU A N 1
ATOM 3208 C CA . LEU A 1 399 ? -3.577 -1.623 -21.381 1.00 97.38 399 LEU A CA 1
ATOM 3209 C C . LEU A 1 399 ? -4.951 -1.207 -20.842 1.00 97.38 399 LEU A C 1
ATOM 3211 O O . LEU A 1 399 ? -5.585 -1.983 -20.134 1.00 97.38 399 LEU A O 1
ATOM 3215 N N . ARG A 1 400 ? -5.452 -0.025 -21.233 1.00 97.81 400 ARG A N 1
ATOM 3216 C CA . ARG A 1 400 ? -6.804 0.435 -20.867 1.00 97.81 400 ARG A CA 1
ATOM 3217 C C . ARG A 1 400 ? -7.896 -0.508 -21.357 1.00 97.81 400 ARG A C 1
ATOM 3219 O O . ARG A 1 400 ? -8.807 -0.817 -20.596 1.00 97.81 400 ARG A O 1
ATOM 3226 N N . GLU A 1 401 ? -7.806 -0.947 -22.610 1.00 97.12 401 GLU A N 1
ATOM 3227 C CA . GLU A 1 401 ? -8.770 -1.873 -23.216 1.00 97.12 401 GLU A CA 1
ATOM 3228 C C . GLU A 1 401 ? -8.774 -3.229 -22.496 1.00 97.12 401 GLU A C 1
ATOM 3230 O O . GLU A 1 401 ? -9.838 -3.730 -22.135 1.00 97.12 401 GLU A O 1
ATOM 3235 N N . ALA A 1 402 ? -7.593 -3.796 -22.229 1.00 97.38 402 ALA A N 1
ATOM 3236 C CA . ALA A 1 402 ? -7.461 -5.060 -21.512 1.00 97.38 402 ALA A CA 1
ATOM 3237 C C . ALA A 1 402 ? -7.965 -4.959 -20.063 1.00 97.38 402 ALA A C 1
ATOM 3239 O O . ALA A 1 402 ? -8.731 -5.813 -19.624 1.00 97.38 402 ALA A O 1
ATOM 3240 N N . TYR A 1 403 ? -7.612 -3.889 -19.347 1.00 97.38 403 TYR A N 1
ATOM 3241 C CA . TYR A 1 403 ? -8.106 -3.622 -17.996 1.00 97.38 403 TYR A CA 1
ATOM 3242 C C . TYR A 1 403 ? -9.640 -3.528 -17.962 1.00 97.38 403 TYR A C 1
ATOM 3244 O O . TYR A 1 403 ? -10.296 -4.225 -17.184 1.00 97.38 403 TYR A O 1
ATOM 3252 N N . ALA A 1 404 ? -10.230 -2.719 -18.850 1.00 96.25 404 ALA A N 1
ATOM 3253 C CA . ALA A 1 404 ? -11.677 -2.523 -18.913 1.00 96.25 404 ALA A CA 1
ATOM 3254 C C . ALA A 1 404 ? -12.440 -3.822 -19.223 1.00 96.25 404 ALA A C 1
ATOM 3256 O O . ALA A 1 404 ? -13.547 -4.007 -18.727 1.00 96.25 404 ALA A O 1
ATOM 3257 N N . ALA A 1 405 ? -11.850 -4.739 -19.998 1.00 95.81 405 ALA A N 1
ATOM 3258 C CA . ALA A 1 405 ? -12.486 -6.002 -20.370 1.00 95.81 405 ALA A CA 1
ATOM 3259 C C . ALA A 1 405 ? -12.744 -6.949 -19.183 1.00 95.81 405 ALA A C 1
ATOM 3261 O O . ALA A 1 405 ? -13.627 -7.810 -19.274 1.00 95.81 405 ALA A O 1
ATOM 3262 N N . VAL A 1 406 ? -11.982 -6.817 -18.091 1.00 93.75 406 VAL A N 1
ATOM 3263 C CA . VAL A 1 406 ? -12.073 -7.722 -16.937 1.00 93.75 406 VAL A CA 1
ATOM 3264 C C . VAL A 1 406 ? -12.331 -7.050 -15.600 1.00 93.75 406 VAL A C 1
ATOM 3266 O O . VAL A 1 406 ? -12.711 -7.771 -14.686 1.00 93.75 406 VAL A O 1
ATOM 3269 N N . ARG A 1 407 ? -12.204 -5.724 -15.454 1.00 93.50 407 ARG A N 1
ATOM 3270 C CA . ARG A 1 407 ? -12.373 -5.077 -14.135 1.00 93.50 407 ARG A CA 1
ATOM 3271 C C . ARG A 1 407 ? -13.696 -5.440 -13.445 1.00 93.50 407 ARG A C 1
ATOM 3273 O O . ARG A 1 407 ? -13.706 -5.677 -12.247 1.00 93.50 407 ARG A O 1
ATOM 3280 N N . ASP A 1 408 ? -14.787 -5.560 -14.205 1.00 89.00 408 ASP A N 1
ATOM 3281 C CA . ASP A 1 408 ? -16.121 -5.819 -13.648 1.00 89.00 408 ASP A CA 1
ATOM 3282 C C . ASP A 1 408 ? -16.261 -7.262 -13.113 1.00 89.00 408 ASP A C 1
ATOM 3284 O O . ASP A 1 408 ? -17.179 -7.551 -12.352 1.00 89.00 408 ASP A O 1
ATOM 3288 N N . LEU A 1 409 ? -15.345 -8.171 -13.484 1.00 85.56 409 LEU A N 1
ATOM 3289 C CA . LEU A 1 409 ? -15.252 -9.524 -12.914 1.00 85.56 409 LEU A CA 1
ATOM 3290 C C . LEU A 1 409 ? -14.544 -9.546 -11.555 1.00 85.56 409 LEU A C 1
ATOM 3292 O O . LEU A 1 409 ? -14.632 -10.534 -10.831 1.00 85.56 409 LEU A O 1
ATOM 3296 N N . PHE A 1 410 ? -13.829 -8.474 -11.225 1.00 83.06 410 PHE A N 1
ATOM 3297 C CA . PHE A 1 410 ? -13.052 -8.336 -10.001 1.00 83.06 410 PHE A CA 1
ATOM 3298 C C . PHE A 1 410 ? -13.521 -7.082 -9.258 1.00 83.06 410 PHE A C 1
ATOM 3300 O O . PHE A 1 410 ? -12.744 -6.135 -9.115 1.00 83.06 410 PHE A O 1
ATOM 3307 N N . PRO A 1 411 ? -14.803 -7.028 -8.839 1.00 55.72 411 PRO A N 1
ATOM 3308 C CA . PRO A 1 411 ? -15.363 -5.834 -8.233 1.00 55.72 411 PRO A CA 1
ATOM 3309 C C . PRO A 1 411 ? -14.531 -5.425 -7.022 1.00 55.72 411 PRO A C 1
ATOM 3311 O O . PRO A 1 411 ? -14.289 -6.211 -6.103 1.00 55.72 411 PRO A O 1
ATOM 3314 N N . THR A 1 412 ? -14.114 -4.164 -7.017 1.00 48.84 412 THR A N 1
ATOM 3315 C CA . THR A 1 412 ? -13.507 -3.513 -5.862 1.00 48.84 412 THR A CA 1
ATOM 3316 C C . THR A 1 412 ? -14.587 -3.363 -4.794 1.00 48.84 412 THR A C 1
ATOM 3318 O O . THR A 1 412 ? -15.302 -2.369 -4.769 1.00 48.84 412 THR A O 1
ATOM 3321 N N . GLY A 1 413 ? -14.780 -4.400 -3.976 1.00 41.41 413 GLY A N 1
ATOM 3322 C CA . GLY A 1 413 ? -15.666 -4.391 -2.812 1.00 41.41 413 GLY A CA 1
ATOM 3323 C C . GLY A 1 413 ? -17.101 -3.913 -3.084 1.00 41.41 413 GLY A C 1
ATOM 3324 O O . GLY A 1 413 ? -17.468 -2.792 -2.742 1.00 41.41 413 GLY A O 1
ATOM 3325 N N . SER A 1 414 ? -17.959 -4.787 -3.610 1.00 26.83 414 SER A N 1
ATOM 3326 C CA . SER A 1 414 ? -19.402 -4.681 -3.366 1.00 26.83 414 SER A CA 1
ATOM 3327 C C . SER A 1 414 ? -20.052 -6.052 -3.360 1.00 26.83 414 SER A C 1
ATOM 3329 O O . SER A 1 414 ? -19.918 -6.833 -4.299 1.00 26.83 414 SER A O 1
ATOM 3331 N N . SER A 1 415 ? -20.755 -6.325 -2.263 1.00 30.48 415 SER A N 1
ATOM 3332 C CA . SER A 1 415 ? -21.601 -7.491 -2.079 1.00 30.48 415 SER A CA 1
ATOM 3333 C C . SER A 1 415 ? -22.660 -7.572 -3.174 1.00 30.48 415 SER A C 1
ATOM 3335 O O . SER A 1 415 ? -23.434 -6.634 -3.362 1.00 30.48 415 SER A O 1
ATOM 3337 N N . THR A 1 416 ? -22.800 -8.742 -3.778 1.00 25.42 416 THR A N 1
ATOM 3338 C CA . THR A 1 416 ? -24.125 -9.261 -4.109 1.00 25.42 416 THR A CA 1
ATOM 3339 C C . THR A 1 416 ? -24.227 -10.649 -3.500 1.00 25.42 416 THR A C 1
ATOM 3341 O O . THR A 1 416 ? -23.793 -11.646 -4.063 1.00 25.42 416 THR A O 1
ATOM 3344 N N . ALA A 1 417 ? -24.796 -10.695 -2.296 1.00 32.09 417 ALA A N 1
ATOM 3345 C CA . ALA A 1 417 ? -25.545 -11.864 -1.881 1.00 32.09 417 ALA A CA 1
ATOM 3346 C C . ALA A 1 417 ? -26.749 -11.951 -2.829 1.00 32.09 417 ALA A C 1
ATOM 3348 O O . ALA A 1 417 ? -27.712 -11.200 -2.683 1.00 32.09 417 ALA A O 1
ATOM 3349 N N . GLN A 1 418 ? -26.658 -12.804 -3.846 1.00 25.47 418 GLN A N 1
ATOM 3350 C CA . GLN A 1 418 ? -27.837 -13.297 -4.540 1.00 25.47 418 GLN A CA 1
ATOM 3351 C C . GLN A 1 418 ? -28.150 -14.690 -4.008 1.00 25.47 418 GLN A C 1
ATOM 3353 O O . GLN A 1 418 ? -27.355 -15.622 -4.096 1.00 25.47 418 GLN A O 1
ATOM 3358 N N . SER A 1 419 ? -29.326 -14.753 -3.396 1.00 28.19 419 SER A N 1
ATOM 3359 C CA . SER A 1 419 ? -30.095 -15.926 -3.019 1.00 28.19 419 SER A CA 1
ATOM 3360 C C . SER A 1 419 ? -30.028 -17.028 -4.075 1.00 28.19 419 SER A C 1
ATOM 3362 O O . SER A 1 419 ? -30.506 -16.839 -5.194 1.00 28.19 419 SER A O 1
ATOM 3364 N N . VAL A 1 420 ? -29.509 -18.194 -3.692 1.00 26.95 420 VAL A N 1
ATOM 3365 C CA . VAL A 1 420 ? -29.787 -19.442 -4.403 1.00 26.95 420 VAL A CA 1
ATOM 3366 C C . VAL A 1 420 ? -30.908 -20.137 -3.646 1.00 26.95 420 VAL A C 1
ATOM 3368 O O . VAL A 1 420 ? -30.733 -20.589 -2.515 1.00 26.95 420 VAL A O 1
ATOM 3371 N N . GLU A 1 421 ? -32.082 -20.149 -4.268 1.00 25.58 421 GLU A N 1
ATOM 3372 C CA . GLU A 1 421 ? -33.224 -20.950 -3.851 1.00 25.58 421 GLU A CA 1
ATOM 3373 C C . GLU A 1 421 ? -32.850 -22.434 -3.815 1.00 25.58 421 GLU A C 1
ATOM 3375 O O . GLU A 1 421 ? -32.261 -22.991 -4.743 1.00 25.58 421 GLU A O 1
ATOM 3380 N N . SER A 1 422 ? -33.235 -23.084 -2.724 1.00 27.28 422 SER A N 1
ATOM 3381 C CA . SER A 1 422 ? -33.165 -24.524 -2.536 1.00 27.28 422 SER A CA 1
ATOM 3382 C C . SER A 1 422 ? -34.132 -25.248 -3.478 1.00 27.28 422 SER A C 1
ATOM 3384 O O . SER A 1 422 ? -35.344 -25.083 -3.353 1.00 27.28 422 SER A O 1
ATOM 3386 N N . HIS A 1 423 ? -33.612 -26.121 -4.341 1.00 25.11 423 HIS A N 1
ATOM 3387 C CA . HIS A 1 423 ? -34.362 -27.255 -4.885 1.00 25.11 423 HIS A CA 1
ATOM 3388 C C . HIS A 1 423 ? -33.582 -28.552 -4.623 1.00 25.11 423 HIS A C 1
ATOM 3390 O O . HIS A 1 423 ? -32.369 -28.584 -4.841 1.00 25.11 423 HIS A O 1
ATOM 3396 N N . PRO A 1 424 ? -34.240 -29.619 -4.134 1.00 29.39 424 PRO A N 1
ATOM 3397 C CA . PRO A 1 424 ? -33.563 -30.844 -3.747 1.00 29.39 424 PRO A CA 1
ATOM 3398 C C . PRO A 1 424 ? -33.346 -31.725 -4.980 1.00 29.39 424 PRO A C 1
ATOM 3400 O O . PRO A 1 424 ? -34.295 -32.045 -5.694 1.00 29.39 424 PRO A O 1
ATOM 3403 N N . MET A 1 425 ? -32.115 -32.186 -5.201 1.00 26.09 425 MET A N 1
ATOM 3404 C CA . MET A 1 425 ? -31.881 -33.369 -6.027 1.00 26.09 425 MET A CA 1
ATOM 3405 C C . MET A 1 425 ? -31.120 -34.427 -5.245 1.00 26.09 425 MET A C 1
ATOM 3407 O O . MET A 1 425 ? -29.949 -34.309 -4.903 1.00 26.09 425 MET A O 1
ATOM 3411 N N . ASN A 1 426 ? -31.880 -35.479 -4.987 1.00 27.62 426 ASN A N 1
ATOM 3412 C CA . ASN A 1 426 ? -31.471 -36.797 -4.577 1.00 27.62 426 ASN A CA 1
ATOM 3413 C C . ASN A 1 426 ? -30.780 -37.474 -5.776 1.00 27.62 426 ASN A C 1
ATOM 3415 O O . ASN A 1 426 ? -31.403 -37.612 -6.825 1.00 27.62 426 ASN A O 1
ATOM 3419 N N . SER A 1 427 ? -29.526 -37.907 -5.655 1.00 26.42 427 SER A N 1
ATOM 3420 C CA . SER A 1 427 ? -29.072 -39.160 -6.279 1.00 26.42 427 SER A CA 1
ATOM 3421 C C . SER A 1 427 ? -27.681 -39.568 -5.794 1.00 26.42 427 SER A C 1
ATOM 3423 O O . SER A 1 427 ? -26.717 -38.810 -5.788 1.00 26.42 427 SER A O 1
ATOM 3425 N N . SER A 1 428 ? -27.653 -40.819 -5.356 1.00 28.61 428 SER A N 1
ATOM 3426 C CA . SER A 1 428 ? -26.523 -41.623 -4.919 1.00 28.61 428 SER A CA 1
ATOM 3427 C C . SER A 1 428 ? -25.463 -41.794 -6.012 1.00 28.61 428 SER A C 1
ATOM 3429 O O . SER A 1 428 ? -25.772 -42.260 -7.107 1.00 28.61 428 SER A O 1
ATOM 3431 N N . ALA A 1 429 ? -24.202 -41.519 -5.671 1.00 25.19 429 ALA A N 1
ATOM 3432 C CA . ALA A 1 429 ? -23.045 -42.165 -6.280 1.00 25.19 429 ALA A CA 1
ATOM 3433 C C . ALA A 1 429 ? -21.924 -42.279 -5.233 1.00 25.19 429 ALA A C 1
ATOM 3435 O O . ALA A 1 429 ? -21.497 -41.294 -4.633 1.00 25.19 429 ALA A O 1
ATOM 3436 N N . ALA A 1 430 ? -21.501 -43.516 -4.978 1.00 29.86 430 ALA A N 1
ATOM 3437 C CA . ALA A 1 430 ? -20.577 -43.908 -3.924 1.00 29.86 430 ALA A CA 1
ATOM 3438 C C . ALA A 1 430 ? -19.195 -43.243 -4.061 1.00 29.86 430 ALA A C 1
ATOM 3440 O O . ALA A 1 430 ? -18.444 -43.525 -4.997 1.00 29.86 430 ALA A O 1
ATOM 3441 N N . PHE A 1 431 ? -18.834 -42.416 -3.077 1.00 24.58 431 PHE A N 1
ATOM 3442 C CA . PHE A 1 431 ? -17.466 -41.948 -2.881 1.00 24.58 431 PHE A CA 1
ATOM 3443 C C . PHE A 1 431 ? -16.667 -42.986 -2.093 1.00 24.58 431 PHE A C 1
ATOM 3445 O O . PHE A 1 431 ? -17.053 -43.416 -1.006 1.00 24.58 431 PHE A O 1
ATOM 3452 N N . ARG A 1 432 ? -15.526 -43.375 -2.664 1.00 27.14 432 ARG A N 1
ATOM 3453 C CA . ARG A 1 432 ? -14.466 -44.107 -1.972 1.00 27.14 432 ARG A CA 1
ATOM 3454 C C . ARG A 1 432 ? -14.044 -43.313 -0.734 1.00 27.14 432 ARG A C 1
ATOM 3456 O O . ARG A 1 432 ? -13.828 -42.107 -0.823 1.00 27.14 432 ARG A O 1
ATOM 3463 N N . SER A 1 433 ? -13.932 -43.999 0.400 1.00 22.44 433 SER A N 1
ATOM 3464 C CA . SER A 1 433 ? -13.476 -43.431 1.666 1.00 22.44 433 SER A CA 1
ATOM 3465 C C . SER A 1 433 ? -12.054 -42.884 1.523 1.00 22.44 433 SER A C 1
ATOM 3467 O O . SER A 1 433 ? -11.093 -43.650 1.427 1.00 22.44 433 SER A O 1
ATOM 3469 N N . PHE A 1 434 ? -11.926 -41.562 1.520 1.00 26.94 434 PHE A N 1
ATOM 3470 C CA . PHE A 1 434 ? -10.671 -40.898 1.844 1.00 26.94 434 PHE A CA 1
ATOM 3471 C C . PHE A 1 434 ? -10.497 -40.901 3.370 1.00 26.94 434 PHE A C 1
ATOM 3473 O O . PHE A 1 434 ? -11.501 -40.840 4.088 1.00 26.94 434 PHE A O 1
ATOM 3480 N N . PRO A 1 435 ? -9.260 -41.012 3.884 1.00 25.36 435 PRO A N 1
ATOM 3481 C CA . PRO A 1 435 ? -9.005 -40.907 5.315 1.00 25.36 435 PRO A CA 1
ATOM 3482 C C . PRO A 1 435 ? -9.546 -39.571 5.836 1.00 25.36 435 PRO A C 1
ATOM 3484 O O . PRO A 1 435 ? -9.499 -38.560 5.134 1.00 25.36 435 PRO A O 1
ATOM 3487 N N . ALA A 1 436 ? -10.105 -39.599 7.047 1.00 25.89 436 ALA A N 1
ATOM 3488 C CA . ALA A 1 436 ? -10.695 -38.436 7.698 1.00 25.89 436 ALA A CA 1
ATOM 3489 C C . ALA A 1 436 ? -9.741 -37.224 7.646 1.00 25.89 436 ALA A C 1
ATOM 3491 O O . ALA A 1 436 ? -8.530 -37.412 7.805 1.00 25.89 436 ALA A O 1
ATOM 3492 N N . PRO A 1 437 ? -10.256 -35.995 7.444 1.00 29.11 437 PRO A N 1
ATOM 3493 C CA . PRO A 1 437 ? -9.440 -34.797 7.541 1.00 29.11 437 PRO A CA 1
ATOM 3494 C C . PRO A 1 437 ? -8.770 -34.776 8.911 1.00 29.11 437 PRO A C 1
ATOM 3496 O O . PRO A 1 437 ? -9.446 -34.850 9.939 1.00 29.11 437 PRO A O 1
ATOM 3499 N N . ILE A 1 438 ? -7.444 -34.676 8.920 1.00 29.34 438 ILE A N 1
ATOM 3500 C CA . ILE A 1 438 ? -6.715 -34.227 10.099 1.00 29.34 438 ILE A CA 1
ATOM 3501 C C . ILE A 1 438 ? -7.293 -32.845 10.413 1.00 29.34 438 ILE A C 1
ATOM 3503 O O . ILE A 1 438 ? -7.184 -31.925 9.601 1.00 29.34 438 ILE A O 1
ATOM 3507 N N . VAL A 1 439 ? -8.002 -32.736 11.536 1.00 27.52 439 VAL A N 1
ATOM 3508 C CA . VAL A 1 439 ? -8.485 -31.457 12.063 1.00 27.52 439 VAL A CA 1
ATOM 3509 C C . VAL A 1 439 ? -7.251 -30.563 12.213 1.00 27.52 439 VAL A C 1
ATOM 3511 O O . VAL A 1 439 ? -6.307 -31.004 12.871 1.00 27.52 439 VAL A O 1
ATOM 3514 N N . PRO A 1 440 ? -7.195 -29.365 11.5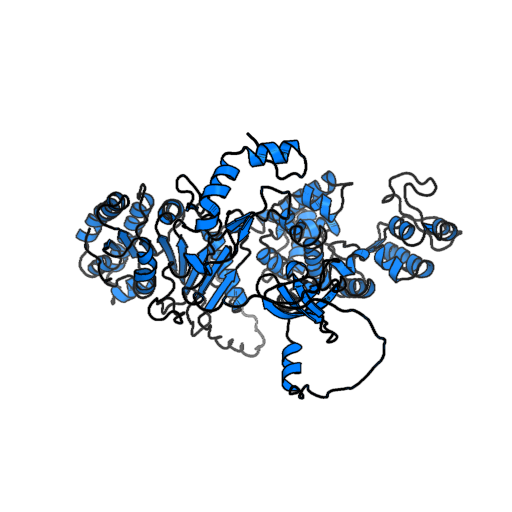95 1.00 38.97 440 PRO A N 1
ATOM 3515 C CA . PRO A 1 440 ? -6.084 -28.454 11.815 1.00 38.97 440 PRO A CA 1
ATOM 3516 C C . PRO A 1 440 ? -6.005 -28.171 13.309 1.00 38.97 440 PRO A C 1
ATOM 3518 O O . PRO A 1 440 ? -6.984 -27.737 13.918 1.00 38.97 440 PRO A O 1
ATOM 3521 N N . GLU A 1 441 ? -4.858 -28.480 13.897 1.00 41.38 441 GLU A N 1
ATOM 3522 C CA . GLU A 1 441 ? -4.549 -28.149 15.277 1.00 41.38 441 GLU A CA 1
ATOM 3523 C C . GLU A 1 441 ? -4.778 -26.642 15.464 1.00 41.38 441 GLU A C 1
ATOM 3525 O O . GLU A 1 441 ? -4.303 -25.823 14.674 1.00 41.38 441 GLU A O 1
ATOM 3530 N N . THR A 1 442 ? -5.611 -26.273 16.438 1.00 51.88 442 THR A N 1
ATOM 3531 C CA . THR A 1 442 ? -5.992 -24.883 16.699 1.00 51.88 442 THR A CA 1
ATOM 3532 C C . THR A 1 442 ? -4.746 -24.072 17.030 1.00 51.88 442 THR A C 1
ATOM 3534 O O . THR A 1 442 ? -4.191 -24.216 18.118 1.00 51.88 442 THR A O 1
ATOM 3537 N N . ALA A 1 443 ? -4.313 -23.209 16.111 1.00 61.81 443 ALA A N 1
ATOM 3538 C CA . ALA A 1 443 ? -3.206 -22.305 16.372 1.00 61.81 443 ALA A CA 1
ATOM 3539 C C . ALA A 1 443 ? -3.656 -21.257 17.399 1.00 61.81 443 ALA A C 1
ATOM 3541 O O . ALA A 1 443 ? -4.564 -20.462 17.135 1.00 61.81 443 ALA A O 1
ATOM 3542 N N . VAL A 1 444 ? -3.029 -21.281 18.577 1.00 81.81 444 VAL A N 1
ATOM 3543 C CA . VAL A 1 444 ? -3.141 -20.214 19.575 1.00 81.81 444 VAL A CA 1
ATOM 3544 C C . VAL A 1 444 ? -2.491 -18.962 18.991 1.00 81.81 444 VAL A C 1
ATOM 3546 O O . VAL A 1 444 ? -1.327 -18.992 18.593 1.00 81.81 444 VAL A O 1
ATOM 3549 N N . ILE A 1 445 ? -3.230 -17.855 18.942 1.00 88.06 445 ILE A N 1
ATOM 3550 C CA . ILE A 1 445 ? -2.699 -16.551 18.538 1.00 88.06 445 ILE A CA 1
ATOM 3551 C C . ILE A 1 445 ? -2.328 -15.793 19.804 1.00 88.06 445 ILE A C 1
ATOM 3553 O O . ILE A 1 445 ? -3.197 -15.389 20.574 1.00 88.06 445 ILE A O 1
ATOM 3557 N N . THR A 1 446 ? -1.037 -15.573 20.020 1.00 89.50 446 THR A N 1
ATOM 3558 C CA . THR A 1 446 ? -0.559 -14.724 21.115 1.00 89.50 446 THR A CA 1
ATOM 3559 C C . THR A 1 446 ? -0.923 -13.266 20.860 1.00 89.50 446 THR A C 1
ATOM 3561 O O . THR A 1 446 ? -0.861 -12.799 19.717 1.00 89.50 446 THR A O 1
ATOM 3564 N N . ALA A 1 447 ? -1.243 -12.529 21.925 1.00 89.94 447 ALA A N 1
ATOM 3565 C CA . ALA A 1 447 ? -1.461 -11.089 21.838 1.00 89.94 447 ALA A CA 1
ATOM 3566 C C . ALA A 1 447 ? -0.249 -10.388 21.203 1.00 89.94 447 ALA A C 1
ATOM 3568 O O . ALA A 1 447 ? 0.899 -10.767 21.445 1.00 89.94 447 ALA A O 1
ATOM 3569 N N . GLY A 1 448 ? -0.488 -9.363 20.390 1.00 90.75 448 GLY A N 1
ATOM 3570 C CA . GLY A 1 448 ? 0.574 -8.787 19.577 1.00 90.75 448 GLY A CA 1
ATOM 3571 C C . GLY A 1 448 ? 0.258 -7.425 18.986 1.00 90.75 448 GLY A C 1
ATOM 3572 O O . GLY A 1 448 ? -0.778 -6.807 19.247 1.00 90.75 448 GLY A O 1
ATOM 3573 N N . ARG A 1 449 ? 1.230 -6.928 18.224 1.00 92.12 449 ARG A N 1
ATOM 3574 C CA . ARG A 1 449 ? 1.236 -5.599 17.621 1.00 92.12 449 ARG A CA 1
ATOM 3575 C C . ARG A 1 449 ? 2.012 -5.633 16.315 1.00 92.12 449 ARG A C 1
ATOM 3577 O O . ARG A 1 449 ? 3.051 -6.281 16.247 1.00 92.12 449 ARG A O 1
ATOM 3584 N N . ASP A 1 450 ? 1.571 -4.842 15.345 1.00 91.19 450 ASP A N 1
ATOM 3585 C CA . ASP A 1 450 ? 2.327 -4.576 14.125 1.00 91.19 450 ASP A CA 1
ATOM 3586 C C . ASP A 1 450 ? 2.309 -3.087 13.740 1.00 91.19 450 ASP A C 1
ATOM 3588 O O . ASP A 1 450 ? 1.389 -2.342 14.090 1.00 91.19 450 ASP A O 1
ATOM 3592 N N . GLU A 1 451 ? 3.346 -2.646 13.030 1.00 94.31 451 GLU A N 1
ATOM 3593 C CA . GLU A 1 451 ? 3.546 -1.272 12.577 1.00 94.31 451 GLU A CA 1
ATOM 3594 C C . GLU A 1 451 ? 3.812 -1.222 11.073 1.00 94.31 451 GLU A C 1
ATOM 3596 O O . GLU A 1 451 ? 4.858 -1.626 10.568 1.00 94.31 451 GLU A O 1
ATOM 3601 N N . LEU A 1 452 ? 2.853 -0.658 10.346 1.00 87.06 452 LEU A N 1
ATOM 3602 C CA . LEU A 1 452 ? 2.791 -0.727 8.896 1.00 87.06 452 LEU A CA 1
ATOM 3603 C C . LEU A 1 452 ? 3.146 0.629 8.305 1.00 87.06 452 LEU A C 1
ATOM 3605 O O . LEU A 1 452 ? 2.400 1.603 8.413 1.00 87.06 452 LEU A O 1
ATOM 3609 N N . ALA A 1 453 ? 4.303 0.685 7.651 1.00 80.88 453 ALA A N 1
ATOM 3610 C CA . ALA A 1 453 ? 4.824 1.901 7.032 1.00 80.88 453 ALA A CA 1
ATOM 3611 C C . ALA A 1 453 ? 4.221 2.208 5.650 1.00 80.88 453 ALA A C 1
ATOM 3613 O O . ALA A 1 453 ? 4.560 3.223 5.052 1.00 80.88 453 ALA A O 1
ATOM 3614 N N . ASN A 1 454 ? 3.404 1.317 5.084 1.00 79.62 454 ASN A N 1
ATOM 3615 C CA . ASN A 1 454 ? 2.809 1.527 3.768 1.00 79.62 454 ASN A CA 1
ATOM 3616 C C . ASN A 1 454 ? 1.388 0.968 3.748 1.00 79.62 454 ASN A C 1
ATOM 3618 O O . ASN A 1 454 ? 1.197 -0.227 3.551 1.00 79.62 454 ASN A O 1
ATOM 3622 N N . VAL A 1 455 ? 0.394 1.841 3.901 1.00 84.50 455 VAL A N 1
ATOM 3623 C CA . VAL A 1 455 ? -1.017 1.474 3.716 1.00 84.50 455 VAL A CA 1
ATOM 3624 C C . VAL A 1 455 ? -1.559 2.207 2.492 1.00 84.50 455 VAL A C 1
ATOM 3626 O O . VAL A 1 455 ? -1.632 3.439 2.520 1.00 84.50 455 VAL A O 1
ATOM 3629 N N . PRO A 1 456 ? -1.945 1.502 1.407 1.00 80.06 456 PRO A N 1
ATOM 3630 C CA . PRO A 1 456 ? -2.346 2.130 0.146 1.00 80.06 456 PRO A CA 1
ATOM 3631 C C . PRO A 1 456 ? -3.394 3.235 0.314 1.00 80.06 456 PRO A C 1
ATOM 3633 O O . PRO A 1 456 ? -3.209 4.339 -0.200 1.00 80.06 456 PRO A O 1
ATOM 3636 N N . LEU A 1 457 ? -4.424 2.971 1.122 1.00 84.44 457 LEU A N 1
ATOM 3637 C CA . LEU A 1 457 ? -5.508 3.907 1.421 1.00 84.44 457 LEU A CA 1
ATOM 3638 C C . LEU A 1 457 ? -5.027 5.197 2.111 1.00 84.44 457 LEU A C 1
ATOM 3640 O O . LEU A 1 457 ? -5.585 6.270 1.892 1.00 84.44 457 LEU A O 1
ATOM 3644 N N . LEU A 1 458 ? -3.976 5.119 2.932 1.00 89.00 458 LEU A N 1
ATOM 3645 C CA . LEU A 1 458 ? -3.457 6.250 3.711 1.00 89.00 458 LEU A CA 1
ATOM 3646 C C . LEU A 1 458 ? -2.275 6.944 3.024 1.00 89.00 458 LEU A C 1
ATOM 3648 O O . LEU A 1 458 ? -1.818 7.985 3.492 1.00 89.00 458 LEU A O 1
ATOM 3652 N N . ARG A 1 459 ? -1.815 6.447 1.870 1.00 83.50 459 ARG A N 1
ATOM 3653 C CA . ARG A 1 459 ? -0.679 7.011 1.119 1.00 83.50 459 ARG A CA 1
ATOM 3654 C C . ARG A 1 459 ? -0.869 8.491 0.769 1.00 83.50 459 ARG A C 1
ATOM 3656 O O . ARG A 1 459 ? 0.100 9.245 0.737 1.00 83.50 459 ARG A O 1
ATOM 3663 N N . GLY A 1 460 ? -2.110 8.910 0.511 1.00 80.12 460 GLY A N 1
ATOM 3664 C CA . GLY A 1 460 ? -2.459 10.306 0.226 1.00 80.12 460 GLY A CA 1
ATOM 3665 C C . GLY A 1 460 ? -2.455 11.221 1.455 1.00 80.12 460 GLY A C 1
ATOM 3666 O O . GLY A 1 460 ? -2.498 12.441 1.311 1.00 80.12 460 GLY A O 1
ATOM 3667 N N . HIS A 1 461 ? -2.398 10.666 2.668 1.00 94.94 461 HIS A N 1
ATOM 3668 C CA . HIS A 1 461 ? -2.318 11.455 3.887 1.00 94.94 461 HIS A CA 1
ATOM 3669 C C . HIS A 1 461 ? -0.915 12.055 4.034 1.00 94.94 461 HIS A C 1
ATOM 3671 O O . HIS A 1 461 ? 0.084 11.338 4.022 1.00 94.94 461 HIS A O 1
ATOM 3677 N N . ARG A 1 462 ? -0.817 13.358 4.293 1.00 95.81 462 ARG A N 1
ATOM 3678 C CA . ARG A 1 462 ? 0.426 14.026 4.702 1.00 95.81 462 ARG A CA 1
ATOM 3679 C C . ARG A 1 462 ? 0.755 13.708 6.168 1.00 95.81 462 ARG A C 1
ATOM 3681 O O . ARG A 1 462 ? -0.145 13.692 7.001 1.00 95.81 462 ARG A O 1
ATOM 3688 N N . GLY A 1 463 ? 2.024 13.478 6.500 1.00 91.62 463 GLY A N 1
ATOM 3689 C CA . GLY A 1 463 ? 2.497 13.221 7.870 1.00 91.62 463 GLY A CA 1
ATOM 3690 C C . GLY A 1 463 ? 3.727 12.311 7.897 1.00 91.62 463 GLY A C 1
ATOM 3691 O O . GLY A 1 463 ? 4.235 11.940 6.837 1.00 91.62 463 GLY A O 1
ATOM 3692 N N . THR A 1 464 ? 4.196 11.952 9.094 1.00 92.31 464 THR A N 1
ATOM 3693 C CA . THR A 1 464 ? 5.320 11.020 9.285 1.00 92.31 464 THR A CA 1
ATOM 3694 C C . THR A 1 464 ? 4.823 9.586 9.434 1.00 92.31 464 THR A C 1
ATOM 3696 O O . THR A 1 464 ? 3.831 9.349 10.115 1.00 92.31 464 THR A O 1
ATOM 3699 N N . GLN A 1 465 ? 5.539 8.640 8.822 1.00 88.56 465 GLN A N 1
ATOM 3700 C CA . GLN A 1 465 ? 5.334 7.199 9.005 1.00 88.56 465 GLN A CA 1
ATOM 3701 C C . GLN A 1 465 ? 5.460 6.782 10.489 1.00 88.56 465 GLN A C 1
ATOM 3703 O O . GLN A 1 465 ? 6.159 7.465 11.246 1.00 88.56 465 GLN A O 1
ATOM 3708 N N . PRO A 1 466 ? 4.818 5.682 10.924 1.00 94.81 466 PRO A N 1
ATOM 3709 C CA . PRO A 1 466 ? 4.092 4.676 10.132 1.00 94.81 466 PRO A CA 1
ATOM 3710 C C . PRO A 1 466 ? 2.680 5.120 9.716 1.00 94.81 466 PRO A C 1
ATOM 3712 O O . PRO A 1 466 ? 2.125 6.061 10.283 1.00 94.81 466 PRO A O 1
ATOM 3715 N N . ASP A 1 467 ? 2.083 4.424 8.751 1.00 95.31 467 ASP A N 1
ATOM 3716 C CA . ASP A 1 467 ? 0.737 4.686 8.244 1.00 95.31 467 ASP A CA 1
ATOM 3717 C C . ASP A 1 467 ? -0.334 4.066 9.138 1.00 95.31 467 ASP A C 1
ATOM 3719 O O . ASP A 1 467 ? -1.427 4.618 9.255 1.00 95.31 467 ASP A O 1
ATOM 3723 N N . LEU A 1 468 ? -0.047 2.925 9.762 1.00 98.00 468 LEU A N 1
ATOM 3724 C CA . LEU A 1 468 ? -1.027 2.171 10.532 1.00 98.00 468 LEU A CA 1
ATOM 3725 C C . LEU A 1 468 ? -0.344 1.384 11.648 1.00 98.00 468 LEU A C 1
ATOM 3727 O O . LEU A 1 468 ? 0.732 0.828 11.453 1.00 98.00 468 LEU A O 1
ATOM 3731 N N . ILE A 1 469 ? -0.987 1.326 12.810 1.00 97.94 469 ILE A N 1
ATOM 3732 C CA . ILE A 1 469 ? -0.629 0.396 13.882 1.00 97.94 469 ILE A CA 1
ATOM 3733 C C . ILE A 1 469 ? -1.791 -0.564 14.083 1.00 97.94 469 ILE A C 1
ATOM 3735 O O . ILE A 1 469 ? -2.942 -0.131 14.185 1.00 97.94 469 ILE A O 1
ATOM 3739 N N . LEU A 1 470 ? -1.468 -1.851 14.152 1.00 97.69 470 LEU A N 1
ATOM 3740 C CA . LEU A 1 470 ? -2.390 -2.917 14.514 1.00 97.69 470 LEU A CA 1
ATOM 3741 C C . LEU A 1 470 ? -2.022 -3.461 15.890 1.00 97.69 470 LEU A C 1
ATOM 3743 O O . LEU A 1 470 ? -0.842 -3.572 16.217 1.00 97.69 470 LEU A O 1
ATOM 3747 N N . ARG A 1 471 ? -3.023 -3.816 16.691 1.00 94.69 471 ARG A N 1
ATOM 3748 C CA . ARG A 1 471 ? -2.856 -4.578 17.936 1.00 94.69 471 ARG A CA 1
ATOM 3749 C C . ARG A 1 471 ? -3.954 -5.616 18.048 1.00 94.69 471 ARG A C 1
ATOM 3751 O O . ARG A 1 471 ? -5.068 -5.367 17.600 1.00 94.69 471 ARG A O 1
ATOM 3758 N N . TRP A 1 472 ? -3.667 -6.734 18.687 1.00 94.06 472 TRP A N 1
ATOM 3759 C CA . TRP A 1 472 ? -4.649 -7.781 18.934 1.00 94.06 472 TRP A CA 1
ATOM 3760 C C . TRP A 1 472 ? -4.403 -8.439 20.285 1.00 94.06 472 TRP A C 1
ATOM 3762 O O . TRP A 1 472 ? -3.271 -8.482 20.772 1.00 94.06 472 TRP A O 1
ATOM 3772 N N . ASN A 1 473 ? -5.478 -8.929 20.891 1.00 91.88 473 ASN A N 1
ATOM 3773 C CA . ASN A 1 473 ? -5.417 -9.694 22.127 1.00 91.88 473 ASN A CA 1
ATOM 3774 C C . ASN A 1 473 ? -5.096 -11.170 21.855 1.00 91.88 473 ASN A C 1
ATOM 3776 O O . ASN A 1 473 ? -5.045 -11.612 20.708 1.00 91.88 473 ASN A O 1
ATOM 3780 N N . GLU A 1 474 ? -4.859 -11.926 22.923 1.00 89.94 474 GLU A N 1
ATOM 3781 C CA . GLU A 1 474 ? -4.631 -13.366 22.832 1.00 89.94 474 GLU A CA 1
ATOM 3782 C C . GLU A 1 474 ? -5.925 -14.090 22.448 1.00 89.94 474 GLU A C 1
ATOM 3784 O O . GLU A 1 474 ? -7.006 -13.767 22.945 1.00 89.94 474 GLU A O 1
ATOM 3789 N N . MET A 1 475 ? -5.813 -15.076 21.559 1.00 90.38 475 MET A N 1
ATOM 3790 C CA . MET A 1 475 ? -6.929 -15.879 21.075 1.00 90.38 475 MET A CA 1
ATOM 3791 C C . MET A 1 475 ? -6.542 -17.351 21.185 1.00 90.38 475 MET A C 1
ATOM 3793 O O . MET A 1 475 ? -5.683 -17.844 20.456 1.00 90.38 475 MET A O 1
ATOM 3797 N N . ALA A 1 476 ? -7.205 -18.063 22.096 1.00 83.62 476 ALA A N 1
ATOM 3798 C CA . ALA A 1 476 ? -6.933 -19.475 22.368 1.00 83.62 476 ALA A CA 1
ATOM 3799 C C . ALA A 1 476 ? -7.223 -20.399 21.171 1.00 83.62 476 ALA A C 1
ATOM 3801 O O . ALA A 1 476 ? -6.770 -21.538 21.140 1.00 83.62 476 ALA A O 1
ATOM 3802 N N . THR A 1 477 ? -7.996 -19.922 20.193 1.00 83.31 477 THR A N 1
ATOM 3803 C CA . THR A 1 477 ? -8.284 -20.632 18.945 1.00 83.31 477 THR A CA 1
ATOM 3804 C C . THR A 1 477 ? -8.279 -19.650 17.784 1.00 83.31 477 THR A C 1
ATOM 3806 O O . THR 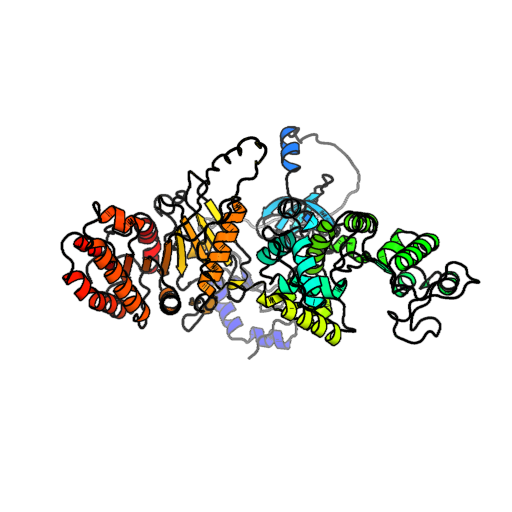A 1 477 ? -8.555 -18.462 17.969 1.00 83.31 477 THR A O 1
ATOM 3809 N N . SER A 1 478 ? -7.987 -20.154 16.587 1.00 83.25 478 SER A N 1
ATOM 3810 C CA . SER A 1 478 ? -8.049 -19.387 15.346 1.00 83.25 478 SER A CA 1
ATOM 3811 C C . SER A 1 478 ? -9.477 -18.862 15.117 1.00 83.25 478 SER A C 1
ATOM 3813 O O . SER A 1 478 ? -10.392 -19.666 14.919 1.00 83.25 478 SER A O 1
ATOM 3815 N N . PRO A 1 479 ? -9.709 -17.537 15.160 1.00 88.44 479 PRO A N 1
ATOM 3816 C CA . PRO A 1 479 ? -11.054 -16.994 15.044 1.00 88.44 479 PRO A CA 1
ATOM 3817 C C . PRO A 1 479 ? -11.559 -17.061 13.600 1.00 88.44 479 PRO A C 1
ATOM 3819 O O . PRO A 1 479 ? -10.809 -16.843 12.651 1.00 88.44 479 PRO A O 1
ATOM 3822 N N . THR A 1 480 ? -12.864 -17.274 13.429 1.00 86.44 480 THR A N 1
ATOM 3823 C CA . THR A 1 480 ? -13.574 -17.009 12.162 1.00 86.44 480 THR A CA 1
ATOM 3824 C C . THR A 1 480 ? -14.249 -15.636 12.158 1.00 86.44 480 THR A C 1
ATOM 3826 O O . THR A 1 480 ? -14.616 -15.122 11.102 1.00 86.44 480 THR A O 1
ATOM 3829 N N . GLN A 1 481 ? -14.386 -15.022 13.335 1.00 91.56 481 GLN A N 1
ATOM 3830 C CA . GLN A 1 481 ? -14.993 -13.716 13.557 1.00 91.56 481 GLN A CA 1
ATOM 3831 C C . GLN A 1 481 ? -14.156 -12.908 14.557 1.00 91.56 481 GLN A C 1
ATOM 3833 O O . GLN A 1 481 ? -13.642 -13.469 15.526 1.00 91.56 481 GLN A O 1
ATOM 3838 N N . ILE A 1 482 ? -14.004 -11.604 14.320 1.00 95.69 482 ILE A N 1
ATOM 3839 C CA . ILE A 1 482 ? -13.172 -10.719 15.145 1.00 95.69 482 ILE A CA 1
ATOM 3840 C C . ILE A 1 482 ? -13.796 -9.332 15.308 1.00 95.69 482 ILE A C 1
ATOM 3842 O O . ILE A 1 482 ? -14.303 -8.740 14.353 1.00 95.69 482 ILE A O 1
ATOM 3846 N N . ASP A 1 483 ? -13.728 -8.780 16.515 1.00 97.31 483 ASP A N 1
ATOM 3847 C CA . ASP A 1 483 ? -14.094 -7.392 16.771 1.00 97.31 483 ASP A CA 1
ATOM 3848 C C . ASP A 1 483 ? -13.027 -6.465 16.166 1.00 97.31 483 ASP A C 1
ATOM 3850 O O . ASP A 1 483 ? -11.837 -6.626 16.415 1.00 97.31 483 ASP A O 1
ATOM 3854 N N . VAL A 1 484 ? -13.429 -5.453 15.403 1.00 98.50 484 VAL A N 1
ATOM 3855 C CA . VAL A 1 484 ? -12.527 -4.444 14.838 1.00 98.50 484 VAL A CA 1
ATOM 3856 C C . VAL A 1 484 ? -12.749 -3.106 15.531 1.00 98.50 484 VAL A C 1
ATOM 3858 O O . VAL A 1 484 ? -13.844 -2.542 15.485 1.00 98.50 484 VAL A O 1
ATOM 3861 N N . VAL A 1 485 ? -11.693 -2.567 16.144 1.00 98.50 485 VAL A N 1
ATOM 3862 C CA . VAL A 1 485 ? -11.714 -1.276 16.846 1.00 98.50 485 VAL A CA 1
ATOM 3863 C C . VAL A 1 485 ? -10.894 -0.259 16.068 1.00 98.50 485 VAL A C 1
ATOM 3865 O O . VAL A 1 485 ? -9.687 -0.417 15.951 1.00 98.50 485 VAL A O 1
ATOM 3868 N N . ILE A 1 486 ? -11.500 0.825 15.583 1.00 98.75 486 ILE A N 1
ATOM 3869 C CA . ILE A 1 486 ? -10.776 1.893 14.873 1.00 98.75 486 ILE A CA 1
ATOM 3870 C C . ILE A 1 486 ? -10.703 3.141 15.749 1.00 98.75 486 ILE A C 1
ATOM 3872 O O . ILE A 1 486 ? -11.734 3.643 16.203 1.00 98.75 486 ILE A O 1
ATOM 3876 N N . HIS A 1 487 ? -9.495 3.672 15.962 1.00 98.69 487 HIS A N 1
ATOM 3877 C CA . HIS A 1 487 ? -9.286 4.911 16.718 1.00 98.69 487 HIS A CA 1
ATOM 3878 C C . HIS A 1 487 ? -8.935 6.105 15.825 1.00 98.69 487 HIS A C 1
ATOM 3880 O O . HIS A 1 487 ? -7.864 6.172 15.221 1.00 98.69 487 HIS A O 1
ATOM 3886 N N . LEU A 1 488 ? -9.822 7.100 15.792 1.00 98.75 488 LEU A N 1
ATOM 3887 C CA . LEU A 1 488 ? -9.628 8.372 15.099 1.00 98.75 488 LEU A CA 1
ATOM 3888 C C . LEU A 1 488 ? -8.971 9.378 16.046 1.00 98.75 488 LEU A C 1
ATOM 3890 O O . LEU A 1 488 ? -9.631 10.025 16.867 1.00 98.75 488 LEU A O 1
ATOM 3894 N N . HIS A 1 489 ? -7.652 9.510 15.926 1.00 98.50 489 HIS A N 1
ATOM 3895 C CA . HIS A 1 489 ? -6.872 10.363 16.812 1.00 98.50 489 HIS A CA 1
ATOM 3896 C C . HIS A 1 489 ? -7.100 11.869 16.577 1.00 98.50 489 HIS A C 1
ATOM 3898 O O . HIS A 1 489 ? -7.410 12.329 15.476 1.00 98.50 489 HIS A O 1
ATOM 3904 N N . GLY A 1 490 ? -6.848 12.664 17.619 1.00 96.56 490 GLY A N 1
ATOM 3905 C CA . GLY A 1 490 ? -6.912 14.124 17.573 1.00 96.56 490 GLY A CA 1
ATOM 3906 C C . GLY A 1 490 ? -5.695 14.817 16.952 1.00 96.56 490 GLY A C 1
ATOM 3907 O O . GLY A 1 490 ? -4.749 14.188 16.475 1.00 96.56 490 GLY A O 1
ATOM 3908 N N . TYR A 1 491 ? -5.690 16.147 17.027 1.00 97.25 491 TYR A N 1
ATOM 3909 C CA . TYR A 1 491 ? -4.592 17.013 16.572 1.00 97.25 491 TYR A CA 1
ATOM 3910 C C . TYR A 1 491 ? -3.281 16.725 17.317 1.00 97.25 491 TYR A C 1
ATOM 3912 O O . TYR A 1 491 ? -3.294 16.095 18.373 1.00 97.25 491 TYR A O 1
ATOM 3920 N N . SER A 1 492 ? -2.138 17.148 16.772 1.00 96.44 492 SER A N 1
ATOM 3921 C CA . SER A 1 492 ? -0.826 16.870 17.376 1.00 96.44 492 SER A CA 1
ATOM 3922 C C . SER A 1 492 ? 0.033 18.117 17.527 1.00 96.44 492 SER A C 1
ATOM 3924 O O . SER A 1 492 ? 0.212 18.870 16.566 1.00 96.44 492 SER A O 1
ATOM 3926 N N . ASP A 1 493 ? 0.624 18.289 18.711 1.00 95.12 493 ASP A N 1
ATOM 3927 C CA . ASP A 1 493 ? 1.640 19.314 18.975 1.00 95.12 493 ASP A CA 1
ATOM 3928 C C . ASP A 1 493 ? 2.909 19.099 18.142 1.00 95.12 493 ASP A C 1
ATOM 3930 O O . ASP A 1 493 ? 3.559 20.069 17.750 1.00 95.12 493 ASP A O 1
ATOM 3934 N N . ASP A 1 494 ? 3.179 17.850 17.753 1.00 94.12 494 ASP A N 1
ATOM 3935 C CA . ASP A 1 494 ? 4.285 17.481 16.865 1.00 94.12 494 ASP A CA 1
ATOM 3936 C C . ASP A 1 494 ? 4.073 17.928 15.406 1.00 94.12 494 ASP A C 1
ATOM 3938 O O . ASP A 1 494 ? 4.972 17.780 14.575 1.00 94.12 494 ASP A O 1
ATOM 3942 N N . ARG A 1 495 ? 2.912 18.515 15.076 1.00 95.62 495 ARG A N 1
ATOM 3943 C CA . ARG A 1 495 ? 2.556 18.983 13.723 1.00 95.62 495 ARG A CA 1
ATOM 3944 C C . ARG A 1 495 ? 2.723 17.864 12.694 1.00 95.62 495 ARG A C 1
ATOM 3946 O O . ARG A 1 495 ? 2.304 16.748 12.984 1.00 95.62 495 ARG A O 1
ATOM 3953 N N . ASP A 1 496 ? 3.310 18.121 11.524 1.00 93.75 496 ASP A N 1
ATOM 3954 C CA . ASP A 1 496 ? 3.579 17.100 10.502 1.00 93.75 496 ASP A CA 1
ATOM 3955 C C . ASP A 1 496 ? 4.634 16.070 10.910 1.00 93.75 496 ASP A C 1
ATOM 3957 O O . ASP A 1 496 ? 4.785 15.085 10.198 1.00 93.75 496 ASP A O 1
ATOM 3961 N N . ARG A 1 497 ? 5.312 16.253 12.054 1.00 93.69 497 ARG A N 1
ATOM 3962 C CA . ARG A 1 497 ? 6.312 15.318 12.590 1.00 93.69 497 ARG A CA 1
ATOM 3963 C C . ARG A 1 497 ? 5.734 14.267 13.545 1.00 93.69 497 ARG A C 1
ATOM 3965 O O . ARG A 1 497 ? 6.507 13.495 14.100 1.00 93.69 497 ARG A O 1
ATOM 3972 N N . MET A 1 498 ? 4.417 14.241 13.761 1.00 96.38 498 MET A N 1
ATOM 3973 C CA . MET A 1 498 ? 3.758 13.249 14.621 1.00 96.38 498 MET A CA 1
ATOM 3974 C C . MET A 1 498 ? 4.048 11.828 14.131 1.00 96.38 498 MET A C 1
ATOM 3976 O O . MET A 1 498 ? 3.800 11.526 12.968 1.00 96.38 498 MET A O 1
ATOM 3980 N N . ILE A 1 499 ? 4.531 10.974 15.033 1.00 93.81 499 ILE A N 1
ATOM 3981 C CA . ILE A 1 499 ? 4.752 9.546 14.788 1.00 93.81 499 ILE A CA 1
ATOM 3982 C C . ILE A 1 499 ? 3.700 8.780 15.587 1.00 93.81 499 ILE A C 1
ATOM 3984 O O . ILE A 1 499 ? 3.587 8.982 16.800 1.00 93.81 499 ILE A O 1
ATOM 3988 N N . LEU A 1 500 ? 2.934 7.907 14.926 1.00 95.19 500 LEU A N 1
ATOM 3989 C CA . LEU A 1 500 ? 1.814 7.197 15.554 1.00 95.19 500 LEU A CA 1
ATOM 3990 C C . LEU A 1 500 ? 2.229 6.448 16.825 1.00 95.19 500 LEU A C 1
ATOM 3992 O O . LEU A 1 500 ? 1.607 6.649 17.868 1.00 95.19 500 LEU A O 1
ATOM 3996 N N . SER A 1 501 ? 3.287 5.639 16.747 1.00 92.69 501 SER A N 1
ATOM 3997 C CA . SER A 1 501 ? 3.750 4.763 17.833 1.00 92.69 501 SER A CA 1
ATOM 3998 C C . SER A 1 501 ? 4.233 5.538 19.054 1.00 92.69 501 SER A C 1
ATOM 4000 O O . SER A 1 501 ? 4.040 5.118 20.191 1.00 92.69 501 SER A O 1
ATOM 4002 N N . ARG A 1 502 ? 4.796 6.729 18.836 1.00 91.75 502 ARG A N 1
ATOM 4003 C CA . ARG A 1 502 ? 5.282 7.599 19.909 1.00 91.75 502 ARG A CA 1
ATOM 4004 C C . ARG A 1 502 ? 4.180 8.461 20.518 1.00 91.75 502 ARG A C 1
ATOM 4006 O O . ARG A 1 502 ? 4.137 8.636 21.732 1.00 91.75 502 ARG A O 1
ATOM 4013 N N . THR A 1 503 ? 3.333 9.056 19.683 1.00 90.56 503 THR A N 1
ATOM 4014 C CA . THR A 1 503 ? 2.484 10.180 20.106 1.00 90.56 503 THR A CA 1
ATOM 4015 C C . THR A 1 503 ? 1.017 9.783 20.265 1.00 90.56 503 THR A C 1
ATOM 4017 O O . THR A 1 503 ? 0.319 10.327 21.127 1.00 90.56 503 THR A O 1
ATOM 4020 N N . LYS A 1 504 ? 0.512 8.865 19.431 1.00 95.62 504 LYS A N 1
ATOM 4021 C CA . LYS A 1 504 ? -0.927 8.557 19.349 1.00 95.62 504 LYS A CA 1
ATOM 4022 C C . LYS A 1 504 ? -1.293 7.219 19.950 1.00 95.62 504 LYS A C 1
ATOM 4024 O O . LYS A 1 504 ? -2.278 7.160 20.674 1.00 95.62 504 LYS A O 1
ATOM 4029 N N . GLU A 1 505 ? -0.495 6.186 19.728 1.00 93.62 505 GLU A N 1
ATOM 4030 C CA . GLU A 1 505 ? -0.750 4.863 20.289 1.00 93.62 505 GLU A CA 1
ATOM 4031 C C . GLU A 1 505 ? -0.846 4.882 21.826 1.00 93.62 505 GLU A C 1
ATOM 4033 O O . GLU A 1 505 ? -1.888 4.448 22.326 1.00 93.62 505 GLU A O 1
ATOM 4038 N N . PRO A 1 506 ? 0.094 5.489 22.586 1.00 90.81 506 PRO A N 1
ATOM 4039 C CA . PRO A 1 506 ? 0.010 5.537 24.053 1.00 90.81 506 PRO A CA 1
ATOM 4040 C C . PRO A 1 506 ? -1.228 6.267 24.591 1.00 90.81 506 PRO A C 1
ATOM 4042 O O . PRO A 1 506 ? -1.595 6.103 25.753 1.00 90.81 506 PRO A O 1
ATOM 4045 N N . ASN A 1 507 ? -1.869 7.083 23.749 1.00 90.88 507 ASN A N 1
ATOM 4046 C CA . ASN A 1 507 ? -3.025 7.904 24.092 1.00 90.88 507 ASN A CA 1
ATOM 4047 C C . ASN A 1 507 ? -4.306 7.473 23.364 1.00 90.88 507 ASN A C 1
ATOM 4049 O O . ASN A 1 507 ? -5.289 8.201 23.416 1.00 90.88 507 ASN A O 1
ATOM 4053 N N . SER A 1 508 ? -4.304 6.327 22.676 1.00 92.00 508 SER A N 1
ATOM 4054 C CA . SER A 1 508 ? -5.442 5.833 21.880 1.00 92.00 508 SER A CA 1
ATOM 4055 C C . SER A 1 508 ? -6.518 5.141 22.720 1.00 92.00 508 SER A C 1
ATOM 4057 O O . SER A 1 508 ? -7.664 5.019 22.292 1.00 92.00 508 SER A O 1
ATOM 4059 N N . GLY A 1 509 ? -6.145 4.689 23.922 1.00 91.19 509 GLY A N 1
ATOM 4060 C CA . GLY A 1 509 ? -6.965 3.808 24.750 1.00 91.19 509 GLY A CA 1
ATOM 4061 C C . GLY A 1 509 ? -6.771 2.319 24.465 1.00 91.19 509 GLY A C 1
ATOM 4062 O O . GLY A 1 509 ? -7.482 1.512 25.045 1.00 91.19 509 GLY A O 1
ATOM 4063 N N . PHE A 1 510 ? -5.810 1.936 23.618 1.00 92.06 510 PHE A N 1
ATOM 4064 C CA . PHE A 1 510 ? -5.465 0.528 23.367 1.00 92.06 510 PHE A CA 1
ATOM 4065 C C . PHE A 1 510 ? -4.486 -0.065 24.389 1.00 92.06 510 PHE A C 1
ATOM 4067 O O . PHE A 1 510 ? -4.146 -1.241 24.303 1.00 92.06 510 PHE A O 1
ATOM 4074 N N . LEU A 1 511 ? -3.996 0.745 25.330 1.00 87.06 511 LEU A N 1
ATOM 4075 C CA . LEU A 1 511 ? -3.041 0.325 26.347 1.00 87.06 511 LEU A CA 1
ATOM 4076 C C . LEU A 1 511 ? -3.610 0.577 27.732 1.00 87.06 511 LEU A C 1
ATOM 4078 O O . LEU A 1 511 ? -4.147 1.656 28.002 1.00 87.06 511 LEU A O 1
ATOM 4082 N N . ASN A 1 512 ? -3.404 -0.397 28.612 1.00 83.38 512 ASN A N 1
ATOM 4083 C CA . ASN A 1 512 ? -3.546 -0.199 30.039 1.00 83.38 512 ASN A CA 1
ATOM 4084 C C . ASN A 1 512 ? -2.335 0.619 30.538 1.00 83.38 512 ASN A C 1
ATOM 4086 O O . ASN A 1 512 ? -1.198 0.152 30.447 1.00 83.38 512 ASN A O 1
ATOM 4090 N N . PRO A 1 513 ? -2.525 1.853 31.040 1.00 78.94 513 PRO A N 1
ATOM 4091 C CA . PRO A 1 513 ? -1.415 2.686 31.486 1.00 78.94 513 PRO A CA 1
ATOM 4092 C C . PRO A 1 513 ? -0.742 2.169 32.763 1.00 78.94 513 PRO A C 1
ATOM 4094 O O . PRO A 1 513 ? 0.395 2.562 33.018 1.00 78.94 513 PRO A O 1
ATOM 4097 N N . ASP A 1 514 ? -1.425 1.320 33.531 1.00 76.44 514 ASP A N 1
ATOM 4098 C CA . ASP A 1 514 ? -0.920 0.744 34.779 1.00 76.44 514 ASP A CA 1
ATOM 4099 C C . ASP A 1 514 ? -0.134 -0.554 34.520 1.00 76.44 514 ASP A C 1
ATOM 4101 O O . ASP A 1 514 ? 0.638 -1.002 35.364 1.00 76.44 514 ASP A O 1
ATOM 4105 N N . ASN A 1 515 ? -0.271 -1.128 33.319 1.00 73.94 515 ASN A N 1
ATOM 4106 C CA . ASN A 1 515 ? 0.540 -2.236 32.838 1.00 73.94 515 ASN A CA 1
ATOM 4107 C C . ASN A 1 515 ? 0.777 -2.106 31.326 1.00 73.94 515 ASN A C 1
ATOM 4109 O O . ASN A 1 515 ? 0.058 -2.681 30.517 1.00 73.94 515 ASN A O 1
ATOM 4113 N N . ALA A 1 516 ? 1.813 -1.367 30.928 1.00 62.62 516 ALA A N 1
ATOM 4114 C CA . ALA A 1 516 ? 2.102 -1.124 29.511 1.00 62.62 516 ALA A CA 1
ATOM 4115 C C . ALA A 1 516 ? 2.478 -2.395 28.715 1.00 62.62 516 ALA A C 1
ATOM 4117 O O . ALA A 1 516 ? 2.451 -2.363 27.484 1.00 62.62 516 ALA A O 1
ATOM 4118 N N . SER A 1 517 ? 2.823 -3.491 29.405 1.00 65.38 517 SER A N 1
ATOM 4119 C CA . SER A 1 517 ? 3.076 -4.805 28.796 1.00 65.38 517 SER A CA 1
ATOM 4120 C C . SER A 1 517 ? 1.802 -5.618 28.547 1.00 65.38 517 SER A C 1
ATOM 4122 O O . SER A 1 517 ? 1.849 -6.629 27.853 1.00 65.38 517 SER A O 1
ATOM 4124 N N . ASP A 1 518 ? 0.658 -5.163 29.065 1.00 71.69 518 ASP A N 1
ATOM 4125 C CA . ASP A 1 518 ? -0.642 -5.778 28.831 1.00 71.69 518 ASP A CA 1
ATOM 4126 C C . ASP A 1 518 ? -1.106 -5.525 27.388 1.00 71.69 518 ASP A C 1
ATOM 4128 O O . ASP A 1 518 ? -1.442 -4.405 26.982 1.00 71.69 518 ASP A O 1
ATOM 4132 N N . LEU A 1 519 ? -1.098 -6.594 26.594 1.00 68.19 519 LEU A N 1
ATOM 4133 C CA . LEU A 1 519 ? -1.534 -6.593 25.200 1.00 68.19 519 LEU A CA 1
ATOM 4134 C C . LEU A 1 519 ? -3.000 -7.028 25.035 1.00 68.19 519 LEU A C 1
ATOM 4136 O O . LEU A 1 519 ? -3.486 -7.076 23.910 1.00 68.19 519 LEU A O 1
ATOM 4140 N N . SER A 1 520 ? -3.730 -7.307 26.122 1.00 70.31 520 SER A N 1
ATOM 4141 C CA . SER A 1 520 ? -5.094 -7.861 26.077 1.00 70.31 520 SER A CA 1
ATOM 4142 C C . SER A 1 520 ? -6.149 -6.926 25.472 1.00 70.31 520 SER A C 1
ATOM 4144 O O . SER A 1 520 ? -7.286 -7.340 25.257 1.00 70.31 520 SER A O 1
ATOM 4146 N N . LEU A 1 521 ? -5.818 -5.649 25.228 1.00 80.38 521 LEU A N 1
ATOM 4147 C CA . LEU A 1 521 ? -6.762 -4.591 24.827 1.00 80.38 521 LEU A CA 1
ATOM 4148 C C . LEU A 1 521 ? -7.940 -4.417 25.813 1.00 80.38 521 LEU A C 1
ATOM 4150 O O . LEU A 1 521 ? -8.909 -3.727 25.495 1.00 80.38 521 LEU A O 1
ATOM 4154 N N . GLY A 1 522 ? -7.878 -5.059 26.985 1.00 76.62 522 GLY A N 1
ATOM 4155 C CA . GLY A 1 522 ? -8.987 -5.215 27.919 1.00 76.62 522 GLY A CA 1
ATOM 4156 C C . GLY A 1 522 ? -10.066 -6.213 27.477 1.00 76.62 522 GLY A C 1
ATOM 4157 O O . GLY A 1 522 ? -10.946 -6.513 28.273 1.00 76.62 522 GLY A O 1
ATOM 4158 N N . ARG A 1 523 ? -10.038 -6.749 26.247 1.00 83.25 523 ARG A N 1
ATOM 4159 C CA . ARG A 1 523 ? -11.111 -7.602 25.704 1.00 83.25 523 ARG A CA 1
ATOM 4160 C C . ARG A 1 523 ? -10.786 -9.083 25.819 1.00 83.25 523 ARG A C 1
ATOM 4162 O O . ARG A 1 523 ? -9.684 -9.518 25.516 1.00 83.25 523 ARG A O 1
ATOM 4169 N N . ASN A 1 524 ? -11.818 -9.866 26.128 1.00 83.50 524 ASN A N 1
ATOM 4170 C CA . ASN A 1 524 ? -11.754 -11.333 26.133 1.00 83.50 524 ASN A CA 1
ATOM 4171 C C . ASN A 1 524 ? -12.280 -11.954 24.823 1.00 83.50 524 ASN A C 1
ATOM 4173 O O . ASN A 1 524 ? -12.220 -13.165 24.642 1.00 83.50 524 ASN A O 1
ATOM 4177 N N . ARG A 1 525 ? -12.833 -11.135 23.917 1.00 88.81 525 ARG A N 1
ATOM 4178 C CA . ARG A 1 525 ? -13.259 -11.547 22.569 1.00 88.81 525 ARG A CA 1
ATOM 4179 C C . ARG A 1 525 ? -12.111 -11.329 21.587 1.00 88.81 525 ARG A C 1
ATOM 4181 O O . ARG A 1 525 ? -11.413 -10.326 21.763 1.00 88.81 525 ARG A O 1
ATOM 4188 N N . PRO A 1 526 ? -11.936 -12.166 20.548 1.00 93.81 526 PRO A N 1
ATOM 4189 C CA . PRO A 1 526 ? -10.992 -11.883 19.470 1.00 93.81 526 PRO A CA 1
ATOM 4190 C C . PRO A 1 526 ? -11.163 -10.445 18.980 1.00 93.81 526 PRO A C 1
ATOM 4192 O O . PRO A 1 526 ? -12.257 -10.064 18.566 1.00 93.81 526 PRO A O 1
ATOM 4195 N N . THR A 1 527 ? -10.111 -9.633 19.072 1.00 95.62 527 THR A N 1
ATOM 4196 C CA . THR A 1 527 ? -10.160 -8.205 18.751 1.00 95.62 527 THR A CA 1
ATOM 4197 C C . THR A 1 527 ? -8.927 -7.773 17.966 1.00 95.62 527 THR A C 1
ATOM 4199 O O . THR A 1 527 ? -7.802 -8.057 18.367 1.00 95.62 527 THR A O 1
ATOM 4202 N N . LEU A 1 528 ? -9.141 -7.007 16.896 1.00 97.38 528 LEU A N 1
ATOM 4203 C CA . LEU A 1 528 ? -8.127 -6.284 16.138 1.00 97.38 528 LEU A CA 1
ATOM 4204 C C . LEU A 1 528 ? -8.348 -4.774 16.292 1.00 97.38 528 LEU A C 1
ATOM 4206 O O . LEU A 1 528 ? -9.299 -4.196 15.765 1.00 97.38 528 LEU A O 1
ATOM 4210 N N . ALA A 1 529 ? -7.447 -4.119 17.012 1.00 97.94 529 ALA A N 1
ATOM 4211 C CA . ALA A 1 529 ? -7.401 -2.674 17.151 1.00 97.94 529 ALA A CA 1
ATOM 4212 C C . ALA A 1 529 ? -6.544 -2.045 16.043 1.00 97.94 529 ALA A C 1
ATOM 4214 O O . ALA A 1 529 ? -5.443 -2.499 15.744 1.00 97.94 529 ALA A O 1
ATOM 4215 N N . VAL A 1 530 ? -7.062 -0.976 15.446 1.00 98.69 530 VAL A N 1
ATOM 4216 C CA . VAL A 1 530 ? -6.594 -0.353 14.209 1.00 98.69 530 VAL A CA 1
ATOM 4217 C C . VAL A 1 530 ? -6.421 1.147 14.457 1.00 98.69 530 VAL A C 1
ATOM 4219 O O . VAL A 1 530 ? -7.388 1.883 14.680 1.00 98.69 530 VAL A O 1
ATOM 4222 N N . LEU A 1 531 ? -5.177 1.625 14.421 1.00 98.62 531 LEU A N 1
ATOM 4223 C CA . LEU A 1 531 ? -4.826 3.032 14.621 1.00 98.62 531 LEU A CA 1
ATOM 4224 C C . LEU A 1 531 ? -4.231 3.625 13.333 1.00 98.62 531 LEU A C 1
ATOM 4226 O O . LEU A 1 531 ? -3.022 3.516 13.114 1.00 98.62 531 LEU A O 1
ATOM 4230 N N . PRO A 1 532 ? -5.054 4.241 12.464 1.00 98.56 532 PRO A N 1
ATOM 4231 C CA . PRO A 1 532 ? -4.586 4.844 11.221 1.00 98.56 532 PRO A CA 1
ATOM 4232 C C . PRO A 1 532 ? -3.910 6.198 11.445 1.00 98.56 532 PRO A C 1
ATOM 4234 O O . PRO A 1 532 ? -4.311 6.994 12.300 1.00 98.56 532 PRO A O 1
ATOM 4237 N N . ARG A 1 533 ? -2.933 6.513 10.594 1.00 98.06 533 ARG A N 1
ATOM 4238 C CA . ARG A 1 533 ? -2.297 7.828 10.526 1.00 98.06 533 ARG A CA 1
ATOM 4239 C C . ARG A 1 533 ? -3.264 8.818 9.901 1.00 98.06 533 ARG A C 1
ATOM 4241 O O . ARG A 1 533 ? -3.668 8.672 8.746 1.00 98.06 533 ARG A O 1
ATOM 4248 N N . GLY A 1 534 ? -3.607 9.863 10.643 1.00 97.44 534 GLY A N 1
ATOM 4249 C CA . GLY A 1 534 ? -4.363 10.986 10.106 1.00 97.44 534 GLY A CA 1
ATOM 4250 C C . GLY A 1 534 ? -3.571 11.769 9.052 1.00 97.44 534 GLY A C 1
ATOM 4251 O O . GLY A 1 534 ? -2.340 11.796 9.038 1.00 97.44 534 GLY A O 1
ATOM 4252 N N . ASN A 1 535 ? -4.289 12.482 8.196 1.00 98.31 535 ASN A N 1
ATOM 4253 C CA . ASN A 1 535 ? -3.741 13.461 7.272 1.00 98.31 535 ASN A CA 1
ATOM 4254 C C . ASN A 1 535 ? -3.488 14.792 7.983 1.00 98.31 535 ASN A C 1
ATOM 4256 O O . ASN A 1 535 ? -4.422 15.475 8.412 1.00 98.31 535 ASN A O 1
ATOM 4260 N N . TYR A 1 536 ? -2.223 15.185 8.075 1.00 98.25 536 TYR A N 1
ATOM 4261 C CA . TYR A 1 536 ? -1.830 16.489 8.576 1.00 98.25 536 TYR A CA 1
ATOM 4262 C C . TYR A 1 536 ? -2.212 17.588 7.584 1.00 98.25 536 TYR A C 1
ATOM 4264 O O . TYR A 1 536 ? -1.683 17.669 6.474 1.00 98.25 536 TYR A O 1
ATOM 4272 N N . PHE A 1 537 ? -3.065 18.506 8.028 1.00 96.88 537 PHE A N 1
ATOM 4273 C CA . PHE A 1 537 ? -3.406 19.714 7.275 1.00 96.88 537 PHE A CA 1
ATOM 4274 C C . PHE A 1 537 ? -2.991 20.999 8.002 1.00 96.88 537 PHE A C 1
ATOM 4276 O O . PHE A 1 537 ? -3.066 22.082 7.423 1.00 96.88 537 PHE A O 1
ATOM 4283 N N . GLY A 1 538 ? -2.559 20.903 9.266 1.00 93.88 538 GLY A N 1
ATOM 4284 C CA . GLY A 1 538 ? -2.132 22.029 10.100 1.00 93.88 538 GLY A CA 1
ATOM 4285 C C . GLY A 1 538 ? -3.289 22.914 10.569 1.00 93.88 538 GLY A C 1
ATOM 4286 O O . GLY A 1 538 ? -3.463 23.109 11.771 1.00 93.88 538 GLY A O 1
ATOM 4287 N N . GLY A 1 539 ? -4.113 23.415 9.650 1.00 91.44 539 GLY A N 1
ATOM 4288 C CA . GLY A 1 539 ? -5.215 24.329 9.950 1.00 91.44 539 GLY A CA 1
ATOM 4289 C C . GLY A 1 539 ? -4.744 25.620 10.629 1.00 91.44 539 GLY A C 1
ATOM 4290 O O . GLY A 1 539 ? -3.557 25.937 10.640 1.00 91.44 539 GLY A O 1
ATOM 4291 N N . LYS A 1 540 ? -5.675 26.358 11.250 1.00 89.06 540 LYS A N 1
ATOM 4292 C CA . LYS A 1 540 ? -5.366 27.629 11.937 1.00 89.06 540 LYS A CA 1
ATOM 4293 C C . LYS A 1 540 ? -4.395 27.469 13.115 1.00 89.06 540 LYS A C 1
ATOM 4295 O O . LYS A 1 540 ? -3.649 28.390 13.414 1.00 89.06 540 LYS A O 1
ATOM 4300 N N . SER A 1 541 ? -4.402 26.314 13.783 1.00 91.31 541 SER A N 1
ATOM 4301 C CA . SER A 1 541 ? -3.529 26.038 14.932 1.00 91.31 541 SER A CA 1
ATOM 4302 C C . SER A 1 541 ? -2.147 25.502 14.543 1.00 91.31 541 SER A C 1
ATOM 4304 O O . SER A 1 541 ? -1.284 25.366 15.407 1.00 91.31 541 SER A O 1
ATOM 4306 N N . GLY A 1 542 ? -1.937 25.130 13.275 1.00 95.81 542 GLY A N 1
ATOM 4307 C CA . GLY A 1 542 ? -0.745 24.410 12.817 1.00 95.81 542 GLY A CA 1
ATOM 4308 C C . GLY A 1 542 ? -0.654 22.952 13.297 1.00 95.81 542 GLY A C 1
ATOM 4309 O O . GLY A 1 542 ? 0.346 22.294 13.019 1.00 95.81 542 GLY A O 1
ATOM 4310 N N . LYS A 1 543 ? -1.671 22.433 13.996 1.00 97.12 543 LYS A N 1
ATOM 4311 C CA . LYS A 1 543 ? -1.687 21.109 14.653 1.00 97.12 543 LYS A CA 1
ATOM 4312 C C . LYS A 1 543 ? -2.719 20.136 14.060 1.00 97.12 543 LYS A C 1
ATOM 4314 O O . LYS A 1 543 ? -2.840 19.008 14.530 1.00 97.12 543 LYS A O 1
ATOM 4319 N N . GLY A 1 544 ? -3.487 20.584 13.069 1.00 96.69 544 GLY A N 1
ATOM 4320 C CA . GLY A 1 544 ? -4.669 19.914 12.533 1.00 96.69 544 GLY A CA 1
ATOM 4321 C C . GLY A 1 544 ? -4.402 18.591 11.816 1.00 96.69 544 GLY A C 1
ATOM 4322 O O . GLY A 1 544 ? -3.526 18.517 10.952 1.00 96.69 544 GLY A O 1
ATOM 4323 N N . TYR A 1 545 ? -5.226 17.593 12.141 1.00 98.31 545 TYR A N 1
ATOM 4324 C CA . TYR A 1 545 ? -5.295 16.278 11.503 1.00 98.31 545 TYR A CA 1
ATOM 4325 C C . TYR A 1 545 ? -6.740 15.931 11.121 1.00 98.31 545 TYR A C 1
ATOM 4327 O O . TYR A 1 545 ? -7.657 16.186 11.899 1.00 98.31 545 TYR A O 1
ATOM 4335 N N . ASN A 1 546 ? -6.951 15.364 9.934 1.00 97.50 546 ASN A N 1
ATOM 4336 C CA . ASN A 1 546 ? -8.236 14.816 9.482 1.00 97.50 546 ASN A CA 1
ATOM 4337 C C . ASN A 1 546 ? -8.038 13.434 8.827 1.00 97.50 546 ASN A C 1
ATOM 4339 O O . ASN A 1 546 ? -6.927 12.920 8.804 1.00 97.50 546 ASN A O 1
ATOM 4343 N N . PHE A 1 547 ? -9.106 12.806 8.325 1.00 98.31 547 PHE A N 1
ATOM 4344 C CA . PHE A 1 547 ? -9.049 11.456 7.737 1.00 98.31 547 PHE A CA 1
ATOM 4345 C C . PHE A 1 547 ? -9.799 11.406 6.395 1.00 98.31 547 PHE A C 1
ATOM 4347 O O . PHE A 1 547 ? -10.823 10.733 6.295 1.00 98.31 547 PHE A O 1
ATOM 4354 N N . PRO A 1 548 ? -9.346 12.151 5.368 1.00 95.44 548 PRO A N 1
ATOM 4355 C CA . PRO A 1 548 ? -10.056 12.272 4.096 1.00 95.44 548 PRO A CA 1
ATOM 4356 C C . PRO A 1 548 ? -10.268 10.921 3.404 1.00 95.44 548 PRO A C 1
ATOM 4358 O O . PRO A 1 548 ? -11.314 10.725 2.797 1.00 95.44 548 PRO A O 1
ATOM 4361 N N . ALA A 1 549 ? -9.333 9.977 3.551 1.00 91.88 549 ALA A N 1
ATOM 4362 C CA . ALA A 1 549 ? -9.484 8.642 2.985 1.00 91.88 549 ALA A CA 1
ATOM 4363 C C . ALA A 1 549 ? -10.575 7.807 3.673 1.00 91.88 549 ALA A C 1
ATOM 4365 O O . ALA A 1 549 ? -11.117 6.909 3.048 1.00 91.88 549 ALA A O 1
ATOM 4366 N N . LEU A 1 550 ? -10.919 8.092 4.936 1.00 96.38 550 LEU A N 1
ATOM 4367 C CA . LEU A 1 550 ? -11.847 7.262 5.720 1.00 96.38 550 LEU A CA 1
ATOM 4368 C C . LEU A 1 550 ? -13.288 7.783 5.723 1.00 96.38 550 LEU A C 1
ATOM 4370 O O . LEU A 1 550 ? -14.201 7.043 6.066 1.00 96.38 550 LEU A O 1
ATOM 4374 N N . ILE A 1 551 ? -13.501 9.052 5.369 1.00 93.62 551 ILE A N 1
ATOM 4375 C CA . ILE A 1 551 ? -14.830 9.692 5.372 1.00 93.62 551 ILE A CA 1
ATOM 4376 C C . ILE A 1 551 ? -15.623 9.462 4.077 1.00 93.62 551 ILE A C 1
ATOM 4378 O O . ILE A 1 551 ? -16.728 9.987 3.940 1.00 93.62 551 ILE A O 1
ATOM 4382 N N . THR A 1 552 ? -15.065 8.720 3.118 1.00 87.81 552 THR A N 1
ATOM 4383 C CA . THR A 1 552 ? -15.769 8.310 1.898 1.00 87.81 552 THR A CA 1
ATOM 4384 C C . THR A 1 552 ? -16.761 7.179 2.202 1.00 87.81 552 THR A C 1
ATOM 4386 O O . THR A 1 552 ? -16.785 6.634 3.306 1.00 87.81 552 THR A O 1
ATOM 4389 N N . ALA A 1 553 ? -17.596 6.813 1.225 1.00 72.44 553 ALA A N 1
ATOM 4390 C CA . ALA A 1 553 ? -18.562 5.727 1.394 1.00 72.44 553 ALA A CA 1
ATOM 4391 C C . ALA A 1 553 ? -17.895 4.357 1.635 1.00 72.44 553 ALA A C 1
ATOM 4393 O O . ALA A 1 553 ? -18.433 3.557 2.393 1.00 72.44 553 ALA A O 1
ATOM 4394 N N . SER A 1 554 ? -16.731 4.100 1.026 1.00 80.38 554 SER A N 1
ATOM 4395 C CA . SER A 1 554 ? -16.019 2.813 1.089 1.00 80.38 554 SER A CA 1
ATOM 4396 C C . SER A 1 554 ? -14.759 2.832 1.958 1.00 80.38 554 SER A C 1
ATOM 4398 O O . SER A 1 554 ? -14.309 1.781 2.403 1.00 80.38 554 SER A O 1
ATOM 4400 N N . GLY A 1 555 ? -14.193 4.005 2.249 1.00 80.50 555 GLY A N 1
ATOM 4401 C CA . GLY A 1 555 ? -12.845 4.126 2.802 1.00 80.50 555 GLY A CA 1
ATOM 4402 C C . GLY A 1 555 ? -12.648 3.467 4.166 1.00 80.50 555 GLY A C 1
ATOM 4403 O O . GLY A 1 555 ? -11.623 2.837 4.410 1.00 80.50 555 GLY A O 1
ATOM 4404 N N . LEU A 1 556 ? -13.641 3.544 5.058 1.00 93.00 556 LEU A N 1
ATOM 4405 C CA . LEU A 1 556 ? -13.572 2.813 6.326 1.00 93.00 556 LEU A CA 1
ATOM 4406 C C . LEU A 1 556 ? -13.510 1.295 6.092 1.00 93.00 556 LEU A C 1
ATOM 4408 O O . LEU A 1 556 ? -12.691 0.617 6.707 1.00 93.00 556 LEU A O 1
ATOM 4412 N N . GLN A 1 557 ? -14.345 0.775 5.189 1.00 88.94 557 GLN A N 1
ATOM 4413 C CA . GLN A 1 557 ? -14.381 -0.649 4.863 1.00 88.94 557 GLN A CA 1
ATOM 4414 C C . GLN A 1 557 ? -13.085 -1.106 4.187 1.00 88.94 557 GLN A C 1
ATOM 4416 O O . GLN A 1 557 ? -12.589 -2.185 4.491 1.00 88.94 557 GLN A O 1
ATOM 4421 N N . GLU A 1 558 ? -12.495 -0.279 3.325 1.00 81.62 558 GLU A N 1
ATOM 4422 C CA . GLU A 1 558 ? -11.188 -0.547 2.720 1.00 81.62 558 GLU A CA 1
ATOM 4423 C C . GLU A 1 558 ? -10.083 -0.660 3.784 1.00 81.62 558 GLU A C 1
ATOM 4425 O O . GLU A 1 558 ? -9.271 -1.584 3.723 1.00 81.62 558 GLU A O 1
ATOM 4430 N N . LEU A 1 559 ? -10.085 0.211 4.806 1.00 96.19 559 LEU A N 1
ATOM 4431 C CA . LEU A 1 559 ? -9.142 0.115 5.928 1.00 96.19 559 LEU A CA 1
ATOM 4432 C C . LEU A 1 559 ? -9.349 -1.169 6.743 1.00 96.19 559 LEU A C 1
ATOM 4434 O O . LEU A 1 559 ? -8.371 -1.811 7.133 1.00 96.19 559 LEU A O 1
ATOM 4438 N N . ILE A 1 560 ? -10.608 -1.534 7.008 1.00 94.50 560 ILE A N 1
ATOM 4439 C CA . ILE A 1 560 ? -10.967 -2.759 7.737 1.00 94.50 560 ILE A CA 1
ATOM 4440 C C . ILE A 1 560 ? -10.475 -3.979 6.965 1.00 94.50 560 ILE A C 1
ATOM 4442 O O . ILE A 1 560 ? -9.771 -4.808 7.532 1.00 94.50 560 ILE A O 1
ATOM 4446 N N . ASN A 1 561 ? -10.789 -4.059 5.671 1.00 87.38 561 ASN A N 1
ATOM 4447 C CA . ASN A 1 561 ? -10.403 -5.177 4.816 1.00 87.38 561 ASN A CA 1
ATOM 4448 C C . ASN A 1 561 ? -8.882 -5.329 4.763 1.00 87.38 561 ASN A C 1
ATOM 4450 O O . ASN A 1 561 ? -8.379 -6.428 4.965 1.00 87.38 561 ASN A O 1
ATOM 4454 N N . PHE A 1 562 ? -8.154 -4.223 4.571 1.00 91.50 562 PHE A N 1
ATOM 4455 C CA . PHE A 1 562 ? -6.693 -4.227 4.606 1.00 91.50 562 PHE A CA 1
ATOM 4456 C C . PHE A 1 562 ? -6.155 -4.742 5.949 1.00 91.50 562 PHE A C 1
ATOM 4458 O O . PHE A 1 562 ? -5.279 -5.601 5.977 1.00 91.50 562 PHE A O 1
ATOM 4465 N N . SER A 1 563 ? -6.704 -4.258 7.067 1.00 91.62 563 SER A N 1
ATOM 4466 C CA . SER A 1 563 ? -6.254 -4.646 8.411 1.00 91.62 563 SER A CA 1
ATOM 4467 C C . SER A 1 563 ? -6.538 -6.121 8.708 1.00 91.62 563 SER A C 1
ATOM 4469 O O . SER A 1 563 ? -5.662 -6.824 9.205 1.00 91.62 563 SER A O 1
ATOM 4471 N N . LEU A 1 564 ? -7.738 -6.603 8.370 1.00 90.44 564 LEU A N 1
ATOM 4472 C CA . LEU A 1 564 ? -8.123 -8.005 8.534 1.00 90.44 564 LEU A CA 1
ATOM 4473 C C . LEU A 1 564 ? -7.287 -8.925 7.664 1.00 90.44 564 LEU A C 1
ATOM 4475 O O . LEU A 1 564 ? -6.896 -9.993 8.117 1.00 90.44 564 LEU A O 1
ATOM 4479 N N . GLN A 1 565 ? -7.014 -8.524 6.428 1.00 83.12 565 GLN A N 1
ATOM 4480 C CA . GLN A 1 565 ? -6.205 -9.315 5.522 1.00 83.12 565 GLN A CA 1
ATOM 4481 C C . GLN A 1 565 ? -4.755 -9.389 5.987 1.00 83.12 565 GLN A C 1
ATOM 4483 O O . GLN A 1 565 ? -4.183 -10.474 5.999 1.00 83.12 565 GLN A O 1
ATOM 4488 N N . HIS A 1 566 ? -4.180 -8.264 6.420 1.00 85.00 566 HIS A N 1
ATOM 4489 C CA . HIS A 1 566 ? -2.842 -8.236 7.004 1.00 85.00 566 HIS A CA 1
ATOM 4490 C C . HIS A 1 566 ? -2.747 -9.164 8.218 1.00 85.00 566 HIS A C 1
ATOM 4492 O O . HIS A 1 566 ? -1.873 -10.026 8.279 1.00 85.00 566 HIS A O 1
ATOM 4498 N N . PHE A 1 567 ? -3.701 -9.045 9.143 1.00 89.19 567 PHE A N 1
ATOM 4499 C CA . PHE A 1 567 ? -3.781 -9.904 10.321 1.00 89.19 567 PHE A CA 1
ATOM 4500 C C . PHE A 1 567 ? -3.977 -11.383 9.949 1.00 89.19 567 PHE A C 1
ATOM 4502 O O . PHE A 1 567 ? -3.262 -12.246 10.448 1.00 89.19 567 PHE A O 1
ATOM 4509 N N . SER A 1 568 ? -4.891 -11.683 9.024 1.00 83.19 568 SER A N 1
ATOM 4510 C CA . SER A 1 568 ? -5.176 -13.055 8.586 1.00 83.19 568 SER A CA 1
ATOM 4511 C C . SER A 1 568 ? -3.957 -13.706 7.944 1.00 83.19 568 SER A C 1
ATOM 4513 O O . SER A 1 568 ? -3.639 -14.846 8.263 1.00 83.19 568 SER A O 1
ATOM 4515 N N . ASN A 1 569 ? -3.235 -12.970 7.098 1.00 77.81 569 ASN A N 1
ATOM 4516 C CA . ASN A 1 569 ? -2.008 -13.450 6.472 1.00 77.81 569 ASN A CA 1
ATOM 4517 C C . ASN A 1 569 ? -0.913 -13.729 7.509 1.00 77.81 569 ASN A C 1
ATOM 4519 O O . ASN A 1 569 ? -0.215 -14.731 7.387 1.00 77.81 569 ASN A O 1
ATOM 4523 N N . GLY A 1 570 ? -0.790 -12.882 8.538 1.00 77.06 570 GLY A N 1
ATOM 4524 C CA . GLY A 1 570 ? 0.183 -13.065 9.619 1.00 77.06 570 GLY A CA 1
ATOM 4525 C C . GLY A 1 570 ? -0.033 -14.335 10.450 1.00 77.06 570 GLY A C 1
ATOM 4526 O O . GLY A 1 570 ? 0.926 -14.856 11.010 1.00 77.06 570 GLY A O 1
ATOM 4527 N N . PHE A 1 571 ? -1.265 -14.856 10.493 1.00 80.38 571 PHE A N 1
ATOM 4528 C CA . PHE A 1 571 ? -1.641 -16.026 11.298 1.00 80.38 571 PHE A CA 1
ATOM 4529 C C . PHE A 1 571 ? -2.208 -17.200 10.483 1.00 80.38 571 PHE A C 1
ATOM 4531 O O . PHE A 1 571 ? -2.731 -18.150 11.060 1.00 80.38 571 PHE A O 1
ATOM 4538 N N . GLY A 1 572 ? -2.135 -17.151 9.148 1.00 75.25 572 GLY A N 1
ATOM 4539 C CA . GLY A 1 572 ? -2.668 -18.203 8.273 1.00 75.25 572 GLY A CA 1
ATOM 4540 C C . GLY A 1 572 ? -4.189 -18.398 8.369 1.00 75.25 572 GLY A C 1
ATOM 4541 O O . GLY A 1 572 ? -4.689 -19.494 8.118 1.00 75.25 572 GLY A O 1
ATOM 4542 N N . LEU A 1 573 ? -4.937 -17.359 8.749 1.00 77.00 573 LEU A N 1
ATOM 4543 C CA . LEU A 1 573 ? -6.391 -17.426 8.890 1.00 77.00 573 LEU A CA 1
ATOM 4544 C C . LEU A 1 573 ? -7.074 -17.336 7.524 1.00 77.00 573 LEU A C 1
ATOM 4546 O O . LEU A 1 573 ? -6.685 -16.554 6.658 1.00 77.00 573 LEU A O 1
ATOM 4550 N N . SER A 1 574 ? -8.149 -18.103 7.352 1.00 72.75 574 SER A N 1
ATOM 4551 C CA . SER A 1 574 ? -9.013 -18.034 6.172 1.00 72.75 574 SER A CA 1
ATOM 4552 C C . SER A 1 574 ? -10.420 -17.597 6.573 1.00 72.75 574 SER A C 1
ATOM 4554 O O . SER A 1 574 ? -10.922 -17.967 7.631 1.00 72.75 574 SER A O 1
ATOM 4556 N N . ASN A 1 575 ? -11.064 -16.797 5.720 1.00 69.94 575 ASN A N 1
ATOM 4557 C CA . ASN A 1 575 ? -12.448 -16.337 5.888 1.00 69.94 575 ASN A CA 1
ATOM 4558 C C . ASN A 1 575 ? -12.747 -15.515 7.160 1.00 69.94 575 ASN A C 1
ATOM 4560 O O . ASN A 1 575 ? -13.915 -15.418 7.532 1.00 69.94 575 ASN A O 1
ATOM 4564 N N . LEU A 1 576 ? -11.751 -14.883 7.793 1.00 85.88 576 LEU A N 1
ATOM 4565 C CA . LEU A 1 576 ? -11.961 -14.024 8.965 1.00 85.88 576 LEU A CA 1
ATOM 4566 C C . LEU A 1 576 ? -12.940 -12.878 8.652 1.00 85.88 576 LEU A C 1
ATOM 4568 O O . LEU A 1 576 ? -12.682 -12.059 7.769 1.00 85.88 576 LEU A O 1
ATOM 4572 N N . GLN A 1 577 ? -14.058 -12.820 9.376 1.00 88.62 577 GLN A N 1
ATOM 4573 C CA . GLN A 1 577 ? -15.080 -11.781 9.224 1.00 88.62 577 GLN A CA 1
ATOM 4574 C C . GLN A 1 577 ? -15.056 -10.788 10.385 1.00 88.62 577 GLN A C 1
ATOM 4576 O O . GLN A 1 577 ? -14.682 -11.127 11.507 1.00 88.62 577 GLN A O 1
ATOM 4581 N N . VAL A 1 578 ? -15.523 -9.564 10.129 1.00 93.38 578 VAL A N 1
ATOM 4582 C CA . VAL A 1 578 ? -15.858 -8.637 11.215 1.00 93.38 578 VAL A CA 1
ATOM 4583 C C . VAL A 1 578 ? -17.026 -9.221 12.003 1.00 93.38 578 VAL A C 1
ATOM 4585 O O . VAL A 1 578 ? -18.070 -9.515 11.425 1.00 93.38 578 VAL A O 1
ATOM 4588 N N . ASP A 1 579 ? -16.850 -9.340 13.311 1.00 94.69 579 ASP A N 1
ATOM 4589 C CA . ASP A 1 579 ? -17.930 -9.588 14.260 1.00 94.69 579 ASP A CA 1
ATOM 4590 C C . ASP A 1 579 ? -18.578 -8.250 14.631 1.00 94.69 579 ASP A C 1
ATOM 4592 O O . ASP A 1 579 ? -19.628 -7.864 14.112 1.00 94.69 579 ASP A O 1
ATOM 4596 N N . ARG A 1 580 ? -17.866 -7.450 15.435 1.00 96.12 580 ARG A N 1
ATOM 4597 C CA . ARG A 1 580 ? -18.293 -6.112 15.841 1.00 96.12 580 ARG A CA 1
ATOM 4598 C C . ARG A 1 580 ? -17.372 -5.051 15.270 1.00 96.12 580 ARG A C 1
ATOM 4600 O O . ARG A 1 580 ? -16.160 -5.198 15.239 1.00 96.12 580 ARG A O 1
ATOM 4607 N N . LEU A 1 581 ? -17.956 -3.924 14.883 1.00 98.25 581 LEU A N 1
ATOM 4608 C CA . LEU A 1 581 ? -17.227 -2.717 14.495 1.00 98.25 581 LEU A CA 1
ATOM 4609 C C . LEU A 1 581 ? -17.376 -1.665 15.591 1.00 98.25 581 LEU A C 1
ATOM 4611 O O . LEU A 1 581 ? -18.493 -1.238 15.886 1.00 98.25 581 LEU A O 1
ATOM 4615 N N . ILE A 1 582 ? -16.260 -1.224 16.155 1.00 98.50 582 ILE A N 1
ATOM 4616 C CA . ILE A 1 582 ? -16.197 -0.246 17.241 1.00 98.50 582 ILE A CA 1
ATOM 4617 C C . ILE A 1 582 ? -15.429 0.974 16.736 1.00 98.50 582 ILE A C 1
ATOM 4619 O O . ILE A 1 582 ? -14.283 0.866 16.301 1.00 98.50 582 ILE A O 1
ATOM 4623 N N . LEU A 1 583 ? -16.052 2.151 16.793 1.00 98.81 583 LEU A N 1
ATOM 4624 C CA . LEU A 1 583 ? -15.399 3.406 16.427 1.00 98.81 583 LEU A CA 1
ATOM 4625 C C . LEU A 1 583 ? -15.114 4.232 17.668 1.00 98.81 583 LEU A C 1
ATOM 4627 O O . LEU A 1 583 ? -16.016 4.563 18.434 1.00 98.81 583 LEU A O 1
ATOM 4631 N N . THR A 1 584 ? -13.861 4.631 17.831 1.00 98.69 584 THR A N 1
ATOM 4632 C CA . THR A 1 584 ? -13.455 5.532 18.905 1.00 98.69 584 THR A CA 1
ATOM 4633 C C . THR A 1 584 ? -12.862 6.806 18.316 1.00 98.69 584 THR A C 1
ATOM 4635 O O . THR A 1 584 ? -12.195 6.773 17.282 1.00 98.69 584 THR A O 1
ATOM 4638 N N . ALA A 1 585 ? -13.128 7.956 18.930 1.00 98.69 585 ALA A N 1
ATOM 4639 C CA . ALA A 1 585 ? -12.627 9.236 18.438 1.00 98.69 585 ALA A CA 1
ATOM 4640 C C . ALA A 1 585 ? -12.228 10.169 19.576 1.00 98.69 585 ALA A C 1
ATOM 4642 O O . ALA A 1 585 ? -12.935 10.282 20.577 1.00 98.69 585 ALA A O 1
ATOM 4643 N N . HIS A 1 586 ? -11.121 10.887 19.392 1.00 98.56 586 HIS A N 1
ATOM 4644 C CA . HIS A 1 586 ? -10.608 11.859 20.357 1.00 98.56 586 HIS A CA 1
ATOM 4645 C C . HIS A 1 586 ? -10.412 13.235 19.727 1.00 98.56 586 HIS A C 1
ATOM 4647 O O . HIS A 1 586 ? -9.863 13.342 18.627 1.00 98.56 586 HIS A O 1
ATOM 4653 N N . SER A 1 587 ? -10.792 14.299 20.445 1.00 97.25 587 SER A N 1
ATOM 4654 C CA . SER A 1 587 ? -10.516 15.685 20.049 1.00 97.25 587 SER A CA 1
ATOM 4655 C C . SER A 1 587 ? -10.940 15.961 18.590 1.00 97.25 587 SER A C 1
ATOM 4657 O O . SER A 1 587 ? -12.087 15.723 18.215 1.00 97.25 587 SER A O 1
ATOM 4659 N N . GLY A 1 588 ? -10.031 16.419 17.723 1.00 96.00 588 GLY A N 1
ATOM 4660 C CA . GLY A 1 588 ? -10.306 16.649 16.297 1.00 96.00 588 GLY A CA 1
ATOM 4661 C C . GLY A 1 588 ? -10.814 15.425 15.509 1.00 96.00 588 GLY A C 1
ATOM 4662 O O . GLY A 1 588 ? -11.445 15.602 14.467 1.00 96.00 588 GLY A O 1
ATOM 4663 N N . GLY A 1 589 ? -10.607 14.199 16.004 1.00 97.75 589 GLY A N 1
ATOM 4664 C CA . GLY A 1 589 ? -11.097 12.959 15.393 1.00 97.75 589 GLY A CA 1
ATOM 4665 C C . GLY A 1 589 ? -12.624 12.809 15.399 1.00 97.75 589 GLY A C 1
ATOM 4666 O O . GLY A 1 589 ? -13.170 12.012 14.637 1.00 97.75 589 GLY A O 1
ATOM 4667 N N . GLY A 1 590 ? -13.351 13.608 16.188 1.00 98.12 590 GLY A N 1
ATOM 4668 C CA . GLY A 1 590 ? -14.816 13.575 16.188 1.00 98.12 590 GLY A CA 1
ATOM 4669 C C . GLY A 1 590 ? -15.453 14.119 14.902 1.00 98.12 590 GLY A C 1
ATOM 4670 O O . GLY A 1 590 ? -16.513 13.650 14.493 1.00 98.12 590 GLY A O 1
ATOM 4671 N N . ALA A 1 591 ? -14.810 15.066 14.211 1.00 96.94 591 ALA A N 1
ATOM 4672 C CA . ALA A 1 591 ? -15.289 15.582 12.922 1.00 96.94 591 ALA A CA 1
ATOM 4673 C C . ALA A 1 591 ? -15.373 14.512 11.815 1.00 96.94 591 ALA A C 1
ATOM 4675 O O . ALA A 1 591 ? -16.426 14.396 11.181 1.00 96.94 591 ALA A O 1
ATOM 4676 N N . PRO A 1 592 ? -14.326 13.705 11.567 1.00 97.69 592 PRO A N 1
ATOM 4677 C CA . PRO A 1 592 ? -14.415 12.586 10.636 1.00 97.69 592 PRO A CA 1
ATOM 4678 C C . PRO A 1 592 ? -15.358 11.481 11.129 1.00 97.69 592 PRO A C 1
ATOM 4680 O O . PRO A 1 592 ? -16.082 10.932 10.303 1.00 97.69 592 PRO A O 1
ATOM 4683 N N . LEU A 1 593 ? -15.460 11.219 12.441 1.00 98.56 593 LEU A N 1
ATOM 4684 C CA . LEU A 1 593 ? -16.449 10.271 12.981 1.00 98.56 593 LEU A CA 1
ATOM 4685 C C . LEU A 1 593 ? -17.882 10.632 12.551 1.00 98.56 593 LEU A C 1
ATOM 4687 O O . LEU A 1 593 ? -18.620 9.771 12.076 1.00 98.56 593 LEU A O 1
ATOM 4691 N N . MET A 1 594 ? -18.274 11.909 12.655 1.00 97.94 594 MET A N 1
ATOM 4692 C CA . MET A 1 594 ? -19.620 12.350 12.247 1.00 97.94 594 MET A CA 1
ATOM 4693 C C . MET A 1 594 ? -19.899 12.124 10.756 1.00 97.94 594 MET A C 1
ATOM 4695 O O . MET A 1 594 ? -21.060 11.980 10.363 1.00 97.94 594 MET A O 1
ATOM 4699 N N . GLN A 1 595 ? -18.858 12.123 9.921 1.00 97.12 595 GLN A N 1
ATOM 4700 C CA . GLN A 1 595 ? -18.970 11.862 8.487 1.00 97.12 595 GLN A CA 1
ATOM 4701 C C . GLN A 1 595 ? -19.023 10.364 8.197 1.00 97.12 595 GLN A C 1
ATOM 4703 O O . GLN A 1 595 ? -19.890 9.929 7.449 1.00 97.12 595 GLN A O 1
ATOM 4708 N N . ILE A 1 596 ? -18.186 9.571 8.867 1.00 96.88 596 ILE A N 1
ATOM 4709 C CA . ILE A 1 596 ? -18.186 8.107 8.773 1.00 96.88 596 ILE A CA 1
ATOM 4710 C C . ILE A 1 596 ? -19.565 7.526 9.123 1.00 96.88 596 ILE A C 1
ATOM 4712 O O . ILE A 1 596 ? -20.085 6.692 8.381 1.00 96.88 596 ILE A O 1
ATOM 4716 N N . LEU A 1 597 ? -20.210 8.026 10.184 1.00 96.62 597 LEU A N 1
ATOM 4717 C CA . LEU A 1 597 ? -21.545 7.583 10.621 1.00 96.62 597 LEU A CA 1
ATOM 4718 C C . LEU A 1 597 ? -22.682 7.899 9.627 1.00 96.62 597 LEU A C 1
ATOM 4720 O O . LEU A 1 597 ? -23.818 7.480 9.844 1.00 96.62 597 LEU A O 1
ATOM 4724 N N . ARG A 1 598 ? -22.418 8.640 8.541 1.00 89.25 598 ARG A N 1
ATOM 4725 C CA . ARG A 1 598 ? -23.400 8.851 7.459 1.00 89.25 598 ARG A CA 1
ATOM 4726 C C . ARG A 1 598 ? -23.537 7.633 6.551 1.00 89.25 598 ARG A C 1
ATOM 4728 O O . ARG A 1 598 ? -24.585 7.467 5.938 1.00 89.25 598 ARG A O 1
ATOM 4735 N N . HIS A 1 599 ? -22.488 6.819 6.464 1.00 87.25 599 HIS A N 1
ATOM 4736 C CA . HIS A 1 599 ? -22.396 5.698 5.527 1.00 87.25 599 HIS A CA 1
ATOM 4737 C C . HIS A 1 599 ? -22.130 4.359 6.224 1.00 87.25 599 HIS A C 1
ATOM 4739 O O . HIS A 1 599 ? -22.262 3.316 5.599 1.00 87.25 599 HIS A O 1
ATOM 4745 N N . ASN A 1 600 ? -21.790 4.375 7.517 1.00 90.44 600 ASN A N 1
ATOM 4746 C CA . ASN A 1 600 ? -21.391 3.190 8.269 1.00 90.44 600 ASN A CA 1
ATOM 4747 C C . ASN A 1 600 ? -22.263 3.003 9.514 1.00 90.44 600 ASN A C 1
ATOM 4749 O O . ASN A 1 600 ? -22.700 3.973 10.137 1.00 90.44 600 ASN A O 1
ATOM 4753 N N . ASN A 1 601 ? -22.480 1.743 9.895 1.00 92.44 601 ASN A N 1
ATOM 4754 C CA . ASN A 1 601 ? -23.310 1.356 11.033 1.00 92.44 601 ASN A CA 1
ATOM 4755 C C . ASN A 1 601 ? -22.499 0.533 12.051 1.00 92.44 601 ASN A C 1
ATOM 4757 O O . ASN A 1 601 ? -22.655 -0.688 12.103 1.00 92.44 601 ASN A O 1
ATOM 4761 N N . PRO A 1 602 ? -21.605 1.163 12.837 1.00 97.81 602 PRO A N 1
ATOM 4762 C CA . PRO A 1 602 ? -20.850 0.450 13.861 1.00 97.81 602 PRO A CA 1
ATOM 4763 C C . PRO A 1 602 ? -21.765 -0.087 14.967 1.00 97.81 602 PRO A C 1
ATOM 4765 O O . PRO A 1 602 ? -22.898 0.368 15.148 1.00 97.81 602 PRO A O 1
ATOM 4768 N N . HIS A 1 603 ? -21.240 -1.051 15.715 1.00 98.00 603 HIS A N 1
ATOM 4769 C CA . HIS A 1 603 ? -21.867 -1.623 16.901 1.00 98.00 603 HIS A CA 1
ATOM 4770 C C . HIS A 1 603 ? -21.715 -0.688 18.098 1.00 98.00 603 HIS A C 1
ATOM 4772 O O . HIS A 1 603 ? -22.666 -0.485 18.850 1.00 98.00 603 HIS A O 1
ATOM 4778 N N . GLU A 1 604 ? -20.541 -0.073 18.241 1.00 98.44 604 GLU A N 1
ATOM 4779 C CA . GLU A 1 604 ? -20.242 0.822 19.353 1.00 98.44 604 GLU A CA 1
ATOM 4780 C C . GLU A 1 604 ? -19.550 2.098 18.881 1.00 98.44 604 GLU A C 1
ATOM 4782 O O . GLU A 1 604 ? -18.763 2.088 17.927 1.00 98.44 604 GLU A O 1
ATOM 4787 N N . VAL A 1 605 ? -19.829 3.198 19.581 1.00 98.88 605 VAL A N 1
ATOM 4788 C CA . VAL A 1 605 ? -19.165 4.483 19.366 1.00 98.88 605 VAL A CA 1
ATOM 4789 C C . VAL A 1 605 ? -18.705 5.068 20.697 1.00 98.88 605 VAL A C 1
ATOM 4791 O O . VAL A 1 605 ? -19.519 5.324 21.587 1.00 98.88 605 VAL A O 1
ATOM 4794 N N . HIS A 1 606 ? -17.401 5.318 20.833 1.00 98.75 606 HIS A N 1
ATOM 4795 C CA . HIS A 1 606 ? -16.818 5.985 22.001 1.00 98.75 606 HIS A CA 1
ATOM 4796 C C . HIS A 1 606 ? -16.219 7.337 21.597 1.00 98.75 606 HIS A C 1
ATOM 4798 O O . HIS A 1 606 ? -15.440 7.445 20.651 1.00 98.75 606 HIS A O 1
ATOM 4804 N N . VAL A 1 607 ? -16.578 8.397 22.313 1.00 98.81 607 VAL A N 1
ATOM 4805 C CA . VAL A 1 607 ? -16.225 9.776 21.976 1.00 98.81 607 VAL A CA 1
ATOM 4806 C C . VAL A 1 607 ? -15.547 10.431 23.172 1.00 98.81 607 VAL A C 1
ATOM 4808 O O . VAL A 1 607 ? -16.170 10.654 24.207 1.00 98.81 607 VAL A O 1
ATOM 4811 N N . PHE A 1 608 ? -14.270 10.769 23.021 1.00 98.62 608 PHE A N 1
ATOM 4812 C CA . PHE A 1 608 ? -13.437 11.365 24.062 1.00 98.62 608 PHE A CA 1
ATOM 4813 C C . PHE A 1 608 ? -13.224 12.857 23.777 1.00 98.62 608 PHE A C 1
ATOM 4815 O O . PHE A 1 608 ? -12.346 13.232 22.999 1.00 98.62 608 PHE A O 1
ATOM 4822 N N . ASP A 1 609 ? -14.062 13.705 24.379 1.00 98.38 609 ASP A N 1
ATOM 4823 C CA . ASP A 1 609 ? -14.036 15.174 24.288 1.00 98.38 609 ASP A CA 1
ATOM 4824 C C . ASP A 1 609 ? -13.869 15.681 22.842 1.00 98.38 609 ASP A C 1
ATOM 4826 O O . ASP A 1 609 ? -12.965 16.459 22.538 1.00 98.38 609 ASP A O 1
ATOM 4830 N N . ALA A 1 610 ? -14.710 15.175 21.927 1.00 98.31 610 ALA A N 1
ATOM 4831 C CA . ALA A 1 610 ? -14.496 15.285 20.476 1.00 98.31 610 ALA A CA 1
ATOM 4832 C C . ALA A 1 610 ? -15.661 15.911 19.673 1.00 98.31 610 ALA A C 1
ATOM 4834 O O . ALA A 1 610 ? -15.601 15.985 18.444 1.00 98.31 610 ALA A O 1
ATOM 4835 N N . LEU A 1 611 ? -16.743 16.354 20.322 1.00 98.00 611 LEU A N 1
ATOM 4836 C CA . LEU A 1 611 ? -17.926 16.895 19.634 1.00 98.00 611 LEU A CA 1
ATOM 4837 C C . LEU A 1 611 ? -17.867 18.423 19.523 1.00 98.00 611 LEU A C 1
ATOM 4839 O O . LEU A 1 611 ? -18.398 19.115 20.377 1.00 98.00 611 LEU A O 1
ATOM 4843 N N . TYR A 1 612 ? -17.240 18.959 18.474 1.00 93.88 612 TYR A N 1
ATOM 4844 C CA . TYR A 1 612 ? -17.114 20.414 18.247 1.00 93.88 612 TYR A CA 1
ATOM 4845 C C . TYR A 1 612 ? -18.133 20.979 17.246 1.00 93.88 612 TYR A C 1
ATOM 4847 O O . TYR A 1 612 ? -18.135 22.178 16.961 1.00 93.88 612 TYR A O 1
ATOM 4855 N N . GLN A 1 613 ? -18.961 20.113 16.672 1.00 91.69 613 GLN A N 1
ATOM 4856 C CA . GLN A 1 613 ? -19.842 20.404 15.550 1.00 91.69 613 GLN A CA 1
ATOM 4857 C C . GLN A 1 613 ? -21.132 19.592 15.665 1.00 91.69 613 GLN A C 1
ATOM 4859 O O . GLN A 1 613 ? -21.264 18.755 16.558 1.00 91.69 613 GLN A O 1
ATOM 4864 N N . ASP A 1 614 ? -22.046 19.812 14.716 1.00 90.38 614 ASP A N 1
ATOM 4865 C CA . ASP A 1 614 ? -23.301 19.072 14.591 1.00 90.38 614 ASP A CA 1
ATOM 4866 C C . ASP A 1 614 ? -23.120 17.560 14.816 1.00 90.38 614 ASP A C 1
ATOM 4868 O O . ASP A 1 614 ? -22.369 16.881 14.108 1.00 90.38 614 ASP A O 1
ATOM 4872 N N . ALA A 1 615 ? -23.834 17.048 15.820 1.00 95.69 615 ALA A N 1
ATOM 4873 C CA . ALA A 1 615 ? -23.800 15.652 16.236 1.00 95.69 615 ALA A CA 1
ATOM 4874 C C . ALA A 1 615 ? -24.972 14.843 15.656 1.00 95.69 615 ALA A C 1
ATOM 4876 O O . ALA A 1 615 ? -25.238 13.729 16.107 1.00 95.69 615 ALA A O 1
ATOM 4877 N N . SER A 1 616 ? -25.687 15.366 14.653 1.00 93.44 616 SER A N 1
ATOM 4878 C CA . SER A 1 616 ? -26.916 14.745 14.152 1.00 93.44 616 SER A CA 1
ATOM 4879 C C . SER A 1 616 ? -26.694 13.339 13.583 1.00 93.44 616 SER A C 1
ATOM 4881 O O . SER A 1 616 ? -27.555 12.475 13.737 1.00 93.44 616 SER A O 1
ATOM 4883 N N . SER A 1 617 ? -25.541 13.066 12.958 1.00 94.56 617 SER A N 1
ATOM 4884 C CA . SER A 1 617 ? -25.195 11.703 12.516 1.00 94.56 617 SER A CA 1
ATOM 4885 C C . SER A 1 617 ? -25.101 10.727 13.691 1.00 94.56 617 SER A C 1
ATOM 4887 O O . SER A 1 617 ? -25.649 9.629 13.612 1.00 94.56 617 SER A O 1
ATOM 4889 N N . LEU A 1 618 ? -24.447 11.141 14.782 1.00 98.50 618 LEU A N 1
ATOM 4890 C CA . LEU A 1 618 ? -24.307 10.337 15.994 1.00 98.50 618 LEU A CA 1
ATOM 4891 C C . LEU A 1 618 ? -25.654 10.121 16.677 1.00 98.50 618 LEU A C 1
ATOM 4893 O O . LEU A 1 618 ? -25.969 8.995 17.036 1.00 98.50 618 LEU A O 1
ATOM 4897 N N . ILE A 1 619 ? -26.467 11.173 16.793 1.00 98.38 619 ILE A N 1
ATOM 4898 C CA . ILE A 1 619 ? -27.812 11.101 17.377 1.00 98.38 619 ILE A CA 1
ATOM 4899 C C . ILE A 1 619 ? -28.690 10.122 16.594 1.00 98.38 619 ILE A C 1
ATOM 4901 O O . ILE A 1 619 ? -29.297 9.240 17.192 1.00 98.38 619 ILE A O 1
ATOM 4905 N N . ARG A 1 620 ? -28.728 10.226 15.257 1.00 97.00 620 ARG A N 1
ATOM 4906 C CA . ARG A 1 620 ? -29.517 9.310 14.416 1.00 97.00 620 ARG A CA 1
ATOM 4907 C C . ARG A 1 620 ? -29.037 7.867 14.518 1.00 97.00 620 ARG A C 1
ATOM 4909 O O . ARG A 1 620 ? -29.858 6.958 14.490 1.00 97.00 620 ARG A O 1
ATOM 4916 N N . TRP A 1 621 ? -27.724 7.646 14.567 1.00 98.25 621 TRP A N 1
ATOM 4917 C CA . TRP A 1 621 ? -27.171 6.307 14.765 1.00 98.25 621 TRP A CA 1
ATOM 4918 C C . TRP A 1 621 ? -27.548 5.756 16.149 1.00 98.25 621 TRP A C 1
ATOM 4920 O O . TRP A 1 621 ? -28.050 4.637 16.233 1.00 98.25 621 TRP A O 1
ATOM 4930 N N . ALA A 1 622 ? -27.396 6.563 17.203 1.00 98.44 622 ALA A N 1
ATOM 4931 C CA . ALA A 1 622 ? -27.682 6.168 18.577 1.00 98.44 622 ALA A CA 1
ATOM 4932 C C . ALA A 1 622 ? -29.166 5.850 18.782 1.00 98.44 622 ALA A C 1
ATOM 4934 O O . ALA A 1 622 ? -29.475 4.800 19.327 1.00 98.44 622 ALA A O 1
ATOM 4935 N N . ASP A 1 623 ? -30.082 6.695 18.294 1.00 97.25 623 ASP A N 1
ATOM 4936 C CA . ASP A 1 623 ? -31.529 6.446 18.372 1.00 97.25 623 ASP A CA 1
ATOM 4937 C C . ASP A 1 623 ? -31.900 5.093 17.745 1.00 97.25 623 ASP A C 1
ATOM 4939 O O . ASP A 1 623 ? -32.550 4.275 18.396 1.00 97.25 623 ASP A O 1
ATOM 4943 N N . ARG A 1 624 ? -31.406 4.801 16.530 1.00 96.12 624 ARG A N 1
ATOM 4944 C CA . ARG A 1 624 ? -31.653 3.506 15.874 1.00 96.12 624 ARG A CA 1
ATOM 4945 C C . ARG A 1 624 ? -31.108 2.334 16.687 1.00 96.12 624 ARG A C 1
ATOM 4947 O O . ARG A 1 624 ? -31.813 1.342 16.848 1.00 96.12 624 ARG A O 1
ATOM 4954 N N . ARG A 1 625 ? -29.873 2.442 17.188 1.00 96.94 625 ARG A N 1
ATOM 4955 C CA . ARG A 1 625 ? -29.214 1.352 17.921 1.00 96.94 625 ARG A CA 1
ATOM 4956 C C . ARG A 1 625 ? -29.880 1.087 19.271 1.00 96.94 625 ARG A C 1
ATOM 4958 O O . ARG A 1 625 ? -30.190 -0.055 19.579 1.00 96.94 625 ARG A O 1
ATOM 4965 N N . ILE A 1 626 ? -30.214 2.146 20.008 1.00 97.50 626 ILE A N 1
ATOM 4966 C CA . ILE A 1 626 ? -30.952 2.059 21.272 1.00 97.50 626 ILE A CA 1
ATOM 4967 C C . ILE A 1 626 ? -32.315 1.400 21.046 1.00 97.50 626 ILE A C 1
ATOM 4969 O O . ILE A 1 626 ? -32.672 0.480 21.771 1.00 97.50 626 ILE A O 1
ATOM 4973 N N . ARG A 1 627 ? -33.081 1.824 20.031 1.00 95.62 627 ARG A N 1
ATOM 4974 C CA . ARG A 1 627 ? -34.393 1.219 19.732 1.00 95.62 627 ARG A CA 1
ATOM 4975 C C . ARG A 1 627 ? -34.283 -0.253 19.356 1.00 95.62 627 ARG A C 1
ATOM 4977 O O . ARG A 1 627 ? -35.137 -1.036 19.768 1.00 95.62 627 ARG A O 1
ATOM 4984 N N . GLN A 1 628 ? -33.259 -0.621 18.590 1.00 93.81 628 GLN A N 1
ATOM 4985 C CA . GLN A 1 628 ? -32.983 -2.012 18.247 1.00 93.81 628 GLN A CA 1
ATOM 4986 C C . GLN A 1 628 ? -32.732 -2.846 19.511 1.00 93.81 628 GLN A C 1
ATOM 4988 O O . GLN A 1 628 ? -33.365 -3.887 19.676 1.00 93.81 628 GLN A O 1
ATOM 4993 N N . ASP A 1 629 ? -31.883 -2.362 20.419 1.00 95.25 629 ASP A N 1
ATOM 4994 C CA . ASP A 1 629 ? -31.558 -3.067 21.662 1.00 95.25 629 ASP A CA 1
ATOM 4995 C C . ASP A 1 629 ? -32.765 -3.148 22.608 1.00 95.25 629 ASP A C 1
ATOM 4997 O O . ASP A 1 629 ? -33.050 -4.212 23.152 1.00 95.25 629 ASP A O 1
ATOM 5001 N N . ILE A 1 630 ? -33.539 -2.063 22.745 1.00 94.06 630 ILE A N 1
ATOM 5002 C CA . ILE A 1 630 ? -34.802 -2.060 23.501 1.00 94.06 630 ILE A CA 1
ATOM 5003 C C . ILE A 1 630 ? -35.754 -3.120 22.944 1.00 94.06 630 ILE A C 1
ATOM 5005 O O . ILE A 1 630 ? -36.280 -3.925 23.707 1.00 94.06 630 ILE A O 1
ATOM 5009 N N . THR A 1 631 ? -35.958 -3.133 21.624 1.00 91.81 631 THR A N 1
ATOM 5010 C CA . THR A 1 631 ? -36.884 -4.063 20.964 1.00 91.81 631 THR A CA 1
ATOM 5011 C C . THR A 1 631 ? -36.447 -5.506 21.184 1.00 91.81 631 THR A C 1
ATOM 5013 O O . THR A 1 631 ? -37.269 -6.344 21.545 1.00 91.81 631 THR A O 1
ATOM 5016 N N . ALA A 1 632 ? -35.155 -5.800 21.016 1.00 90.50 632 ALA A N 1
ATOM 5017 C CA . ALA A 1 632 ? -34.621 -7.136 21.240 1.00 90.50 632 ALA A CA 1
ATOM 5018 C C . ALA A 1 632 ? -34.821 -7.585 22.696 1.00 90.50 632 ALA A C 1
ATOM 5020 O O . ALA A 1 632 ? -35.341 -8.673 22.931 1.00 90.50 632 ALA A O 1
ATOM 5021 N N . LEU A 1 633 ? -34.503 -6.727 23.669 1.00 91.12 633 LEU A N 1
ATOM 5022 C CA . LEU A 1 633 ? -34.633 -7.027 25.100 1.00 91.12 633 LEU A CA 1
ATOM 5023 C C . LEU A 1 633 ? -36.079 -7.107 25.600 1.00 91.12 633 LEU A C 1
ATOM 5025 O O . LEU A 1 633 ? -36.330 -7.712 26.640 1.00 91.12 633 LEU A O 1
ATOM 5029 N N . GLN A 1 634 ? -37.029 -6.523 24.873 1.00 85.75 634 GLN A N 1
ATOM 5030 C CA . GLN A 1 634 ? -38.457 -6.660 25.155 1.00 85.75 634 GLN A CA 1
ATOM 5031 C C . GLN A 1 634 ? -39.043 -7.986 24.650 1.00 85.75 634 GLN A C 1
ATOM 5033 O O . GLN A 1 634 ? -40.137 -8.357 25.074 1.00 85.75 634 GLN A O 1
ATOM 5038 N N . THR A 1 635 ? -38.341 -8.727 23.783 1.00 75.94 635 THR A N 1
ATOM 5039 C CA . THR A 1 635 ? -38.783 -10.072 23.394 1.00 75.94 635 THR A CA 1
ATOM 5040 C C . THR A 1 635 ? -38.591 -11.058 24.550 1.00 75.94 635 THR A C 1
ATOM 5042 O O . THR A 1 635 ? -37.532 -11.124 25.173 1.00 75.94 635 THR A O 1
ATOM 5045 N N . SER A 1 636 ? -39.621 -11.858 24.839 1.00 56.44 636 SER A N 1
ATOM 5046 C CA . SER A 1 636 ? -39.739 -12.730 26.023 1.00 56.44 636 SER A CA 1
ATOM 5047 C C . SER A 1 636 ? -38.723 -13.883 26.108 1.00 56.44 636 SER A C 1
ATOM 5049 O O . SER A 1 636 ? -38.841 -14.733 26.985 1.00 56.44 636 SER A O 1
ATOM 5051 N N . ALA A 1 637 ? -37.759 -13.955 25.187 1.00 68.44 637 ALA A N 1
ATOM 5052 C CA . ALA A 1 637 ? -36.835 -15.076 25.021 1.00 68.44 637 ALA A CA 1
ATOM 5053 C C . ALA A 1 637 ? -35.427 -14.827 25.600 1.00 68.44 637 ALA A C 1
ATOM 5055 O O . ALA A 1 637 ? -34.612 -15.748 25.622 1.00 68.44 637 ALA A O 1
ATOM 5056 N N . ILE A 1 638 ? -35.114 -13.610 26.065 1.00 79.88 638 ILE A N 1
ATOM 5057 C CA . ILE A 1 638 ? -33.779 -13.286 26.593 1.00 79.88 638 ILE A CA 1
ATOM 5058 C C . ILE A 1 638 ? -33.746 -13.501 28.110 1.00 79.88 638 ILE A C 1
ATOM 5060 O O . ILE A 1 638 ? -34.258 -12.687 28.876 1.00 79.88 638 ILE A O 1
ATOM 5064 N N . ALA A 1 639 ? -33.121 -14.605 28.529 1.00 81.31 639 ALA A N 1
ATOM 5065 C CA . ALA A 1 639 ? -32.968 -14.981 29.937 1.00 81.31 639 ALA A CA 1
ATOM 5066 C C . ALA A 1 639 ? -31.918 -14.137 30.690 1.00 81.31 639 ALA A C 1
ATOM 5068 O O . ALA A 1 639 ? -32.072 -13.903 31.884 1.00 81.31 639 ALA A O 1
ATOM 5069 N N . ASP A 1 640 ? -30.878 -13.661 29.994 1.00 91.69 640 ASP A N 1
ATOM 5070 C CA . ASP A 1 640 ? -29.832 -12.792 30.549 1.00 91.69 640 ASP A CA 1
ATOM 5071 C C . ASP A 1 640 ? -29.628 -11.556 29.646 1.00 91.69 640 ASP A C 1
ATOM 5073 O O . ASP A 1 640 ? -28.891 -11.611 28.651 1.00 91.69 640 ASP A O 1
ATOM 5077 N N . PRO A 1 641 ? -30.287 -10.427 29.973 1.00 91.50 641 PRO A N 1
ATOM 5078 C CA . PRO A 1 641 ? -30.142 -9.168 29.247 1.00 91.50 641 PRO A CA 1
ATOM 5079 C C . PRO A 1 641 ? -28.702 -8.650 29.189 1.00 91.50 641 PRO A C 1
ATOM 5081 O O . PRO A 1 641 ? -28.301 -8.052 28.190 1.00 91.50 641 PRO A O 1
ATOM 5084 N N . GLN A 1 642 ? -27.904 -8.883 30.235 1.00 92.75 642 GLN A N 1
ATOM 5085 C CA . GLN A 1 642 ? -26.541 -8.368 30.317 1.00 92.75 642 GLN A CA 1
ATOM 5086 C C . GLN A 1 642 ? -25.604 -9.149 29.398 1.00 92.75 642 GLN A C 1
ATOM 5088 O O . GLN A 1 642 ? -24.815 -8.551 28.661 1.00 92.75 642 GLN A O 1
ATOM 5093 N N . ALA A 1 643 ? -25.707 -10.480 29.400 1.00 91.62 643 ALA A N 1
ATOM 5094 C CA . ALA A 1 643 ? -24.980 -11.325 28.459 1.00 91.62 643 ALA A CA 1
ATOM 5095 C C . ALA A 1 643 ? -25.375 -11.015 27.008 1.00 91.62 643 ALA A C 1
ATOM 5097 O O . ALA A 1 643 ? -24.499 -10.923 26.144 1.00 91.62 643 ALA A O 1
ATOM 5098 N N . TRP A 1 644 ? -26.665 -10.771 26.744 1.00 92.94 644 TRP A N 1
ATOM 5099 C CA . TRP A 1 644 ? -27.123 -10.369 25.414 1.00 92.94 644 TRP A CA 1
ATOM 5100 C C . TRP A 1 644 ? -26.523 -9.029 24.977 1.00 92.94 644 TRP A C 1
ATOM 5102 O O . TRP A 1 644 ? -25.982 -8.940 23.876 1.00 92.94 644 TRP A O 1
ATOM 5112 N N . MET A 1 645 ? -26.528 -8.007 25.842 1.00 94.44 645 MET A N 1
ATOM 5113 C CA . MET A 1 645 ? -25.915 -6.711 25.526 1.00 94.44 645 MET A CA 1
ATOM 5114 C C . MET A 1 645 ? -24.413 -6.834 25.238 1.00 94.44 645 MET A C 1
ATOM 5116 O O . MET A 1 645 ? -23.920 -6.212 24.299 1.00 94.44 645 MET A O 1
ATOM 5120 N N . ARG A 1 646 ? -23.683 -7.669 25.992 1.00 91.19 646 ARG A N 1
ATOM 5121 C CA . ARG A 1 646 ? -22.251 -7.933 25.746 1.00 91.19 646 ARG A CA 1
ATOM 5122 C C . ARG A 1 646 ? -21.989 -8.647 24.419 1.00 91.19 646 ARG A C 1
ATOM 5124 O O . ARG A 1 646 ? -20.970 -8.385 23.787 1.00 91.19 646 ARG A O 1
ATOM 5131 N N . ALA A 1 647 ? -22.869 -9.561 24.016 1.00 87.75 647 ALA A N 1
ATOM 5132 C CA . ALA A 1 647 ? -22.689 -10.348 22.801 1.00 87.75 647 ALA A CA 1
ATOM 5133 C C . ALA A 1 647 ? -23.186 -9.619 21.540 1.00 87.75 647 ALA A C 1
ATOM 5135 O O . ALA A 1 647 ? -22.496 -9.605 20.526 1.00 87.75 647 ALA A O 1
ATOM 5136 N N . GLN A 1 648 ? -24.373 -9.016 21.605 1.00 89.12 648 GLN A N 1
ATOM 5137 C CA . GLN A 1 648 ? -25.151 -8.574 20.441 1.00 89.12 648 GLN A CA 1
ATOM 5138 C C . GLN A 1 648 ? -25.527 -7.085 20.484 1.00 89.12 648 GLN A C 1
ATOM 5140 O O . GLN A 1 648 ? -25.647 -6.453 19.432 1.00 89.12 648 GLN A O 1
ATOM 5145 N N . GLY A 1 649 ? -25.665 -6.504 21.680 1.00 93.38 649 GLY A N 1
ATOM 5146 C CA . GLY A 1 649 ? -26.104 -5.116 21.862 1.00 93.38 649 GLY A CA 1
ATOM 5147 C C . GLY A 1 649 ? -25.139 -4.077 21.285 1.00 93.38 649 GLY A C 1
ATOM 5148 O O . GLY A 1 649 ? -23.986 -4.378 20.964 1.00 93.38 649 GLY A O 1
ATOM 5149 N N . GLY A 1 650 ? -25.601 -2.839 21.127 1.00 97.12 650 GLY A N 1
ATOM 5150 C CA . GLY A 1 650 ? -24.746 -1.691 20.825 1.00 97.12 650 GLY A CA 1
ATOM 5151 C C . GLY A 1 650 ? -24.298 -0.926 22.073 1.00 97.12 650 GLY A C 1
ATOM 5152 O O . GLY A 1 650 ? -24.658 -1.272 23.198 1.00 97.12 650 GLY A O 1
ATOM 5153 N N . ALA A 1 651 ? -23.498 0.126 21.881 1.00 98.44 651 ALA A N 1
ATOM 5154 C CA . ALA A 1 651 ? -23.100 1.014 22.976 1.00 98.44 651 ALA A CA 1
ATOM 5155 C C . ALA A 1 651 ? -22.686 2.413 22.509 1.00 98.44 651 ALA A C 1
ATOM 5157 O O . ALA A 1 651 ? -21.993 2.568 21.502 1.00 98.44 651 ALA A O 1
ATOM 5158 N N . LEU A 1 652 ? -23.022 3.436 23.295 1.00 98.81 652 LEU A N 1
ATOM 5159 C CA . LEU A 1 652 ? -22.548 4.807 23.112 1.00 98.81 652 LEU A CA 1
ATOM 5160 C C . LEU A 1 652 ? -21.910 5.306 24.402 1.00 98.81 652 LEU A C 1
ATOM 5162 O O . LEU A 1 652 ? -22.581 5.403 25.426 1.00 98.81 652 LEU A O 1
ATOM 5166 N N . ARG A 1 653 ? -20.649 5.730 24.335 1.00 98.62 653 ARG A N 1
ATOM 5167 C CA . ARG A 1 653 ? -19.979 6.408 25.450 1.00 98.62 653 ARG A CA 1
ATOM 5168 C C . ARG A 1 653 ? -19.442 7.753 24.989 1.00 98.62 653 ARG A C 1
ATOM 5170 O O . ARG A 1 653 ? -18.541 7.801 24.161 1.00 98.62 653 ARG A O 1
ATOM 5177 N N . VAL A 1 654 ? -19.984 8.849 25.511 1.00 98.81 654 VAL A N 1
ATOM 5178 C CA . VAL A 1 654 ? -19.510 10.211 25.214 1.00 98.81 654 VAL A CA 1
ATOM 5179 C C . VAL A 1 654 ? -19.002 10.857 26.493 1.00 98.81 654 VAL A C 1
ATOM 5181 O O . VAL A 1 654 ? -19.759 10.998 27.449 1.00 98.81 654 VAL A O 1
ATOM 5184 N N . PHE A 1 655 ? -17.749 11.301 26.489 1.00 98.69 655 PHE A N 1
ATOM 5185 C CA . PHE A 1 655 ? -17.146 12.063 27.579 1.00 98.69 655 PHE A CA 1
ATOM 5186 C C . PHE A 1 655 ? -16.820 13.470 27.110 1.00 98.69 655 PHE A C 1
ATOM 5188 O O . PHE A 1 655 ? -16.316 13.653 26.003 1.00 98.69 655 PHE A O 1
ATOM 5195 N N . TYR A 1 656 ? -17.075 14.465 27.952 1.00 98.56 656 TYR A N 1
ATOM 5196 C CA . TYR A 1 656 ? -16.727 15.855 27.666 1.00 98.56 656 TYR A CA 1
ATOM 5197 C C . TYR A 1 656 ? -16.330 16.599 28.936 1.00 98.56 656 TYR A C 1
ATOM 5199 O O . TYR A 1 656 ? -16.680 16.197 30.047 1.00 98.56 656 TYR A O 1
ATOM 5207 N N . ARG A 1 657 ? -15.617 17.715 28.785 1.00 97.75 657 ARG A N 1
ATOM 5208 C CA . ARG A 1 657 ? -15.287 18.594 29.916 1.00 97.75 657 ARG A CA 1
ATOM 5209 C C . ARG A 1 657 ? -16.318 19.707 30.076 1.00 97.75 657 ARG A C 1
ATOM 5211 O O . ARG A 1 657 ? -16.833 20.246 29.106 1.00 97.75 657 ARG A O 1
ATOM 5218 N N . GLY A 1 658 ? -16.605 20.082 31.319 1.00 94.50 658 GLY A N 1
ATOM 5219 C CA . GLY A 1 658 ? -17.457 21.245 31.589 1.00 94.50 658 GLY A CA 1
ATOM 5220 C C . GLY A 1 658 ? -16.766 22.553 31.188 1.00 94.50 658 GLY A C 1
ATOM 5221 O O . GLY A 1 658 ? -15.564 22.700 31.391 1.00 94.50 658 GLY A O 1
ATOM 5222 N N . GLY A 1 659 ? -17.526 23.501 30.645 1.00 93.69 659 GLY A N 1
ATOM 5223 C CA . GLY A 1 659 ? -17.066 24.830 30.242 1.00 93.69 659 GLY A CA 1
ATOM 5224 C C . GLY A 1 659 ? -16.285 24.877 28.925 1.00 93.69 659 GLY A C 1
ATOM 5225 O O . GLY A 1 659 ? -15.646 25.888 28.646 1.00 93.69 659 GLY A O 1
ATOM 5226 N N . THR A 1 660 ? -16.292 23.814 28.115 1.00 93.75 660 THR A N 1
ATOM 5227 C CA . THR A 1 660 ? -15.528 23.741 26.857 1.00 93.75 660 THR A CA 1
ATOM 5228 C C . THR A 1 660 ? -16.422 23.779 25.620 1.00 93.75 660 THR A C 1
ATOM 5230 O O . THR A 1 660 ? -17.629 23.549 25.679 1.00 93.75 660 THR A O 1
ATOM 5233 N N . ALA A 1 661 ? -15.806 24.010 24.456 1.00 92.69 661 ALA A N 1
ATOM 5234 C CA . ALA A 1 661 ? -16.491 24.040 23.159 1.00 92.69 661 ALA A CA 1
ATOM 5235 C C . ALA A 1 661 ? -17.209 22.725 22.787 1.00 92.69 661 ALA A C 1
ATOM 5237 O O . ALA A 1 661 ? -18.045 22.721 21.889 1.00 92.69 661 ALA A O 1
ATOM 5238 N N . THR A 1 662 ? -16.891 21.621 23.464 1.00 96.50 662 THR A N 1
ATOM 5239 C CA . THR A 1 662 ? -17.477 20.294 23.237 1.0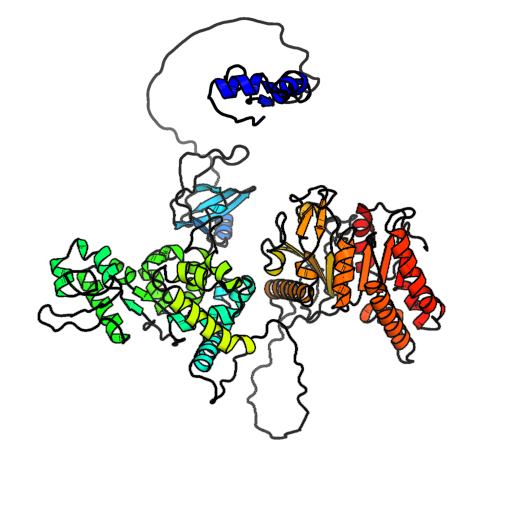0 96.50 662 THR A CA 1
ATOM 5240 C C . THR A 1 662 ? -18.734 20.025 24.060 1.00 96.50 662 THR A C 1
ATOM 5242 O O . THR A 1 662 ? -19.498 19.106 23.748 1.00 96.50 662 THR A O 1
ATOM 5245 N N . GLN A 1 663 ? -18.978 20.820 25.110 1.00 97.50 663 GLN A N 1
ATOM 5246 C CA . GLN A 1 663 ? -20.078 20.595 26.043 1.00 97.50 663 GLN A CA 1
ATOM 5247 C C . GLN A 1 663 ? -21.442 20.704 25.363 1.00 97.50 663 GLN A C 1
ATOM 5249 O O . GLN A 1 663 ? -22.276 19.824 25.545 1.00 97.50 663 GLN A O 1
ATOM 5254 N N . SER A 1 664 ? -21.687 21.764 24.590 1.00 96.75 664 SER A N 1
ATOM 5255 C CA . SER A 1 664 ? -23.011 22.028 24.009 1.00 96.75 664 SER A CA 1
ATOM 5256 C C . SER A 1 664 ? -23.488 20.879 23.118 1.00 96.75 664 SER A C 1
ATOM 5258 O O . SER A 1 664 ? -24.618 20.415 23.265 1.00 96.75 664 SER A O 1
ATOM 5260 N N . TYR A 1 665 ? -22.614 20.370 22.250 1.00 97.81 665 TYR A N 1
ATOM 5261 C CA . TYR A 1 665 ? -22.925 19.251 21.362 1.00 97.81 665 TYR A CA 1
ATOM 5262 C C . TYR A 1 665 ? -23.034 17.920 22.109 1.00 97.81 665 TYR A C 1
ATOM 5264 O O . TYR A 1 665 ? -23.897 17.112 21.782 1.00 97.81 665 TYR A O 1
ATOM 5272 N N . SER A 1 666 ? -22.231 17.704 23.153 1.00 98.38 666 SER A N 1
ATOM 5273 C CA . SER A 1 666 ? -22.344 16.502 23.992 1.00 98.38 666 SER A CA 1
ATOM 5274 C C . SER A 1 666 ? -23.668 16.481 24.760 1.00 98.38 666 SER A C 1
ATOM 5276 O O . SER A 1 666 ? -24.401 15.495 24.715 1.00 98.38 666 SER A O 1
ATOM 5278 N N . VAL A 1 667 ? -24.048 17.603 25.374 1.00 98.06 667 VAL A N 1
ATOM 5279 C CA . VAL A 1 667 ? -25.347 17.766 26.044 1.00 98.06 667 VAL A CA 1
ATOM 5280 C C . VAL A 1 667 ? -26.506 17.629 25.051 1.00 98.06 667 VAL A C 1
ATOM 5282 O O . VAL A 1 667 ? -27.547 17.082 25.406 1.00 98.06 667 VAL A O 1
ATOM 5285 N N . ALA A 1 668 ? -26.346 18.065 23.798 1.00 97.50 668 ALA A N 1
ATOM 5286 C CA . ALA A 1 668 ? -27.357 17.843 22.765 1.00 97.50 668 ALA A CA 1
ATOM 5287 C C . ALA A 1 668 ? -27.573 16.346 22.477 1.00 97.50 668 ALA A C 1
ATOM 5289 O O . ALA A 1 668 ? -28.721 15.915 22.381 1.00 97.50 668 ALA A O 1
ATOM 5290 N N . VAL A 1 669 ? -26.503 15.540 22.419 1.00 98.44 669 VAL A N 1
ATOM 5291 C CA . VAL A 1 669 ? -26.615 14.074 22.303 1.00 98.44 669 VAL A CA 1
ATOM 5292 C C . VAL A 1 669 ? -27.349 13.492 23.511 1.00 98.44 669 VAL A C 1
ATOM 5294 O O . VAL A 1 669 ? -28.272 12.704 23.330 1.00 98.44 669 VAL A O 1
ATOM 5297 N N . HIS A 1 670 ? -27.000 13.923 24.730 1.00 98.25 670 HIS A N 1
ATOM 5298 C CA . HIS A 1 670 ? -27.677 13.475 25.951 1.00 98.25 670 HIS A CA 1
ATOM 5299 C C . HIS A 1 670 ? -29.182 13.763 25.908 1.00 98.25 670 HIS A C 1
ATOM 5301 O O . HIS A 1 670 ? -29.993 12.862 26.105 1.00 98.25 670 HIS A O 1
ATOM 5307 N N . ARG A 1 671 ? -29.558 15.008 25.593 1.00 98.19 671 ARG A N 1
ATOM 5308 C CA . ARG A 1 671 ? -30.962 15.424 25.481 1.00 98.19 671 ARG A CA 1
ATOM 5309 C C . ARG A 1 671 ? -31.716 14.630 24.422 1.00 98.19 671 ARG A C 1
ATOM 5311 O O . ARG A 1 671 ? -32.883 14.327 24.628 1.00 98.19 671 ARG A O 1
ATOM 5318 N N . ALA A 1 672 ? -31.063 14.291 23.311 1.00 98.00 672 ALA A N 1
ATOM 5319 C CA . ALA A 1 672 ? -31.693 13.540 22.235 1.00 98.00 672 ALA A CA 1
ATOM 5320 C C . ALA A 1 672 ? -31.992 12.081 22.618 1.00 98.00 672 ALA A C 1
ATOM 5322 O O . ALA A 1 672 ? -33.021 11.553 22.206 1.00 98.00 672 ALA A O 1
ATOM 5323 N N . ILE A 1 673 ? -31.134 11.437 23.419 1.00 97.06 673 ILE A N 1
ATOM 5324 C CA . ILE A 1 673 ? -31.348 10.044 23.855 1.00 97.06 673 ILE A CA 1
ATOM 5325 C C . ILE A 1 673 ? -32.151 9.930 25.160 1.00 97.06 673 ILE A C 1
ATOM 5327 O O . ILE A 1 673 ? -32.696 8.866 25.443 1.00 97.06 673 ILE A O 1
ATOM 5331 N N . ALA A 1 674 ? -32.260 11.003 25.951 1.00 97.06 674 ALA A N 1
ATOM 5332 C CA . ALA A 1 674 ? -32.942 10.993 27.248 1.00 97.06 674 ALA A CA 1
ATOM 5333 C C . ALA A 1 674 ? -34.398 10.476 27.205 1.00 97.06 674 ALA A C 1
ATOM 5335 O O . ALA A 1 674 ? -34.752 9.693 28.086 1.00 97.06 674 ALA A O 1
ATOM 5336 N N . PRO A 1 675 ? -35.235 10.806 26.196 1.00 96.12 675 PRO A N 1
ATOM 5337 C CA . PRO A 1 675 ? -36.585 10.246 26.104 1.00 96.12 675 PRO A CA 1
ATOM 5338 C C . PRO A 1 675 ? -36.603 8.720 25.947 1.00 96.12 675 PRO A C 1
ATOM 5340 O O . PRO A 1 675 ? -37.473 8.062 26.510 1.00 96.12 675 PRO A O 1
ATOM 5343 N N . LEU A 1 676 ? -35.630 8.144 25.226 1.00 94.62 676 LEU A N 1
ATOM 5344 C CA . LEU A 1 676 ? -35.495 6.688 25.108 1.00 94.62 676 LEU A CA 1
ATOM 5345 C C . LEU A 1 676 ? -35.115 6.072 26.452 1.00 94.62 676 LEU A C 1
ATOM 5347 O O . LEU A 1 676 ? -35.726 5.088 26.859 1.00 94.62 676 LEU A O 1
ATOM 5351 N N . MET A 1 677 ? -34.167 6.688 27.164 1.00 94.88 677 MET A N 1
ATOM 5352 C CA . MET A 1 677 ? -33.736 6.228 28.489 1.00 94.88 677 MET A CA 1
ATOM 5353 C C . MET A 1 677 ? -34.880 6.268 29.513 1.00 94.88 677 MET A C 1
ATOM 5355 O O . MET A 1 677 ? -35.023 5.351 30.312 1.00 94.88 677 MET A O 1
ATOM 5359 N N . ALA A 1 678 ? -35.736 7.291 29.455 1.00 93.69 678 ALA A N 1
ATOM 5360 C CA . ALA A 1 678 ? -36.901 7.411 30.331 1.00 93.69 678 ALA A CA 1
ATOM 5361 C C . ALA A 1 678 ? -38.001 6.369 30.044 1.00 93.69 678 ALA A C 1
ATOM 5363 O O . ALA A 1 678 ? -38.852 6.136 30.896 1.00 93.69 678 ALA A O 1
ATOM 5364 N N . SER A 1 679 ? -37.996 5.753 28.855 1.00 90.81 679 SER A N 1
ATOM 5365 C CA . SER A 1 679 ? -38.969 4.722 28.458 1.00 90.81 679 SER A CA 1
ATOM 5366 C C . SER A 1 679 ? -38.550 3.291 28.815 1.00 90.81 679 SER A C 1
ATOM 5368 O O . SER A 1 679 ? -39.330 2.354 28.631 1.00 90.81 679 SER A O 1
ATOM 5370 N N . LEU A 1 680 ? -37.317 3.105 29.297 1.00 92.44 680 LEU A N 1
ATOM 5371 C CA . LEU A 1 680 ? -36.780 1.786 29.612 1.00 92.44 680 LEU A CA 1
ATOM 5372 C C . LEU A 1 680 ? -37.526 1.157 30.793 1.00 92.44 680 LEU A C 1
ATOM 5374 O O . LEU A 1 680 ? -37.846 1.818 31.778 1.00 92.44 680 LEU A O 1
ATOM 5378 N N . SER A 1 681 ? -37.799 -0.141 30.698 1.00 90.38 681 SER A N 1
ATOM 5379 C CA . SER A 1 681 ? -38.506 -0.900 31.732 1.00 90.38 681 SER A CA 1
ATOM 5380 C C . SER A 1 681 ? -38.222 -2.395 31.595 1.00 90.38 681 SER A C 1
ATOM 5382 O O . SER A 1 681 ? -37.836 -2.874 30.528 1.00 90.38 681 SER A O 1
ATOM 5384 N N . GLY A 1 682 ? -38.391 -3.151 32.683 1.00 90.12 682 GLY A N 1
ATOM 5385 C CA . GLY A 1 682 ? -38.091 -4.586 32.695 1.00 90.12 682 GLY A CA 1
ATOM 5386 C C . GLY A 1 682 ? -36.666 -4.875 32.209 1.00 90.12 682 GLY A C 1
ATOM 5387 O O . GLY A 1 682 ? -35.722 -4.193 32.604 1.00 90.12 682 GLY A O 1
ATOM 5388 N N . ASN A 1 683 ? -36.517 -5.844 31.304 1.00 88.38 683 AS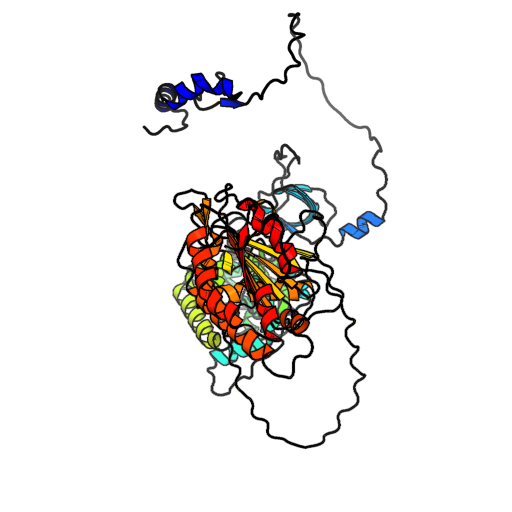N A N 1
ATOM 5389 C CA . ASN A 1 683 ? -35.218 -6.242 30.753 1.00 88.38 683 ASN A CA 1
ATOM 5390 C C . ASN A 1 683 ? -34.498 -5.126 29.980 1.00 88.38 683 ASN A C 1
ATOM 5392 O O . ASN A 1 683 ? -33.271 -5.130 29.932 1.00 88.38 683 ASN A O 1
ATOM 5396 N N . SER A 1 684 ? -35.215 -4.154 29.401 1.00 90.50 684 SER A N 1
ATOM 5397 C CA . SER A 1 684 ? -34.575 -3.053 28.669 1.00 90.50 684 SER A CA 1
ATOM 5398 C C . SER A 1 684 ? -33.993 -1.976 29.588 1.00 90.50 684 SER A C 1
ATOM 5400 O O . SER A 1 684 ? -33.219 -1.148 29.115 1.00 90.50 684 SER A O 1
ATOM 5402 N N . ALA A 1 685 ? -34.277 -2.004 30.900 1.00 92.88 685 ALA A N 1
ATOM 5403 C CA . ALA A 1 685 ? -33.690 -1.078 31.876 1.00 92.88 685 ALA A CA 1
ATOM 5404 C C . ALA A 1 685 ? -32.155 -1.064 31.822 1.00 92.88 685 ALA A C 1
ATOM 5406 O O . ALA A 1 685 ? -31.545 -0.009 31.957 1.00 92.88 685 ALA A O 1
ATOM 5407 N N . ILE A 1 686 ? -31.533 -2.209 31.527 1.00 94.06 686 ILE A N 1
ATOM 5408 C CA . ILE A 1 686 ? -30.076 -2.345 31.454 1.00 94.06 686 ILE A CA 1
ATOM 5409 C C . ILE A 1 686 ? -29.433 -1.534 30.318 1.00 94.06 686 ILE A C 1
ATOM 5411 O O . ILE A 1 686 ? -28.244 -1.232 30.365 1.00 94.06 686 ILE A O 1
ATOM 5415 N N . VAL A 1 687 ? -30.204 -1.122 29.303 1.00 96.06 687 VAL A N 1
ATOM 5416 C CA . VAL A 1 687 ? -29.703 -0.331 28.166 1.00 96.06 687 VAL A CA 1
ATOM 5417 C C . VAL A 1 687 ? -29.084 0.994 28.636 1.00 96.06 687 VAL A C 1
ATOM 5419 O O . VAL A 1 687 ? -28.121 1.463 28.026 1.00 96.06 687 VAL A O 1
ATOM 5422 N N . SER A 1 688 ? -29.545 1.572 29.755 1.00 95.62 688 SER A N 1
ATOM 5423 C CA . SER A 1 688 ? -28.960 2.802 30.315 1.00 95.62 688 SER A CA 1
ATOM 5424 C C . SER A 1 688 ? -27.492 2.659 30.718 1.00 95.62 688 SER A C 1
ATOM 5426 O O . SER A 1 688 ? -26.783 3.659 30.861 1.00 95.62 688 SER A O 1
ATOM 5428 N N . ASP A 1 689 ? -27.012 1.429 30.894 1.00 96.00 689 ASP A N 1
ATOM 5429 C CA . ASP A 1 689 ? -25.626 1.185 31.262 1.00 96.00 689 ASP A CA 1
ATOM 5430 C C . ASP A 1 689 ? -24.673 1.231 30.058 1.00 96.00 689 ASP A C 1
ATOM 5432 O O . ASP A 1 689 ? -23.519 1.632 30.205 1.00 96.00 689 ASP A O 1
ATOM 5436 N N . TRP A 1 690 ? -25.176 0.937 28.854 1.00 97.88 690 TRP A N 1
ATOM 5437 C CA . TRP A 1 690 ? -24.412 0.904 27.599 1.00 97.88 690 TRP A CA 1
ATOM 5438 C C . TRP A 1 690 ? -24.457 2.226 26.821 1.00 97.88 690 TRP A C 1
ATOM 5440 O O . TRP A 1 690 ? -23.573 2.492 26.004 1.00 97.88 690 TRP A O 1
ATOM 5450 N N . TYR A 1 691 ? -25.464 3.071 27.066 1.00 98.38 691 TYR A N 1
ATOM 5451 C CA . TYR A 1 691 ? -25.671 4.334 26.350 1.00 98.38 691 TYR A CA 1
ATOM 5452 C C . TYR A 1 691 ? -25.610 5.525 27.303 1.00 98.38 691 TYR A C 1
ATOM 5454 O O . TYR A 1 691 ? -26.600 5.911 27.921 1.00 98.38 691 TYR A O 1
ATOM 5462 N N . ARG A 1 692 ? -24.427 6.138 27.410 1.00 97.62 692 ARG A N 1
ATOM 5463 C CA . ARG A 1 692 ? -24.149 7.208 28.370 1.00 97.62 692 ARG A CA 1
ATOM 5464 C C . ARG A 1 692 ? -23.417 8.382 27.733 1.00 97.62 692 ARG A C 1
ATOM 5466 O O . ARG A 1 692 ? -22.434 8.232 27.007 1.00 97.62 692 ARG A O 1
ATOM 5473 N N . VAL A 1 693 ? -23.868 9.576 28.096 1.00 98.56 693 VAL A N 1
ATOM 5474 C CA . VAL A 1 693 ? -23.141 10.830 27.898 1.00 98.56 693 VAL A CA 1
ATOM 5475 C C . VAL A 1 693 ? -22.793 11.347 29.282 1.00 98.56 693 VAL A C 1
ATOM 5477 O O . VAL A 1 693 ? -23.682 11.457 30.120 1.00 98.56 693 VAL A O 1
ATOM 5480 N N . GLN A 1 694 ? -21.520 11.624 29.539 1.00 98.38 694 GLN A N 1
ATOM 5481 C CA . GLN A 1 694 ? -21.036 11.969 30.870 1.00 98.38 694 GLN A CA 1
ATOM 5482 C C . GLN A 1 694 ? -20.049 13.132 30.809 1.00 98.38 694 GLN A C 1
ATOM 5484 O O . GLN A 1 694 ? -19.174 13.202 29.942 1.00 98.38 694 GLN A O 1
ATOM 5489 N N . ARG A 1 695 ? -20.153 14.037 31.778 1.00 98.44 695 ARG A N 1
ATOM 5490 C CA . ARG A 1 695 ? -19.115 15.026 32.051 1.00 98.44 695 ARG A CA 1
ATOM 5491 C C . ARG A 1 695 ? -17.947 14.331 32.747 1.00 98.44 695 ARG A C 1
ATOM 5493 O O . ARG A 1 695 ? -18.164 13.500 33.620 1.00 98.44 695 ARG A O 1
ATOM 5500 N N . SER A 1 696 ? -16.716 14.688 32.407 1.00 98.00 696 SER A N 1
ATOM 5501 C CA . SER A 1 696 ? -15.508 14.139 33.023 1.00 98.00 696 SER A CA 1
ATOM 5502 C C . SER A 1 696 ? -14.600 15.234 33.590 1.00 98.00 696 SER A C 1
ATOM 5504 O O . SER A 1 696 ? -14.527 16.343 33.049 1.00 98.00 696 SER A O 1
ATOM 5506 N N . THR A 1 697 ? -13.906 14.920 34.688 1.00 96.56 697 THR A N 1
ATOM 5507 C CA . THR A 1 697 ? -12.823 15.739 35.264 1.00 96.56 697 THR A CA 1
ATOM 5508 C C . THR A 1 697 ? -11.443 15.410 34.696 1.00 96.56 697 THR A C 1
ATOM 5510 O O . THR A 1 697 ? -10.491 16.145 34.958 1.00 96.56 697 THR A O 1
ATOM 5513 N N . VAL A 1 698 ? -11.311 14.339 33.908 1.00 95.94 698 VAL A N 1
ATOM 5514 C CA . VAL A 1 698 ? -10.040 13.948 33.288 1.00 95.94 698 VAL A CA 1
ATOM 5515 C C . VAL A 1 698 ? -9.617 14.987 32.248 1.00 95.94 698 VAL A C 1
ATOM 5517 O O . VAL A 1 698 ? -10.439 15.603 31.561 1.00 95.94 698 VAL A O 1
ATOM 5520 N N . SER A 1 699 ? -8.306 15.213 32.154 1.00 94.56 699 SER A N 1
ATOM 5521 C CA . SER A 1 699 ? -7.737 16.171 31.212 1.00 94.56 699 SER A CA 1
ATOM 5522 C C . SER A 1 699 ? -8.062 15.775 29.764 1.00 94.56 699 SER A C 1
ATOM 5524 O O . SER A 1 699 ? -8.185 14.596 29.438 1.00 94.56 699 SER A O 1
ATOM 5526 N N . HIS A 1 700 ? -8.180 16.767 28.877 1.00 95.00 700 HIS A N 1
ATOM 5527 C CA . HIS A 1 700 ? -8.574 16.557 27.480 1.00 95.00 700 HIS A CA 1
ATOM 5528 C C . HIS A 1 700 ? -7.748 15.473 26.774 1.00 95.00 700 HIS A C 1
ATOM 5530 O O . HIS A 1 700 ? -8.312 14.607 26.113 1.00 95.00 700 HIS A O 1
ATOM 5536 N N . ASN A 1 701 ? -6.420 15.518 26.912 1.00 92.44 701 ASN A N 1
ATOM 5537 C CA . ASN A 1 701 ? -5.512 14.602 26.219 1.00 92.44 701 ASN A CA 1
ATOM 5538 C C . ASN A 1 701 ? -5.416 13.226 26.894 1.00 92.44 701 ASN A C 1
ATOM 5540 O O . ASN A 1 701 ? -5.045 12.264 26.230 1.00 92.44 701 ASN A O 1
ATOM 5544 N N . ASP A 1 702 ? -5.791 13.121 28.171 1.00 93.00 702 ASP A N 1
ATOM 5545 C CA . ASP A 1 702 ? -5.675 11.875 28.932 1.00 93.00 702 ASP A CA 1
ATOM 5546 C C . ASP A 1 702 ? -6.926 10.995 28.843 1.00 93.00 702 ASP A C 1
ATOM 5548 O O . ASP A 1 702 ? -6.869 9.825 29.218 1.00 93.00 702 ASP A O 1
ATOM 5552 N N . MET A 1 703 ? -8.061 11.522 28.365 1.00 95.69 703 MET A N 1
ATOM 5553 C CA . MET A 1 703 ? -9.332 10.787 28.374 1.00 95.69 703 MET A CA 1
ATOM 5554 C C . MET A 1 703 ? -9.267 9.418 27.687 1.00 95.69 703 MET A C 1
ATOM 5556 O O . MET A 1 703 ? -9.664 8.446 28.330 1.00 95.69 703 MET A O 1
ATOM 5560 N N . PRO A 1 704 ? -8.762 9.272 26.444 1.00 95.56 704 PRO A N 1
ATOM 5561 C CA . PRO A 1 704 ? -8.760 7.954 25.819 1.00 95.56 704 PRO A CA 1
ATOM 5562 C C . PRO A 1 704 ? -7.790 7.006 26.532 1.00 95.56 704 PRO A C 1
ATOM 5564 O O . PRO A 1 704 ? -8.130 5.850 26.750 1.00 95.56 704 PRO A O 1
ATOM 5567 N N . ARG A 1 705 ? -6.631 7.498 26.995 1.00 92.38 705 ARG A N 1
ATOM 5568 C CA . ARG A 1 705 ? -5.671 6.709 27.786 1.00 92.38 705 ARG A CA 1
ATOM 5569 C C . ARG A 1 705 ? -6.269 6.199 29.101 1.00 92.38 705 ARG A C 1
ATOM 5571 O O . ARG A 1 705 ? -5.991 5.076 29.505 1.00 92.38 705 ARG A O 1
ATOM 5578 N N . ARG A 1 706 ? -7.064 7.021 29.789 1.00 92.81 706 ARG A N 1
ATOM 5579 C CA . ARG A 1 706 ? -7.676 6.668 31.079 1.00 92.81 706 ARG A CA 1
ATOM 5580 C C . ARG A 1 706 ? -8.894 5.767 30.916 1.00 92.81 706 ARG A C 1
ATOM 5582 O O . ARG A 1 706 ? -9.081 4.879 31.738 1.00 92.81 706 ARG A O 1
ATOM 5589 N N . TYR A 1 707 ? -9.715 5.999 29.896 1.00 95.56 707 TYR A N 1
ATOM 5590 C CA . TYR A 1 707 ? -11.031 5.371 29.771 1.00 95.56 707 TYR A CA 1
ATOM 5591 C C . TYR A 1 707 ? -11.112 4.290 28.694 1.00 95.56 707 TYR A C 1
ATOM 5593 O O . TYR A 1 707 ? -11.848 3.328 28.875 1.00 95.56 707 TYR A O 1
ATOM 5601 N N . GLY A 1 708 ? -10.377 4.422 27.590 1.00 94.75 708 GLY A N 1
ATOM 5602 C CA . GLY A 1 708 ? -10.554 3.587 26.401 1.00 94.75 708 GLY A CA 1
ATOM 5603 C C . GLY A 1 708 ? -10.405 2.094 26.674 1.00 94.75 708 GLY A C 1
ATOM 5604 O O . GLY A 1 708 ? -11.327 1.344 26.381 1.00 94.75 708 GLY A O 1
ATOM 5605 N N . TRP A 1 709 ? -9.315 1.670 27.313 1.00 92.06 709 TRP A N 1
ATOM 5606 C CA . TRP A 1 709 ? -9.059 0.246 27.568 1.00 92.06 709 TRP A CA 1
ATOM 5607 C C . TRP A 1 709 ? -10.100 -0.373 28.517 1.00 92.06 709 TRP A C 1
ATOM 5609 O O . TRP A 1 709 ? -10.511 -1.513 28.328 1.00 92.06 709 TRP A O 1
ATOM 5619 N N . GLN A 1 710 ? -10.597 0.404 29.487 1.00 93.25 710 GLN A N 1
ATOM 5620 C CA . GLN A 1 710 ? -11.663 -0.029 30.398 1.00 93.25 710 GLN A CA 1
ATOM 5621 C C . GLN A 1 710 ? -12.999 -0.194 29.667 1.00 93.25 710 GLN A C 1
ATOM 5623 O O . GLN A 1 710 ? -13.737 -1.132 29.944 1.00 93.25 710 GLN A O 1
ATOM 5628 N N . LEU A 1 711 ? -13.306 0.697 28.717 1.00 94.81 711 LEU A N 1
ATOM 5629 C CA . LEU A 1 711 ? -14.515 0.601 27.893 1.00 94.81 711 LEU A CA 1
ATOM 5630 C C . LEU A 1 711 ? -14.439 -0.525 26.872 1.00 94.81 711 LEU A C 1
ATOM 5632 O O . LEU A 1 711 ? -15.464 -1.118 26.548 1.00 94.81 711 LEU A O 1
ATOM 5636 N N . LEU A 1 712 ? -13.244 -0.814 26.359 1.00 93.69 712 LEU A N 1
ATOM 5637 C CA . LEU A 1 712 ? -13.035 -2.000 25.546 1.00 93.69 712 LEU A CA 1
ATOM 5638 C C . LEU A 1 712 ? -13.290 -3.255 26.383 1.00 93.69 712 LEU A C 1
ATOM 5640 O O . LEU A 1 712 ? -13.969 -4.144 25.881 1.00 93.69 712 LEU A O 1
ATOM 5644 N N . ALA A 1 713 ? -12.851 -3.297 27.643 1.00 91.31 713 ALA A N 1
ATOM 5645 C CA . ALA A 1 713 ? -13.101 -4.425 28.539 1.00 91.31 713 ALA A CA 1
ATOM 5646 C C . ALA A 1 713 ? -14.574 -4.625 28.906 1.00 91.31 713 ALA A C 1
ATOM 5648 O O . ALA A 1 713 ? -15.129 -5.707 28.713 1.00 91.31 713 ALA A O 1
ATOM 5649 N N . ASP A 1 714 ? -15.219 -3.578 29.411 1.00 92.62 714 ASP A N 1
ATOM 5650 C CA . ASP A 1 714 ? -16.649 -3.571 29.685 1.00 92.62 714 ASP A CA 1
ATOM 5651 C C . ASP A 1 714 ? -17.209 -2.167 29.445 1.00 92.62 714 ASP A C 1
ATOM 5653 O O . ASP A 1 714 ? -17.065 -1.249 30.257 1.00 92.62 714 ASP A O 1
ATOM 5657 N N . VAL A 1 715 ? -17.899 -2.005 28.318 1.00 95.06 715 VAL A N 1
ATOM 5658 C CA . VAL A 1 715 ? -18.480 -0.723 27.915 1.00 95.06 715 VAL A CA 1
ATOM 5659 C C . VAL A 1 715 ? -19.570 -0.229 28.869 1.00 95.06 715 VAL A C 1
ATOM 5661 O O . VAL A 1 715 ? -19.902 0.954 28.831 1.00 95.06 715 VAL A O 1
ATOM 5664 N N . SER A 1 716 ? -20.110 -1.080 29.748 1.00 95.50 716 SER A N 1
ATOM 5665 C CA . SER A 1 716 ? -21.102 -0.687 30.758 1.00 95.50 716 SER A CA 1
ATOM 5666 C C . SER A 1 716 ? -20.483 -0.066 32.012 1.00 95.50 716 SER A C 1
ATOM 5668 O O . SER A 1 716 ? -21.165 0.615 32.790 1.00 95.50 716 SER A O 1
ATOM 5670 N N . THR A 1 717 ? -19.168 -0.233 32.186 1.00 94.50 717 THR A N 1
ATOM 5671 C CA . THR A 1 717 ? -18.476 0.091 33.432 1.00 94.50 717 THR A CA 1
ATOM 5672 C C . THR A 1 717 ? -18.624 1.560 33.839 1.00 94.50 717 THR A C 1
ATOM 5674 O O . THR A 1 717 ? -18.667 2.485 33.008 1.00 94.50 717 THR A O 1
ATOM 5677 N N . ASN A 1 718 ? -18.699 1.787 35.151 1.00 95.50 718 ASN A N 1
ATOM 5678 C CA . ASN A 1 718 ? -18.642 3.122 35.731 1.00 95.50 718 ASN A CA 1
ATOM 5679 C C . ASN A 1 718 ? -17.185 3.570 35.788 1.00 95.50 718 ASN A C 1
ATOM 5681 O O . ASN A 1 718 ? -16.335 2.876 36.337 1.00 95.50 718 ASN A O 1
ATOM 5685 N N . LEU A 1 719 ? -16.901 4.746 35.235 1.00 95.31 719 LEU A N 1
ATOM 5686 C CA . LEU A 1 719 ? -15.540 5.260 35.152 1.00 95.31 719 LEU A CA 1
ATOM 5687 C C . LEU A 1 719 ? -15.300 6.355 36.196 1.00 95.31 719 LEU A C 1
ATOM 5689 O O . LEU A 1 719 ? -16.172 7.207 36.408 1.00 95.31 719 LEU A O 1
ATOM 5693 N N . PRO A 1 720 ? -14.113 6.394 36.822 1.00 93.25 720 PRO A N 1
ATOM 5694 C CA . PRO A 1 720 ? -13.802 7.387 37.838 1.00 93.25 720 PRO A CA 1
ATOM 5695 C C . PRO A 1 720 ? -13.801 8.809 37.261 1.00 93.25 720 PRO A C 1
ATOM 5697 O O . PRO A 1 720 ? -13.379 9.057 36.124 1.00 93.25 720 PRO A O 1
ATOM 5700 N N . GLY A 1 721 ? -14.269 9.761 38.073 1.00 94.50 721 GLY A N 1
ATOM 5701 C CA . GLY A 1 721 ? -14.324 11.175 37.699 1.00 94.50 721 GLY A CA 1
ATOM 5702 C C . GLY A 1 721 ? -15.325 11.488 36.584 1.00 94.50 721 GLY A C 1
ATOM 5703 O O . GLY A 1 721 ? -15.148 12.484 35.882 1.00 94.50 721 GLY A O 1
ATOM 5704 N N . THR A 1 722 ? -16.345 10.642 36.396 1.00 97.25 722 THR A N 1
ATOM 5705 C CA . THR A 1 722 ? -17.443 10.878 35.450 1.00 97.25 722 THR A CA 1
ATOM 5706 C C . THR A 1 722 ? -18.749 11.187 36.179 1.00 97.25 722 THR A C 1
ATOM 5708 O O . THR A 1 722 ? -19.034 10.627 37.234 1.00 97.25 722 THR A O 1
ATOM 5711 N N . PHE A 1 723 ? -19.533 12.105 35.621 1.00 96.06 723 PHE A N 1
ATOM 5712 C CA . PHE A 1 723 ? -20.765 12.636 36.201 1.00 96.06 723 PHE A CA 1
ATOM 5713 C C . PHE A 1 723 ? -21.839 12.734 35.121 1.00 96.06 723 PHE A C 1
ATOM 5715 O O . PHE A 1 723 ? -21.520 12.873 33.936 1.00 96.06 723 PHE A O 1
ATOM 5722 N N . SER A 1 724 ? -23.109 12.694 35.516 1.00 91.25 724 SER A N 1
ATOM 5723 C CA . SER A 1 724 ? -24.202 12.999 34.590 1.00 91.25 724 SER A CA 1
ATOM 5724 C C . SER A 1 724 ? -24.076 14.434 34.033 1.00 91.25 724 SER A C 1
ATOM 5726 O O . SER A 1 724 ? -23.469 15.276 34.703 1.00 91.25 724 SER A O 1
ATOM 5728 N N . PRO A 1 725 ? -24.576 14.696 32.808 1.00 89.50 725 PRO A N 1
ATOM 5729 C CA . PRO A 1 725 ? -24.352 15.943 32.074 1.00 89.50 725 PRO A CA 1
ATOM 5730 C C . PRO A 1 725 ? -24.709 17.267 32.752 1.00 89.50 725 PRO A C 1
ATOM 5732 O O . PRO A 1 725 ? -25.730 17.307 33.472 1.00 89.50 725 PRO A O 1
#

Foldseek 3Di:
DDQDQDPDPVSLVVLCPDPVLVCCVPCVVVVQKDDPPVDSGSPDIDRDDDDDPPPPDDDPDDDDDDDDDDDDDDDDDDDDDDDDDDDPVVVVVQVPAQKKFQADCAFFAAPDPPPRDGPVDHDHGGFIWGFPDDDVQWTFIAGPVRRGRGITGPLRIDHFLVRDPLLVPWDQAQPDQDDDDPPADLLLNLLSLLCRRRVRSLVVVCLVLLFQSLLVSLLLCLQAVSDDADALQWAKAFQLLLLCVQPCVVVVVVSVLFWDADPPPPHHDDRRHDIWGDQGSPDDIDHQDDDSVSVVVQLVSSCVPVNNQSSLQRMQTHSNRHRLVCVSLNSHPGSVRLVNQRNGDCSSVSRSVQSCCQDQQHTDPCGNVLSVCSSVLVQLSNCCSRVNDPQSVPSSVSSVVSSVSCDVVVDPDDDDPDDDDDDDDDDDDDDDDDPDDPDPDFDKDAWDKDFAQDDPLQPPAQADDDFKMKTKHTDRGQDLEEAEEEEQEFWDPCQRHDYCVPGPVLLRLQAQPVDRVDRHLLAPTTYMYMYGDFHGPCPPVSGGTHHVSQLDLCSVVSSVVSSVVVVCSVRVHDNYYYQFYEYEYAACSVVSVLSNLVRDQGQEYAYQQHALDACVSVLVSCVVQLVVLQVVQPPPPDPDLQVCCVRPGGAYHAEHAPPDSSVVNLVVSVVSCVVSQVPADDSSVLSDLRYARWYFPDDRSNRSSQPVSVCNNPVSDDGPRTHHD

Radius of gyration: 33.72 Å; chains: 1; bounding box: 101×89×89 Å

pLDDT: mean 85.31, std 20.0, range [22.44, 98.88]